Protein AF-A0A954HE38-F1 (afdb_monomer_lite)

Radius of gyration: 32.05 Å; chains: 1; bounding box: 71×69×90 Å

Sequence (650 aa):
MLGSIVANLREGDDVLNIVGQGANTTRLGGLGWFQMGEGNDTFRVSDLSMWYGITALGHDGNDVLQVSNVGLGTSFFDGGGGNDAVELAQVNARLGVTVRGGAGDDQLSVDQSVVGRWLNLSGDNGADAFRVTGSQVGGHFGIWGGSQNDTVLVQDSNLKFQLTVVGDGGDDAVQVVNNDIRSFLLLTGDGGDDSITADMQRVGGDLLLFGGDGHDALRVTNSNSNFAFYFGGDGSDDLAVDQSVIRENLSVHLGNDHDLASLTNLQIGQMLYANAGWGNDGIGLSAVEVGGHLILKGDDGDDVIGLAGTLVHGEAFVYADLGDDAVVFSDTPTGVNTFEWNTFVYMGPGNDVVDMCGVHHFAHDLNLYGGYRGTDRILVEETQDVGGNVLISGFEQQNDTTVPQRVDELVGLLGQFFAGISDTPLGNLCGNGGLAGENPQVVLVVDVSGSTTNDFQGTPVGDINGDGFADTILDAELAAIIAFHEQFAAAGFGPGSTISVVVIGSAAATVDLDPVAPGVQAAISPGADADGSGTADFVEIVSTLTAGALGVGSSSTNFEAGLRETIDVYNSILMPGGIPNVVFLSDGFPNAGGAFDDEVATLQGMGANLIAFGIGQGASLTDLQIIDSNASLVQSTDEFIDALANLFTA

Secondary structure (DSSP, 8-state):
-B--EEEEEEES--EEEEE-S-TTT-EE-SEEEEEEEESS-EEEEEEEEESSEEEEEEEES--EEEEEEEEESSEEEEEEESS-EEEEES-EESSEEEEEEEESS-EEEEES-EESSEEEEEEEES--EEEEES-EESSEEEEE--SS--EEEEES-EESS-EEEE--SSS-EEEEES-EESS-EEEEEEESS-EEEEES-EESSEEEEEEEES--EEEEES-EESEEEEEEEES--EEEEES-EESSEEEEEEEESS-EEEEES-EESSEEEEEEEESS-EEEEES-EESSEEEEEEEESS-EEEEES-EESS-EEEEEEESS-EEEEE-BTTB--EESS-EEEE--SSS-EEEE-S--EESS-EEEE--SSS--EEEE-S--EESS-EEEESS-----SS--S--TTSB-SSTTTTS---S---B-SSSS-PPPSSSEEEEEEEE-SGGGGSB--SS----SSSSS--SBHHHHHHHHHHHHHHHHHHTT--TT-EEEEEEESSSEEE----SSSSS---EE-TT--SS-SSS-HHHHHHTT--TTGGGT-SS---HHHHHHHHHHHHHHH--TTPEEEEEEEESS---SSS--HHHHHHHHHTT-EEEEEEESTTS-HHHHHHH-TT-EEE-SHHHHHHHHHGGG--

Structure (mmCIF, N/CA/C/O backbone):
data_AF-A0A954HE38-F1
#
_entry.id   AF-A0A954HE38-F1
#
loop_
_atom_site.group_PDB
_atom_site.id
_atom_site.type_symbol
_atom_site.label_atom_id
_atom_site.label_alt_id
_atom_site.label_comp_id
_atom_site.label_asym_id
_atom_site.label_entity_id
_atom_site.label_seq_id
_atom_site.pdbx_PDB_ins_code
_atom_site.Cartn_x
_atom_site.Cartn_y
_atom_site.Cartn_z
_atom_site.occupancy
_atom_site.B_iso_or_equiv
_atom_site.auth_seq_id
_atom_site.auth_comp_id
_atom_site.auth_asym_id
_atom_site.auth_atom_id
_atom_site.pdbx_PDB_model_num
ATOM 1 N N . MET A 1 1 ? 36.767 9.485 -41.277 1.00 51.28 1 MET A N 1
ATOM 2 C CA . MET A 1 1 ? 35.393 9.256 -40.795 1.00 51.28 1 MET A CA 1
ATOM 3 C C . MET A 1 1 ? 34.912 7.991 -41.463 1.00 51.28 1 MET A C 1
ATOM 5 O O . MET A 1 1 ? 34.842 7.975 -42.684 1.00 51.28 1 MET A O 1
ATOM 9 N N . LEU A 1 2 ? 34.716 6.923 -40.693 1.00 53.88 2 LEU A N 1
ATOM 10 C CA . LEU A 1 2 ? 34.058 5.719 -41.197 1.00 53.88 2 LEU A CA 1
ATOM 11 C C . LEU A 1 2 ? 32.594 6.070 -41.506 1.00 53.88 2 LEU A C 1
ATOM 13 O O . LEU A 1 2 ? 31.985 6.832 -40.747 1.00 53.88 2 LEU A O 1
ATOM 17 N N . GLY A 1 3 ? 32.111 5.603 -42.661 1.00 74.38 3 GLY A N 1
ATOM 18 C CA . GLY A 1 3 ? 30.749 5.820 -43.152 1.00 74.38 3 GLY A CA 1
ATOM 19 C C . GLY A 1 3 ? 29.698 5.098 -42.310 1.00 74.38 3 GLY A C 1
ATOM 20 O O . GLY A 1 3 ? 30.022 4.485 -41.295 1.00 74.38 3 GLY A O 1
ATOM 21 N N . SER A 1 4 ? 28.437 5.207 -42.721 1.00 83.56 4 SER A N 1
ATOM 22 C CA . SER A 1 4 ? 27.331 4.461 -42.115 1.00 83.56 4 SER A CA 1
ATOM 23 C C . SER A 1 4 ? 27.577 2.953 -42.188 1.00 83.56 4 SER A C 1
ATOM 25 O O . SER A 1 4 ? 28.185 2.476 -43.150 1.00 83.56 4 SER A O 1
ATOM 27 N N . ILE A 1 5 ? 27.095 2.214 -41.190 1.00 88.62 5 ILE A N 1
ATOM 28 C CA . ILE A 1 5 ? 27.046 0.749 -41.229 1.00 88.62 5 ILE A CA 1
ATOM 29 C C . ILE A 1 5 ? 25.603 0.364 -41.523 1.00 88.62 5 ILE A C 1
ATOM 31 O O . ILE A 1 5 ? 24.691 0.888 -40.888 1.00 88.62 5 ILE A O 1
ATOM 35 N N . VAL A 1 6 ? 25.414 -0.516 -42.504 1.00 91.56 6 VAL A N 1
ATOM 36 C CA . VAL A 1 6 ? 24.102 -1.049 -42.870 1.00 91.56 6 VAL A CA 1
ATOM 37 C C . VAL A 1 6 ? 24.197 -2.568 -42.926 1.00 91.56 6 VAL A C 1
ATOM 39 O O . VAL A 1 6 ? 25.085 -3.081 -43.611 1.00 91.56 6 VAL A O 1
ATOM 42 N N . ALA A 1 7 ? 23.303 -3.266 -42.232 1.00 93.19 7 ALA A N 1
ATOM 43 C CA . ALA A 1 7 ? 23.142 -4.716 -42.335 1.00 93.19 7 ALA A CA 1
ATOM 44 C C . ALA A 1 7 ? 21.660 -5.089 -42.474 1.00 93.19 7 ALA A C 1
ATOM 46 O O . ALA A 1 7 ? 20.789 -4.391 -41.960 1.00 93.19 7 ALA A O 1
ATOM 47 N N . ASN A 1 8 ? 21.403 -6.172 -43.203 1.00 95.00 8 ASN A N 1
ATOM 48 C CA . ASN A 1 8 ? 20.087 -6.770 -43.412 1.00 95.00 8 ASN A CA 1
ATOM 49 C C . ASN A 1 8 ? 20.314 -8.290 -43.453 1.00 95.00 8 ASN A C 1
ATOM 51 O O . ASN A 1 8 ? 21.017 -8.744 -44.366 1.00 95.00 8 ASN A O 1
ATOM 55 N N . LEU A 1 9 ? 19.851 -9.014 -42.428 1.00 92.69 9 LEU A N 1
ATOM 56 C CA . LEU A 1 9 ? 20.192 -10.430 -42.211 1.00 92.69 9 LEU A CA 1
ATOM 57 C C . LEU A 1 9 ? 19.201 -11.383 -42.914 1.00 92.69 9 LEU A C 1
ATOM 59 O O . LEU A 1 9 ? 19.652 -12.299 -43.600 1.00 92.69 9 LEU A O 1
ATOM 63 N N . ARG A 1 10 ? 17.930 -10.972 -43.035 1.00 93.12 10 ARG A N 1
ATOM 64 C CA . ARG A 1 10 ? 16.838 -11.608 -43.809 1.00 93.12 10 ARG A CA 1
ATOM 65 C C . ARG A 1 10 ? 16.113 -12.703 -43.034 1.00 93.12 10 ARG A C 1
ATOM 67 O O . ARG A 1 10 ? 15.409 -12.358 -42.117 1.00 93.12 10 ARG A O 1
ATOM 74 N N . GLU A 1 11 ? 16.124 -13.945 -43.505 1.00 93.19 11 GLU A N 1
ATOM 75 C CA . GLU A 1 11 ? 15.377 -15.050 -42.894 1.00 93.19 11 GLU A CA 1
ATOM 76 C C . GLU A 1 11 ? 16.375 -15.994 -42.214 1.00 93.19 11 GLU A C 1
ATOM 78 O O . GLU A 1 11 ? 17.395 -16.340 -42.826 1.00 93.19 11 GLU A O 1
ATOM 83 N N . GLY A 1 12 ? 16.003 -16.509 -41.044 1.00 94.31 12 GLY A N 1
ATOM 84 C CA . GLY A 1 12 ? 16.762 -17.463 -40.241 1.00 94.31 12 GLY A CA 1
ATOM 85 C C . GLY A 1 12 ? 17.395 -16.827 -39.005 1.00 94.31 12 GLY A C 1
ATOM 86 O O . GLY A 1 12 ? 17.501 -15.620 -38.913 1.00 94.31 12 GLY A O 1
ATOM 87 N N . ASP A 1 13 ? 17.843 -17.667 -38.070 1.00 97.69 13 ASP A N 1
ATOM 88 C CA . ASP A 1 13 ? 18.486 -17.214 -36.831 1.00 97.69 13 ASP A CA 1
ATOM 89 C C . ASP A 1 13 ? 19.926 -16.732 -37.109 1.00 97.69 13 ASP A C 1
ATOM 91 O O . ASP A 1 13 ? 20.844 -17.538 -37.339 1.00 97.69 13 ASP A O 1
ATOM 95 N N . ASP A 1 14 ? 20.144 -15.422 -37.076 1.00 97.25 14 ASP A N 1
ATOM 96 C CA . ASP A 1 14 ? 21.398 -14.763 -37.410 1.00 97.25 14 ASP A CA 1
ATOM 97 C C . ASP A 1 14 ? 22.085 -14.099 -36.203 1.00 97.25 14 ASP A C 1
ATOM 99 O O . ASP A 1 14 ? 21.513 -13.788 -35.161 1.00 97.25 14 ASP A O 1
ATOM 103 N N . VAL A 1 15 ? 23.397 -13.862 -36.337 1.00 97.44 15 VAL A N 1
ATOM 104 C CA . VAL A 1 15 ? 24.199 -13.181 -35.308 1.00 97.44 15 VAL A CA 1
ATOM 105 C C . VAL A 1 15 ? 25.080 -12.102 -35.929 1.00 97.44 15 VAL A C 1
ATOM 107 O O . VAL A 1 15 ? 25.994 -12.393 -36.708 1.00 97.44 15 VAL A O 1
ATOM 110 N N . LEU A 1 16 ? 24.891 -10.853 -35.501 1.00 96.44 16 LEU A N 1
ATOM 111 C CA . LEU A 1 16 ? 25.719 -9.709 -35.876 1.00 96.44 16 LEU A CA 1
ATOM 112 C C . LEU A 1 16 ? 26.414 -9.104 -34.652 1.00 96.44 16 LEU A C 1
ATOM 114 O O . LEU A 1 16 ? 25.782 -8.512 -33.786 1.00 96.44 16 LEU A O 1
ATOM 118 N N . ASN A 1 17 ? 27.748 -9.172 -34.626 1.00 96.19 17 ASN A N 1
ATOM 119 C CA . ASN A 1 17 ? 28.565 -8.552 -33.581 1.00 96.19 17 ASN A CA 1
ATOM 120 C C . ASN A 1 17 ? 29.406 -7.399 -34.150 1.00 96.19 17 ASN A C 1
ATOM 122 O O . ASN A 1 17 ? 30.205 -7.596 -35.070 1.00 96.19 17 ASN A O 1
ATOM 126 N N . ILE A 1 18 ? 29.289 -6.211 -33.558 1.00 93.19 18 ILE A N 1
ATOM 127 C CA . ILE A 1 18 ? 30.087 -5.025 -33.880 1.00 93.19 18 ILE A CA 1
ATOM 128 C C . ILE A 1 18 ? 30.866 -4.608 -32.636 1.00 93.19 18 ILE A C 1
ATOM 130 O O . ILE A 1 18 ? 30.335 -3.983 -31.725 1.00 93.19 18 ILE A O 1
ATOM 134 N N . VAL A 1 19 ? 32.155 -4.933 -32.618 1.00 93.25 19 VAL A N 1
ATOM 135 C CA . VAL A 1 19 ? 33.017 -4.724 -31.450 1.00 93.25 19 VAL A CA 1
ATOM 136 C C . VAL A 1 19 ? 34.113 -3.722 -31.788 1.00 93.25 19 VAL A C 1
ATOM 138 O O . VAL A 1 19 ? 34.872 -3.903 -32.747 1.00 93.25 19 VAL A O 1
ATOM 141 N N . GLY A 1 20 ? 34.195 -2.647 -31.010 1.00 90.00 20 GLY A N 1
ATOM 142 C CA . GLY A 1 20 ? 35.295 -1.695 -31.077 1.00 90.00 20 GLY A CA 1
ATOM 143 C C . GLY A 1 20 ? 36.450 -2.037 -30.133 1.00 90.00 20 GLY A C 1
ATOM 144 O O . GLY A 1 20 ? 36.490 -3.063 -29.470 1.00 90.00 20 GLY A O 1
ATOM 145 N N . GLN A 1 21 ? 37.449 -1.159 -30.102 1.00 88.75 21 GLN A N 1
ATOM 146 C CA . GLN A 1 21 ? 38.608 -1.231 -29.198 1.00 88.75 21 GLN A CA 1
ATOM 147 C C . GLN A 1 21 ? 38.464 -0.262 -28.002 1.00 88.75 21 GLN A C 1
ATOM 149 O O . GLN A 1 21 ? 39.462 0.158 -27.411 1.00 88.75 21 GLN A O 1
ATOM 154 N N . GLY A 1 22 ? 37.243 0.203 -27.724 1.00 80.00 22 GLY A N 1
ATOM 155 C CA . GLY A 1 22 ? 36.882 1.162 -26.678 1.00 80.00 22 GLY A CA 1
ATOM 156 C C . GLY A 1 22 ? 36.090 2.369 -27.205 1.00 80.00 22 GLY A C 1
ATOM 157 O O . GLY A 1 22 ? 36.409 2.934 -28.257 1.00 80.00 22 GLY A O 1
ATOM 158 N N . ALA A 1 23 ? 35.111 2.843 -26.424 1.00 72.44 23 ALA A N 1
ATOM 159 C CA . ALA A 1 23 ? 34.240 3.970 -26.789 1.00 72.44 23 ALA A CA 1
ATOM 160 C C . ALA A 1 23 ? 34.999 5.266 -27.139 1.00 72.44 23 ALA A C 1
ATOM 162 O O . ALA A 1 23 ? 34.572 6.071 -27.968 1.00 72.44 23 ALA A O 1
ATOM 163 N N . ASN A 1 24 ? 36.179 5.460 -26.545 1.00 77.25 24 ASN A N 1
ATOM 164 C CA . ASN A 1 24 ? 37.029 6.622 -26.802 1.00 77.25 24 ASN A CA 1
ATOM 165 C C . ASN A 1 24 ? 37.979 6.451 -27.996 1.00 77.25 24 ASN A C 1
ATOM 167 O O . ASN A 1 24 ? 38.487 7.454 -28.507 1.00 77.25 24 ASN A O 1
ATOM 171 N N . THR A 1 25 ? 38.217 5.216 -28.445 1.00 80.69 25 THR A N 1
ATOM 172 C CA . THR A 1 25 ? 39.203 4.878 -29.482 1.00 80.69 25 THR A CA 1
ATOM 173 C C . THR A 1 25 ? 38.536 4.615 -30.830 1.00 80.69 25 THR A C 1
ATOM 175 O O . THR A 1 25 ? 39.005 5.111 -31.856 1.00 80.69 25 THR A O 1
ATOM 178 N N . THR A 1 26 ? 37.410 3.899 -30.839 1.00 85.25 26 THR A N 1
ATOM 179 C CA . THR A 1 26 ? 36.700 3.501 -32.059 1.00 85.25 26 THR A CA 1
ATOM 180 C C . THR A 1 26 ? 35.536 4.445 -32.305 1.00 85.25 26 THR A C 1
ATOM 182 O O . THR A 1 26 ? 34.546 4.417 -31.585 1.00 85.25 26 THR A O 1
ATOM 185 N N . ARG A 1 27 ? 35.659 5.312 -33.318 1.00 84.50 27 ARG A N 1
ATOM 186 C CA . ARG A 1 27 ? 34.645 6.326 -33.645 1.00 84.50 27 ARG A CA 1
ATOM 187 C C . ARG A 1 27 ? 34.070 6.119 -35.040 1.00 84.50 27 ARG A C 1
ATOM 189 O O . ARG A 1 27 ? 34.783 6.257 -36.039 1.00 84.50 27 ARG A O 1
ATOM 196 N N . LEU A 1 28 ? 32.770 5.869 -35.103 1.00 84.31 28 LEU A N 1
ATOM 197 C CA . LEU A 1 28 ? 31.982 5.797 -36.326 1.00 84.31 28 LEU A CA 1
ATOM 198 C C . LEU A 1 28 ? 31.239 7.117 -36.524 1.00 84.31 28 LEU A C 1
ATOM 200 O O . LEU A 1 28 ? 30.560 7.627 -35.632 1.00 84.31 28 LEU A O 1
ATOM 204 N N . GLY A 1 29 ? 31.438 7.714 -37.698 1.00 78.25 29 GLY A N 1
ATOM 205 C CA . GLY A 1 29 ? 30.881 9.023 -38.013 1.00 78.25 29 GLY A CA 1
ATOM 206 C C . GLY A 1 29 ? 29.491 8.959 -38.632 1.00 78.25 29 GLY A C 1
ATOM 207 O O . GLY A 1 29 ? 28.859 9.999 -38.686 1.00 78.25 29 GLY A O 1
ATOM 208 N N . GLY A 1 30 ? 29.046 7.803 -39.134 1.00 78.69 30 GLY A N 1
ATOM 209 C CA . GLY A 1 30 ? 27.747 7.627 -39.791 1.00 78.69 30 GLY A CA 1
ATOM 210 C C . GLY A 1 30 ? 26.647 7.086 -38.873 1.00 78.69 30 GLY A C 1
ATOM 211 O O . GLY A 1 30 ? 26.870 6.863 -37.684 1.00 78.69 30 GLY A O 1
ATOM 212 N N . LEU A 1 31 ? 25.464 6.889 -39.457 1.00 83.50 31 LEU A N 1
ATOM 213 C CA . LEU A 1 31 ? 24.329 6.194 -38.838 1.00 83.50 31 LEU A CA 1
ATOM 214 C C . LEU A 1 31 ? 24.552 4.675 -38.891 1.00 83.50 31 LEU A C 1
ATOM 216 O O . LEU A 1 31 ? 25.112 4.175 -39.871 1.00 83.50 31 LEU A O 1
ATOM 220 N N . GLY A 1 32 ? 24.124 3.955 -37.857 1.00 89.62 32 GLY A N 1
ATOM 221 C CA . GLY A 1 32 ? 23.946 2.504 -37.914 1.00 89.62 32 GLY A CA 1
ATOM 222 C C . GLY A 1 32 ? 22.504 2.179 -38.284 1.00 89.62 32 GLY A C 1
ATOM 223 O O . GLY A 1 32 ? 21.605 2.708 -37.641 1.00 89.62 32 GLY A O 1
ATOM 224 N N . TRP A 1 33 ? 22.290 1.357 -39.308 1.00 94.75 33 TRP A N 1
ATOM 225 C CA . TRP A 1 33 ? 20.967 0.855 -39.688 1.00 94.75 33 TRP A CA 1
ATOM 226 C C . TRP A 1 33 ? 21.016 -0.667 -39.801 1.00 94.75 33 TRP A C 1
ATOM 228 O O . TRP A 1 33 ? 21.712 -1.198 -40.669 1.00 94.75 33 TRP A O 1
ATOM 238 N N . PHE A 1 34 ? 20.287 -1.363 -38.941 1.00 95.81 34 PHE A N 1
ATOM 239 C CA . PHE A 1 34 ? 20.318 -2.816 -38.831 1.00 95.81 34 PHE A CA 1
ATOM 240 C C . PHE A 1 34 ? 18.897 -3.365 -38.914 1.00 95.81 34 PHE A C 1
ATOM 242 O O . PHE A 1 34 ? 18.012 -2.893 -38.210 1.00 95.81 34 PHE A O 1
ATOM 249 N N . GLN A 1 35 ? 18.695 -4.323 -39.812 1.00 96.19 35 GLN A N 1
ATOM 250 C CA . GLN A 1 35 ? 17.468 -5.106 -39.930 1.00 96.19 35 GLN A CA 1
ATOM 251 C C . GLN A 1 35 ? 17.847 -6.562 -39.718 1.00 96.19 35 GLN A C 1
ATOM 253 O O . GLN A 1 35 ? 18.707 -7.057 -40.457 1.00 96.19 35 GLN A O 1
ATOM 258 N N . MET A 1 36 ? 17.268 -7.197 -38.708 1.00 95.12 36 MET A N 1
ATOM 259 C CA . MET A 1 36 ? 17.579 -8.581 -38.374 1.00 95.12 36 MET A CA 1
ATOM 260 C C . MET A 1 36 ? 16.738 -9.491 -39.281 1.00 95.12 36 MET A C 1
ATOM 262 O O . MET A 1 36 ? 17.277 -9.958 -40.287 1.00 95.12 36 MET A O 1
ATOM 266 N N . GLY A 1 37 ? 15.413 -9.405 -39.196 1.00 93.00 37 GLY A N 1
ATOM 267 C CA . GLY A 1 37 ? 14.492 -9.994 -40.164 1.00 93.00 37 GLY A CA 1
ATOM 268 C C . GLY A 1 37 ? 13.639 -11.083 -39.519 1.00 93.00 37 GLY A C 1
ATOM 269 O O . GLY A 1 37 ? 13.186 -10.900 -38.407 1.00 93.00 37 GLY A O 1
ATOM 270 N N . GLU A 1 38 ? 13.305 -12.152 -40.236 1.00 95.31 38 GLU A N 1
ATOM 271 C CA . GLU A 1 38 ? 12.536 -13.251 -39.633 1.00 95.31 38 GLU A CA 1
ATOM 272 C C . GLU A 1 38 ? 13.490 -14.254 -38.976 1.00 95.31 38 GLU A C 1
ATOM 274 O O . GLU A 1 38 ? 14.397 -14.735 -39.654 1.00 95.31 38 GLU A O 1
ATOM 279 N N . GLY A 1 39 ? 13.224 -14.682 -37.744 1.00 96.75 39 GLY A N 1
ATOM 280 C CA . GLY A 1 39 ? 14.045 -15.654 -37.015 1.00 96.75 39 GLY A CA 1
ATOM 281 C C . GLY A 1 39 ? 14.438 -15.143 -35.633 1.00 96.75 39 GLY A C 1
ATOM 282 O O . GLY A 1 39 ? 14.151 -14.012 -35.291 1.00 96.75 39 GLY A O 1
ATOM 283 N N . ASN A 1 40 ? 15.071 -15.987 -34.817 1.00 98.19 40 ASN A N 1
ATOM 284 C CA . ASN A 1 40 ? 15.570 -15.560 -33.508 1.00 98.19 40 ASN A CA 1
ATOM 285 C C . ASN A 1 40 ? 16.988 -15.004 -33.664 1.00 98.19 40 ASN A C 1
ATOM 287 O O . ASN A 1 40 ? 17.971 -15.761 -33.675 1.00 98.19 40 ASN A O 1
ATOM 291 N N . ASP A 1 41 ? 17.102 -13.692 -33.784 1.00 98.06 41 ASP A N 1
ATOM 292 C CA . ASP A 1 41 ? 18.338 -13.012 -34.114 1.00 98.06 41 ASP A CA 1
ATOM 293 C C . ASP A 1 41 ? 19.086 -12.488 -32.889 1.00 98.06 41 ASP A C 1
ATOM 295 O O . ASP A 1 41 ? 18.592 -12.332 -31.772 1.00 98.06 41 ASP A O 1
ATOM 299 N N . THR A 1 42 ? 20.373 -12.211 -33.077 1.00 98.19 42 THR A N 1
ATOM 300 C CA . THR A 1 42 ? 21.181 -11.557 -32.053 1.00 98.19 42 THR A CA 1
ATOM 301 C C . THR A 1 42 ? 22.055 -10.456 -32.631 1.00 98.19 42 THR A C 1
ATOM 303 O O . THR A 1 42 ? 23.016 -10.705 -33.367 1.00 98.19 42 THR A O 1
ATOM 306 N N . PHE A 1 43 ? 21.815 -9.227 -32.186 1.00 97.94 43 PHE A N 1
ATOM 307 C CA . PHE A 1 43 ? 22.610 -8.051 -32.503 1.00 97.94 43 PHE A CA 1
ATOM 308 C C . PHE A 1 43 ? 23.360 -7.541 -31.276 1.00 97.94 43 PHE A C 1
ATOM 310 O O . PHE A 1 43 ? 22.769 -7.170 -30.267 1.00 97.94 43 PHE A O 1
ATOM 317 N N . ARG A 1 44 ? 24.693 -7.472 -31.370 1.00 97.94 44 ARG A N 1
ATOM 318 C CA . ARG A 1 44 ? 25.545 -6.923 -30.309 1.00 97.94 44 ARG A CA 1
ATOM 319 C C . ARG A 1 44 ? 26.415 -5.788 -30.807 1.00 97.94 44 ARG A C 1
ATOM 321 O O . ARG A 1 44 ? 27.135 -5.935 -31.798 1.00 97.94 44 ARG A O 1
ATOM 328 N N . VAL A 1 45 ? 26.445 -4.692 -30.055 1.00 96.06 45 VAL A N 1
ATOM 329 C CA . VAL A 1 45 ? 27.381 -3.584 -30.261 1.00 96.06 45 VAL A CA 1
ATOM 330 C C . VAL A 1 45 ? 28.115 -3.281 -28.970 1.00 96.06 45 VAL A C 1
ATOM 332 O O . VAL A 1 45 ? 27.485 -2.998 -27.956 1.00 96.06 45 VAL A O 1
ATOM 335 N N . SER A 1 46 ? 29.447 -3.277 -29.010 1.00 96.69 46 SER A N 1
ATOM 336 C CA . SER A 1 46 ? 30.235 -2.922 -27.832 1.00 96.69 46 SER A CA 1
ATOM 337 C C . SER A 1 46 ? 31.455 -2.058 -28.128 1.00 96.69 46 SER A C 1
ATOM 339 O O . SER A 1 46 ? 32.005 -2.047 -29.235 1.00 96.69 46 SER A O 1
ATOM 341 N N . ASP A 1 47 ? 31.894 -1.330 -27.100 1.00 95.00 47 ASP A N 1
ATOM 342 C CA . ASP A 1 47 ? 33.214 -0.698 -27.029 1.00 95.00 47 ASP A CA 1
ATOM 343 C C . ASP A 1 47 ? 33.517 0.281 -28.178 1.00 95.00 47 ASP A C 1
ATOM 345 O O . ASP A 1 47 ? 34.628 0.317 -28.718 1.00 95.00 47 ASP A O 1
ATOM 349 N N . LEU A 1 48 ? 32.547 1.106 -28.575 1.00 93.06 48 LEU A N 1
ATOM 350 C CA . LEU A 1 48 ? 32.716 2.091 -29.650 1.00 93.06 48 LEU A CA 1
ATOM 351 C C . LEU A 1 48 ? 31.888 3.361 -29.429 1.00 93.06 48 LEU A C 1
ATOM 353 O O . LEU A 1 48 ? 31.110 3.474 -28.492 1.00 93.06 48 LEU A O 1
ATOM 357 N N . SER A 1 49 ? 32.073 4.372 -30.272 1.00 91.25 49 SER A N 1
ATOM 358 C CA . SER A 1 49 ? 31.237 5.571 -30.276 1.00 91.25 49 SER A CA 1
ATOM 359 C C . SER A 1 49 ? 30.703 5.856 -31.674 1.00 91.25 49 SER A C 1
ATOM 361 O O . SER A 1 49 ? 31.470 5.946 -32.634 1.00 91.25 49 SER A O 1
ATOM 363 N N . MET A 1 50 ? 29.389 6.041 -31.777 1.00 89.44 50 MET A N 1
ATOM 364 C CA . MET A 1 50 ? 28.665 6.463 -32.971 1.00 89.44 50 MET A CA 1
ATOM 365 C C . MET A 1 50 ? 28.108 7.866 -32.752 1.00 89.44 50 MET A C 1
ATOM 367 O O . MET A 1 50 ? 27.371 8.118 -31.803 1.00 89.44 50 MET A O 1
ATOM 371 N N . TRP A 1 51 ? 28.461 8.806 -33.630 1.00 85.56 51 TRP A N 1
ATOM 372 C CA . TRP A 1 51 ? 28.055 10.201 -33.433 1.00 85.56 51 TRP A CA 1
ATOM 373 C C . TRP A 1 51 ? 26.549 10.428 -33.619 1.00 85.56 51 TRP A C 1
ATOM 375 O O . TRP A 1 51 ? 25.968 11.239 -32.900 1.00 85.56 51 TRP A O 1
ATOM 385 N N . TYR A 1 52 ? 25.931 9.752 -34.592 1.00 87.06 52 TYR A N 1
ATOM 386 C CA . TYR A 1 52 ? 24.513 9.945 -34.903 1.00 87.06 52 TYR A CA 1
ATOM 387 C C . TYR A 1 52 ? 23.601 8.994 -34.131 1.00 87.06 52 TYR A C 1
ATOM 389 O O . TYR A 1 52 ? 22.599 9.468 -33.613 1.00 87.06 52 TYR A O 1
ATOM 397 N N . GLY A 1 53 ? 23.975 7.717 -33.998 1.00 92.62 53 GLY A N 1
ATOM 398 C CA . GLY A 1 53 ? 23.228 6.698 -33.252 1.00 92.62 53 GLY A CA 1
ATOM 399 C C . GLY A 1 53 ? 22.987 5.418 -34.051 1.00 92.62 53 GLY A C 1
ATOM 400 O O . GLY A 1 53 ? 23.588 5.224 -35.117 1.00 92.62 53 GLY A O 1
ATOM 401 N N . ILE A 1 54 ? 22.139 4.553 -33.496 1.00 95.31 54 ILE A N 1
ATOM 402 C CA . ILE A 1 54 ? 21.777 3.235 -34.028 1.00 95.31 54 ILE A CA 1
ATOM 403 C C . ILE A 1 54 ? 20.268 3.188 -34.265 1.00 95.31 54 ILE A C 1
ATOM 405 O O . ILE A 1 54 ? 19.500 3.628 -33.419 1.00 95.31 54 ILE A O 1
ATOM 409 N N . THR A 1 55 ? 19.866 2.635 -35.402 1.00 97.06 55 THR A N 1
ATOM 410 C CA . THR A 1 55 ? 18.522 2.115 -35.648 1.00 97.06 55 THR A CA 1
ATOM 411 C C . THR A 1 55 ? 18.657 0.609 -35.831 1.00 97.06 55 THR A C 1
ATOM 413 O O . THR A 1 55 ? 19.349 0.188 -36.762 1.00 97.06 55 THR A O 1
ATOM 416 N N . ALA A 1 56 ? 18.056 -0.179 -34.946 1.00 97.31 56 ALA A N 1
ATOM 417 C CA . ALA A 1 56 ? 18.023 -1.638 -35.023 1.00 97.31 56 ALA A CA 1
ATOM 418 C C . ALA A 1 56 ? 16.570 -2.116 -34.943 1.00 97.31 56 ALA A C 1
ATOM 420 O O . ALA A 1 56 ? 15.840 -1.645 -34.076 1.00 97.31 56 ALA A O 1
ATOM 421 N N . LEU A 1 57 ? 16.176 -2.980 -35.879 1.00 97.94 57 LEU A N 1
ATOM 422 C CA . LEU A 1 57 ? 14.823 -3.519 -36.026 1.00 97.94 57 LEU A CA 1
ATOM 423 C C . LEU A 1 57 ? 14.916 -5.046 -36.040 1.00 97.94 57 LEU A C 1
ATOM 425 O O . LEU A 1 57 ? 15.619 -5.568 -36.918 1.00 97.94 57 LEU A O 1
ATOM 429 N N . GLY A 1 58 ? 14.250 -5.715 -35.101 1.00 95.88 58 GLY A N 1
ATOM 430 C CA . GLY A 1 58 ? 14.213 -7.171 -35.019 1.00 95.88 58 GLY A CA 1
ATOM 431 C C . GLY A 1 58 ? 13.321 -7.792 -36.082 1.00 95.88 58 GLY A C 1
ATOM 432 O O . GLY A 1 58 ? 13.861 -8.394 -37.001 1.00 95.88 58 GLY A O 1
ATOM 433 N N . HIS A 1 59 ? 12.052 -7.377 -36.146 1.00 96.25 59 HIS A N 1
ATOM 434 C CA . HIS A 1 59 ? 10.986 -7.957 -36.984 1.00 96.25 59 HIS A CA 1
ATOM 435 C C . HIS A 1 59 ? 10.340 -9.178 -36.314 1.00 96.25 59 HIS A C 1
ATOM 437 O O . HIS A 1 59 ? 9.866 -8.994 -35.212 1.00 96.25 59 HIS A O 1
ATOM 443 N N . ASP A 1 60 ? 10.188 -10.334 -36.969 1.00 97.00 60 ASP A N 1
ATOM 444 C CA . ASP A 1 60 ? 9.451 -11.469 -36.387 1.00 97.00 60 ASP A CA 1
ATOM 445 C C . ASP A 1 60 ? 10.446 -12.485 -35.801 1.00 97.00 60 ASP A C 1
ATOM 447 O O . ASP A 1 60 ? 11.318 -12.957 -36.526 1.00 97.00 60 ASP A O 1
ATOM 451 N N . GLY A 1 61 ? 10.239 -12.939 -34.568 1.00 97.75 61 GLY A N 1
ATOM 452 C CA . GLY A 1 61 ? 11.092 -13.886 -33.852 1.00 97.75 61 GLY A CA 1
ATOM 453 C C . GLY A 1 61 ? 11.490 -13.361 -32.473 1.00 97.75 61 GLY A C 1
ATOM 454 O O . GLY A 1 61 ? 11.164 -12.245 -32.119 1.00 97.75 61 GLY A O 1
ATOM 455 N N . ASN A 1 62 ? 12.143 -14.195 -31.665 1.00 98.44 62 ASN A N 1
ATOM 456 C CA . ASN A 1 62 ? 12.597 -13.820 -30.326 1.00 98.44 62 ASN A CA 1
ATOM 457 C C . ASN A 1 62 ? 14.043 -13.322 -30.402 1.00 98.44 62 ASN A C 1
ATOM 459 O O . ASN A 1 62 ? 14.993 -14.121 -30.407 1.00 98.44 62 ASN A O 1
ATOM 463 N N . ASP A 1 63 ? 14.202 -12.011 -30.443 1.00 98.38 63 ASP A N 1
ATOM 464 C CA . ASP A 1 63 ? 15.440 -11.329 -30.758 1.00 98.38 63 ASP A CA 1
ATOM 465 C C . ASP A 1 63 ? 16.196 -10.820 -29.532 1.00 98.38 63 ASP A C 1
ATOM 467 O O . ASP A 1 63 ? 15.650 -10.508 -28.477 1.00 98.38 63 ASP A O 1
ATOM 471 N N . VAL A 1 64 ? 17.517 -10.689 -29.675 1.00 98.50 64 VAL A N 1
ATOM 472 C CA . VAL A 1 64 ? 18.395 -10.154 -28.626 1.00 98.50 64 VAL A CA 1
ATOM 473 C C . VAL A 1 64 ? 19.212 -8.975 -29.149 1.00 98.50 64 VAL A C 1
ATOM 475 O O . VAL A 1 64 ? 20.144 -9.146 -29.940 1.00 98.50 64 VAL A O 1
ATOM 478 N N . LEU A 1 65 ? 18.936 -7.772 -28.644 1.00 98.44 65 LEU A N 1
ATOM 479 C CA . LEU A 1 65 ? 19.623 -6.527 -28.985 1.00 98.44 65 LEU A CA 1
ATOM 480 C C . LEU A 1 65 ? 20.434 -6.022 -27.785 1.00 98.44 65 LEU A C 1
ATOM 482 O O . LEU A 1 65 ? 19.892 -5.447 -26.848 1.00 98.44 65 LEU A O 1
ATOM 486 N N . GLN A 1 66 ? 21.759 -6.168 -27.822 1.00 98.31 66 GLN A N 1
ATOM 487 C CA . GLN A 1 66 ? 22.641 -5.751 -26.724 1.00 98.31 66 GLN A CA 1
ATOM 488 C C . GLN A 1 66 ? 23.588 -4.628 -27.146 1.00 98.31 66 GLN A C 1
ATOM 490 O O . GLN A 1 66 ? 24.368 -4.762 -28.095 1.00 98.31 66 GLN A O 1
ATOM 495 N N . VAL A 1 67 ? 23.594 -3.530 -26.392 1.00 97.81 67 VAL A N 1
ATOM 496 C CA . VAL A 1 67 ? 24.505 -2.400 -26.593 1.00 97.81 67 VAL A CA 1
ATOM 497 C C . VAL A 1 67 ? 25.236 -2.085 -25.298 1.00 97.81 67 VAL A C 1
ATOM 499 O O . VAL A 1 67 ? 24.625 -1.656 -24.324 1.00 97.81 67 VAL A O 1
ATOM 502 N N . SER A 1 68 ? 26.561 -2.253 -25.291 1.00 97.62 68 SER A N 1
ATOM 503 C CA . SER A 1 68 ? 27.364 -2.119 -24.073 1.00 97.62 68 SER A CA 1
ATOM 504 C C . SER A 1 68 ? 28.606 -1.242 -24.226 1.00 97.62 68 SER A C 1
ATOM 506 O O . SER A 1 68 ? 29.392 -1.386 -25.164 1.00 97.62 68 SER A O 1
ATOM 508 N N . ASN A 1 69 ? 28.821 -0.313 -23.288 1.00 96.44 69 ASN A N 1
ATOM 509 C CA . ASN A 1 69 ? 29.963 0.614 -23.315 1.00 96.44 69 ASN A CA 1
ATOM 510 C C . ASN A 1 69 ? 30.055 1.381 -24.654 1.00 96.44 69 ASN A C 1
ATOM 512 O O . ASN A 1 69 ? 31.098 1.416 -25.321 1.00 96.44 69 ASN A O 1
ATOM 516 N N . VAL A 1 70 ? 28.929 1.966 -25.080 1.00 95.31 70 VAL A N 1
ATOM 517 C CA . VAL A 1 70 ? 28.807 2.664 -26.367 1.00 95.31 70 VAL A CA 1
ATOM 518 C C . VAL A 1 70 ? 28.421 4.129 -26.185 1.00 95.31 70 VAL A C 1
ATOM 520 O O . VAL A 1 70 ? 27.496 4.469 -25.454 1.00 95.31 70 VAL A O 1
ATOM 523 N N . GLY A 1 71 ? 29.103 5.026 -26.901 1.00 94.44 71 GLY A N 1
ATOM 524 C CA . GLY A 1 71 ? 28.658 6.415 -27.048 1.00 94.44 71 GLY A CA 1
ATOM 525 C C . GLY A 1 71 ? 27.710 6.567 -28.237 1.00 94.44 71 GLY A C 1
ATOM 526 O O . GLY A 1 71 ? 28.119 6.250 -29.351 1.00 94.44 71 GLY A O 1
ATOM 527 N N . LEU A 1 72 ? 26.505 7.097 -28.036 1.00 94.56 72 LEU A N 1
ATOM 528 C CA . LEU A 1 72 ? 25.460 7.211 -29.059 1.00 94.56 72 LEU A CA 1
ATOM 529 C C . LEU A 1 72 ? 24.982 8.658 -29.264 1.00 94.56 72 LEU A C 1
ATOM 531 O O . LEU A 1 72 ? 25.107 9.523 -28.391 1.00 94.56 72 LEU A O 1
ATOM 535 N N . GLY A 1 73 ? 24.415 8.920 -30.444 1.00 93.44 73 GLY A N 1
ATOM 536 C CA . GLY A 1 73 ? 23.545 10.073 -30.680 1.00 93.44 73 GLY A CA 1
ATOM 537 C C . GLY A 1 73 ? 22.089 9.729 -30.349 1.00 93.44 73 GLY A C 1
ATOM 538 O O . GLY A 1 73 ? 21.825 9.230 -29.260 1.00 93.44 73 GLY A O 1
ATOM 539 N N . THR A 1 74 ? 21.156 10.001 -31.262 1.00 95.38 74 THR A N 1
ATOM 540 C CA . THR A 1 74 ? 19.763 9.542 -31.141 1.00 95.38 74 THR A CA 1
ATOM 541 C C . THR A 1 74 ? 19.661 8.105 -31.625 1.00 95.38 74 THR A C 1
ATOM 543 O O . THR A 1 74 ? 20.069 7.831 -32.752 1.00 95.38 74 THR A O 1
ATOM 546 N N . SER A 1 75 ? 19.123 7.206 -30.803 1.00 97.44 75 SER A N 1
ATOM 547 C CA . SER A 1 75 ? 19.023 5.785 -31.159 1.00 97.44 75 SER A CA 1
ATOM 548 C C . SER A 1 75 ? 17.614 5.241 -30.968 1.00 97.44 75 SER A C 1
ATOM 550 O O . SER A 1 75 ? 16.871 5.729 -30.119 1.00 97.44 75 SER A O 1
ATOM 552 N N . PHE A 1 76 ? 17.277 4.259 -31.796 1.00 98.06 76 PHE A N 1
ATOM 553 C CA . PHE A 1 76 ? 15.996 3.574 -31.847 1.00 98.06 76 PHE A CA 1
ATOM 554 C C . PHE A 1 76 ? 16.246 2.068 -31.921 1.00 98.06 76 PHE A C 1
ATOM 556 O O . PHE A 1 76 ? 17.014 1.618 -32.779 1.00 98.06 76 PHE A O 1
ATOM 563 N N . PHE A 1 77 ? 15.618 1.327 -31.023 1.00 98.38 77 PHE A N 1
ATOM 564 C CA . PHE A 1 77 ? 15.658 -0.128 -30.955 1.00 98.38 77 PHE A CA 1
ATOM 565 C C . PHE A 1 77 ? 14.215 -0.626 -30.937 1.00 98.38 77 PHE A C 1
ATOM 567 O O . PHE A 1 77 ? 13.400 -0.055 -30.218 1.00 98.38 77 PHE A O 1
ATOM 574 N N . ASP A 1 78 ? 13.920 -1.622 -31.755 1.00 98.38 78 ASP A N 1
ATOM 575 C CA . ASP A 1 78 ? 12.586 -2.193 -31.944 1.00 98.38 78 ASP A CA 1
ATOM 576 C C . ASP A 1 78 ? 12.760 -3.710 -31.986 1.00 98.38 78 ASP A C 1
ATOM 578 O O . ASP A 1 78 ? 13.524 -4.177 -32.840 1.00 98.38 78 ASP A O 1
ATOM 582 N N . GLY A 1 79 ? 12.155 -4.429 -31.039 1.00 97.62 79 GLY A N 1
ATOM 583 C CA . GLY A 1 79 ? 12.130 -5.892 -31.009 1.00 97.62 79 GLY A CA 1
ATOM 584 C C . GLY A 1 79 ? 11.305 -6.416 -32.179 1.00 97.62 79 GLY A C 1
ATOM 585 O O . GLY A 1 79 ? 11.851 -6.959 -33.134 1.00 97.62 79 GLY A O 1
ATOM 586 N N . GLY A 1 80 ? 10.041 -6.015 -32.250 1.00 97.88 80 GLY A N 1
ATOM 587 C CA . GLY A 1 80 ? 9.150 -6.354 -33.348 1.00 97.88 80 GLY A CA 1
ATOM 588 C C . GLY A 1 80 ? 8.038 -7.274 -32.874 1.00 97.88 80 GLY A C 1
ATOM 589 O O . GLY A 1 80 ? 7.100 -6.798 -32.254 1.00 97.88 80 GLY A O 1
ATOM 590 N N . GLY A 1 81 ? 8.039 -8.537 -33.266 1.00 97.56 81 GLY A N 1
ATOM 591 C CA . GLY A 1 81 ? 7.066 -9.520 -32.819 1.00 97.56 81 GLY A CA 1
ATOM 592 C C . GLY A 1 81 ? 7.771 -10.792 -32.388 1.00 97.56 81 GLY A C 1
ATOM 593 O O . GLY A 1 81 ? 8.601 -11.290 -33.127 1.00 97.56 81 GLY A O 1
ATOM 594 N N . GLY A 1 82 ? 7.369 -11.379 -31.272 1.00 98.31 82 GLY A N 1
ATOM 595 C CA . GLY A 1 82 ? 8.121 -12.392 -30.545 1.00 98.31 82 GLY A CA 1
ATOM 596 C C . GLY A 1 82 ? 8.443 -11.881 -29.144 1.00 98.31 82 GLY A C 1
ATOM 597 O O . GLY A 1 82 ? 8.026 -10.800 -28.766 1.00 98.31 82 GLY A O 1
ATOM 598 N N . ASN A 1 83 ? 9.127 -12.699 -28.353 1.00 98.56 83 ASN A N 1
ATOM 599 C CA . ASN A 1 83 ? 9.532 -12.331 -26.999 1.00 98.56 83 ASN A CA 1
ATOM 600 C C . ASN A 1 83 ? 10.994 -11.878 -27.040 1.00 98.56 83 ASN A C 1
ATOM 602 O O . ASN A 1 83 ? 11.908 -12.718 -27.056 1.00 98.56 83 ASN A O 1
ATOM 606 N N . ASP A 1 84 ? 11.201 -10.570 -27.075 1.00 98.69 84 ASP A N 1
ATOM 607 C CA . ASP A 1 84 ? 12.468 -9.921 -27.368 1.00 98.69 84 ASP A CA 1
ATOM 608 C C . ASP A 1 84 ? 13.208 -9.462 -26.110 1.00 98.69 84 ASP A C 1
ATOM 610 O O . ASP A 1 84 ? 12.655 -9.256 -25.032 1.00 98.69 84 ASP A O 1
ATOM 614 N N . ALA A 1 85 ? 14.519 -9.268 -26.238 1.00 98.69 85 ALA A N 1
ATOM 615 C CA . ALA A 1 85 ? 15.357 -8.709 -25.187 1.00 98.69 85 ALA A CA 1
ATOM 616 C C . ALA A 1 85 ? 16.207 -7.554 -25.720 1.00 98.69 85 ALA A C 1
ATOM 618 O O . ALA A 1 85 ? 17.124 -7.753 -26.523 1.00 98.69 85 ALA A O 1
ATOM 619 N N . VAL A 1 86 ? 15.978 -6.342 -25.208 1.00 98.69 86 VAL A N 1
ATOM 620 C CA . VAL A 1 86 ? 16.783 -5.153 -25.515 1.00 98.69 86 VAL A CA 1
ATOM 621 C C . VAL A 1 86 ? 17.534 -4.686 -24.272 1.00 98.69 86 VAL A C 1
ATOM 623 O O . VAL A 1 86 ? 16.944 -4.244 -23.292 1.00 98.69 86 VAL A O 1
ATOM 626 N N . GLU A 1 87 ? 18.865 -4.714 -24.322 1.00 98.69 87 GLU A N 1
ATOM 627 C CA . GLU A 1 87 ? 19.738 -4.373 -23.197 1.00 98.69 87 GLU A CA 1
ATOM 628 C C . GLU A 1 87 ? 20.709 -3.241 -23.555 1.00 98.69 87 GLU A C 1
ATOM 630 O O . GLU A 1 87 ? 21.565 -3.371 -24.437 1.00 98.69 87 GLU A O 1
ATOM 635 N N . LEU A 1 88 ? 20.623 -2.130 -22.821 1.00 98.50 88 LEU A N 1
ATOM 636 C CA . LEU A 1 88 ? 21.507 -0.975 -22.944 1.00 98.50 88 LEU A CA 1
ATOM 637 C C . LEU A 1 88 ? 22.321 -0.796 -21.656 1.00 98.50 88 LEU A C 1
ATOM 639 O O . LEU A 1 88 ? 21.830 -0.261 -20.666 1.00 98.50 88 LEU A O 1
ATOM 643 N N . ALA A 1 89 ? 23.593 -1.189 -21.677 1.00 98.38 89 ALA A N 1
ATOM 644 C CA . ALA A 1 89 ? 24.469 -1.143 -20.508 1.00 98.38 89 ALA A CA 1
ATOM 645 C C . ALA A 1 89 ? 25.619 -0.143 -20.692 1.00 98.38 89 ALA A C 1
ATOM 647 O O . ALA A 1 89 ? 26.375 -0.198 -21.665 1.00 98.38 89 ALA A O 1
ATOM 648 N N . GLN A 1 90 ? 25.811 0.769 -19.736 1.00 97.38 90 GLN A N 1
ATOM 649 C CA . GLN A 1 90 ? 26.894 1.765 -19.778 1.00 97.38 90 GLN A CA 1
ATOM 650 C C . GLN A 1 90 ? 26.899 2.580 -21.086 1.00 97.38 90 GLN A C 1
ATOM 652 O O . GLN A 1 90 ? 27.947 2.891 -21.666 1.00 97.38 90 GLN A O 1
ATOM 657 N N . VAL A 1 91 ? 25.707 2.910 -21.583 1.00 97.31 91 VAL A N 1
ATOM 658 C CA . VAL A 1 91 ? 25.514 3.691 -22.802 1.00 97.31 91 VAL A CA 1
ATOM 659 C C . VAL A 1 91 ? 25.580 5.178 -22.473 1.00 97.31 91 VAL A C 1
ATOM 661 O O . VAL A 1 91 ? 24.958 5.658 -21.532 1.00 97.31 91 VAL A O 1
ATOM 664 N N . ASN A 1 92 ? 26.317 5.943 -23.277 1.00 96.81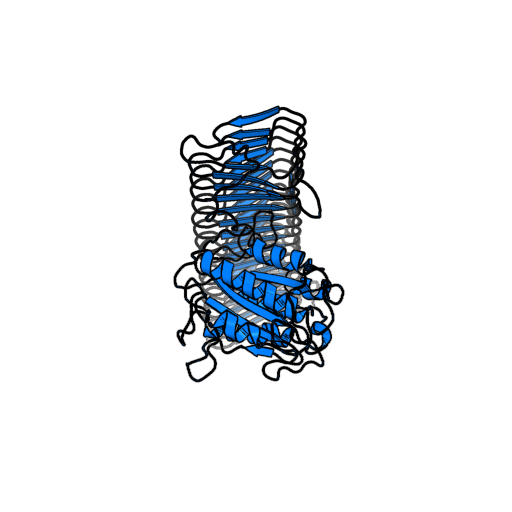 92 ASN A N 1
ATOM 665 C CA . ASN A 1 92 ? 26.340 7.403 -23.201 1.00 96.81 92 ASN A CA 1
ATOM 666 C C . ASN A 1 92 ? 25.658 7.990 -24.441 1.00 96.81 92 ASN A C 1
ATOM 668 O O . ASN A 1 92 ? 26.308 8.252 -25.459 1.00 96.81 92 ASN A O 1
ATOM 672 N N . ALA A 1 93 ? 24.342 8.168 -24.365 1.00 96.31 93 ALA A N 1
ATOM 673 C CA . ALA A 1 93 ? 23.531 8.751 -25.421 1.00 96.31 93 ALA A CA 1
ATOM 674 C C . ALA A 1 93 ? 23.424 10.267 -25.232 1.00 96.31 93 ALA A C 1
ATOM 676 O O . ALA A 1 93 ? 22.837 10.771 -24.279 1.00 96.31 93 ALA A O 1
ATOM 677 N N . ARG A 1 94 ? 23.970 11.039 -26.173 1.00 93.25 94 ARG A N 1
ATOM 678 C CA . ARG A 1 94 ? 23.995 12.511 -26.066 1.00 93.25 94 ARG A CA 1
ATOM 679 C C . ARG A 1 94 ? 22.638 13.171 -26.269 1.00 93.25 94 ARG A C 1
ATOM 681 O O . ARG A 1 94 ? 22.453 14.320 -25.870 1.00 93.25 94 ARG A O 1
ATOM 688 N N . LEU A 1 95 ? 21.751 12.492 -26.986 1.00 93.81 95 LEU A N 1
ATOM 689 C CA . LEU A 1 95 ? 20.411 12.960 -27.305 1.00 93.81 95 LEU A CA 1
ATOM 690 C C . LEU A 1 95 ? 19.410 12.027 -26.634 1.00 93.81 95 LEU A C 1
ATOM 692 O O . LEU A 1 95 ? 19.410 11.969 -25.410 1.00 93.81 95 LEU A O 1
ATOM 696 N N . GLY A 1 96 ? 18.565 11.342 -27.396 1.00 96.12 96 GLY A N 1
ATOM 697 C CA . GLY A 1 96 ? 17.551 10.460 -26.839 1.00 96.12 96 GLY A CA 1
ATOM 698 C C . GLY A 1 96 ? 17.700 9.015 -27.272 1.00 96.12 96 GLY A C 1
ATOM 699 O O . GLY A 1 96 ? 18.340 8.712 -28.283 1.00 96.12 96 GLY A O 1
ATOM 700 N N . VAL A 1 97 ? 17.089 8.148 -26.485 1.00 98.38 97 VAL A N 1
ATOM 701 C CA . VAL A 1 97 ? 16.974 6.720 -26.743 1.00 98.38 97 VAL A CA 1
ATOM 702 C C . VAL A 1 97 ? 15.497 6.372 -26.707 1.00 98.38 97 VAL A C 1
ATOM 704 O O . VAL A 1 97 ? 14.778 6.797 -25.804 1.00 98.38 97 VAL A O 1
ATOM 707 N N . THR A 1 98 ? 15.066 5.617 -27.705 1.00 98.62 98 THR A N 1
ATOM 708 C CA . THR A 1 98 ? 13.746 5.002 -27.742 1.00 98.62 98 THR A CA 1
ATOM 709 C C . THR A 1 98 ? 13.937 3.507 -27.931 1.00 98.62 98 THR A C 1
ATOM 711 O O . THR A 1 98 ? 14.700 3.100 -28.809 1.00 98.62 98 THR A O 1
ATOM 714 N N . VAL A 1 99 ? 13.273 2.726 -27.092 1.00 98.69 99 VAL A N 1
ATOM 715 C CA . VAL A 1 99 ? 13.210 1.270 -27.177 1.00 98.69 99 VAL A CA 1
ATOM 716 C C . VAL A 1 99 ? 11.744 0.871 -27.241 1.00 98.69 99 VAL A C 1
ATOM 718 O O . VAL A 1 99 ? 10.930 1.435 -26.511 1.00 98.69 99 VAL A O 1
ATOM 721 N N . ARG A 1 100 ? 11.432 -0.070 -28.122 1.00 98.69 100 ARG A N 1
ATOM 722 C CA . ARG A 1 100 ? 10.133 -0.714 -28.248 1.00 98.69 100 ARG A CA 1
ATOM 723 C C . ARG A 1 100 ? 10.332 -2.227 -28.199 1.00 98.69 100 ARG A C 1
ATOM 725 O O . ARG A 1 100 ? 11.246 -2.704 -28.873 1.00 98.69 100 ARG A O 1
ATOM 732 N N . GLY A 1 101 ? 9.528 -2.909 -27.392 1.00 98.19 101 GLY A N 1
ATOM 733 C CA . GLY A 1 101 ? 9.384 -4.361 -27.398 1.00 98.19 101 GLY A CA 1
ATOM 734 C C . GLY A 1 101 ? 8.632 -4.781 -28.654 1.00 98.19 101 GLY A C 1
ATOM 735 O O . GLY A 1 101 ? 9.264 -5.101 -29.658 1.00 98.19 101 GLY A O 1
ATOM 736 N N . GLY A 1 102 ? 7.321 -4.541 -28.671 1.00 97.94 102 GLY A N 1
ATOM 737 C CA . GLY A 1 102 ? 6.463 -4.747 -29.825 1.00 97.94 102 GLY A CA 1
ATOM 738 C C . GLY A 1 102 ? 5.315 -5.704 -29.511 1.00 97.94 102 GLY A C 1
ATOM 739 O O . GLY A 1 102 ? 4.343 -5.315 -28.879 1.00 97.94 102 GLY A O 1
ATOM 740 N N . ALA A 1 103 ? 5.302 -6.902 -30.080 1.00 98.00 103 ALA A N 1
ATOM 741 C CA . ALA A 1 103 ? 4.251 -7.879 -29.809 1.00 98.00 103 ALA A CA 1
ATOM 742 C C . ALA A 1 103 ? 4.846 -9.153 -29.224 1.00 98.00 103 ALA A C 1
ATOM 744 O O . ALA A 1 103 ? 5.544 -9.845 -29.945 1.00 98.00 103 ALA A O 1
ATOM 745 N N . GLY A 1 104 ? 4.440 -9.553 -28.029 1.00 98.38 104 GLY A N 1
ATOM 746 C CA . GLY A 1 104 ? 5.022 -10.674 -27.292 1.00 98.38 104 GLY A CA 1
ATOM 747 C C . GLY A 1 104 ? 5.576 -10.182 -25.962 1.00 98.38 104 GLY A C 1
ATOM 748 O O . GLY A 1 104 ? 5.497 -9.003 -25.673 1.00 98.38 104 GLY A O 1
ATOM 749 N N . ASP A 1 105 ? 6.064 -11.096 -25.129 1.00 98.62 105 ASP A N 1
ATOM 750 C CA . ASP A 1 105 ? 6.491 -10.750 -23.767 1.00 98.62 105 ASP A CA 1
ATOM 751 C C . ASP A 1 105 ? 7.970 -10.327 -23.774 1.00 98.62 105 ASP A C 1
ATOM 753 O O . ASP A 1 105 ? 8.869 -11.182 -23.840 1.00 98.62 105 ASP A O 1
ATOM 757 N N . ASP A 1 106 ? 8.228 -9.023 -23.709 1.00 98.75 106 ASP A N 1
ATOM 758 C CA . ASP A 1 106 ? 9.532 -8.419 -23.966 1.00 98.75 106 ASP A CA 1
ATOM 759 C C . ASP A 1 106 ? 10.300 -8.025 -22.695 1.00 98.75 106 ASP A C 1
ATOM 761 O O . ASP A 1 106 ? 9.759 -7.783 -21.619 1.00 98.75 106 ASP A O 1
ATOM 765 N N . GLN A 1 107 ? 11.628 -7.930 -22.805 1.00 98.75 107 GLN A N 1
ATOM 766 C CA . GLN A 1 107 ? 12.520 -7.494 -21.727 1.00 98.75 107 GLN A CA 1
ATOM 767 C C . GLN A 1 107 ? 13.344 -6.280 -22.149 1.00 98.75 107 GLN A C 1
ATOM 769 O O . GLN A 1 107 ? 14.287 -6.390 -22.939 1.00 98.75 107 GLN A O 1
ATOM 774 N N . LEU A 1 108 ? 13.055 -5.115 -21.570 1.00 98.75 108 LEU A N 1
ATOM 775 C CA . LEU A 1 108 ? 13.693 -3.845 -21.916 1.00 98.75 108 LEU A CA 1
ATOM 776 C C . LEU A 1 108 ? 14.515 -3.307 -20.737 1.00 98.75 108 LEU A C 1
ATOM 778 O O . LEU A 1 108 ? 13.982 -2.874 -19.716 1.00 98.75 108 LEU A O 1
ATOM 782 N N . SER A 1 109 ? 15.842 -3.296 -20.877 1.00 98.69 109 SER A N 1
ATOM 783 C CA . SER A 1 109 ? 16.770 -2.941 -19.798 1.00 98.69 109 SER A CA 1
ATOM 784 C C . SER A 1 109 ? 17.705 -1.784 -20.152 1.00 98.69 109 SER A C 1
ATOM 786 O O . SER A 1 109 ? 18.330 -1.761 -21.216 1.00 98.69 109 SER A O 1
ATOM 788 N N . VAL A 1 110 ? 17.855 -0.831 -19.227 1.00 98.75 110 VAL A N 1
ATOM 789 C CA . VAL A 1 110 ? 18.813 0.280 -19.301 1.00 98.75 110 VAL A CA 1
ATOM 790 C C . VAL A 1 110 ? 19.589 0.391 -17.991 1.00 98.75 110 VAL A C 1
ATOM 792 O O . VAL A 1 110 ? 19.088 0.890 -16.986 1.00 98.75 110 VAL A O 1
ATOM 795 N N . ASP A 1 111 ? 20.852 -0.022 -18.009 1.00 98.69 111 ASP A N 1
ATOM 796 C CA . ASP A 1 111 ? 21.698 -0.069 -16.818 1.00 98.69 111 ASP A CA 1
ATOM 797 C C . ASP A 1 111 ? 22.896 0.880 -16.918 1.00 98.69 111 ASP A C 1
ATOM 799 O O . ASP A 1 111 ? 23.557 0.986 -17.959 1.00 98.69 111 ASP A O 1
ATOM 803 N N . GLN A 1 112 ? 23.185 1.578 -15.817 1.00 98.31 112 GLN A N 1
ATOM 804 C CA . GLN A 1 112 ? 24.361 2.439 -15.639 1.00 98.31 112 GLN A CA 1
ATOM 805 C C . GLN A 1 112 ? 24.599 3.420 -16.799 1.00 98.31 112 GLN A C 1
ATOM 807 O O . GLN A 1 112 ? 25.740 3.725 -17.164 1.00 98.31 112 GLN A O 1
ATOM 812 N N . SER A 1 113 ? 23.520 3.905 -17.411 1.00 98.44 113 SER A N 1
ATOM 813 C CA . SER A 1 113 ? 23.570 4.660 -18.659 1.00 98.44 113 SER A CA 1
ATOM 814 C C . SER A 1 113 ? 23.305 6.146 -18.438 1.00 98.44 113 SER A C 1
ATOM 816 O O . SER A 1 113 ? 22.681 6.567 -17.468 1.00 98.44 113 SER A O 1
ATOM 818 N N . VAL A 1 114 ? 23.802 6.977 -19.352 1.00 98.25 114 VAL A N 1
ATOM 819 C CA . VAL A 1 114 ? 23.580 8.425 -19.366 1.00 98.25 114 VAL A CA 1
ATOM 820 C C . VAL A 1 114 ? 22.874 8.792 -20.661 1.00 98.25 114 VAL A C 1
ATOM 822 O O . VAL A 1 114 ? 23.454 8.673 -21.741 1.00 98.25 114 VAL A O 1
ATOM 825 N N . VAL A 1 115 ? 21.643 9.284 -20.550 1.00 98.19 115 VAL A N 1
ATOM 826 C CA . VAL A 1 115 ? 20.801 9.701 -21.673 1.00 98.19 115 VAL A CA 1
ATOM 827 C C . VAL A 1 115 ? 20.531 11.199 -21.579 1.00 98.19 115 VAL A C 1
ATOM 829 O O . VAL A 1 115 ? 20.043 11.709 -20.576 1.00 98.19 115 VAL A O 1
ATOM 832 N N . GLY A 1 116 ? 20.888 11.943 -22.622 1.00 96.94 116 GLY A N 1
ATOM 833 C CA . GLY A 1 116 ? 20.947 13.401 -22.568 1.00 96.94 116 GLY A CA 1
ATOM 834 C C . GLY A 1 116 ? 19.591 14.108 -22.539 1.00 96.94 116 GLY A C 1
ATOM 835 O O . GLY A 1 116 ? 19.430 15.063 -21.784 1.00 96.94 116 GLY A O 1
ATOM 836 N N . ARG A 1 117 ? 18.635 13.705 -23.386 1.00 95.50 117 ARG A N 1
ATOM 837 C CA . ARG A 1 117 ? 17.374 14.438 -23.603 1.00 95.50 117 ARG A CA 1
ATOM 838 C C . ARG A 1 117 ? 16.116 13.659 -23.259 1.00 95.50 117 ARG A C 1
ATOM 840 O O . ARG A 1 117 ? 15.246 14.238 -22.623 1.00 95.50 117 ARG A O 1
ATOM 847 N N . TRP A 1 118 ? 15.980 12.427 -23.732 1.00 97.81 118 TRP A N 1
ATOM 848 C CA . TRP A 1 118 ? 14.827 11.601 -23.393 1.00 97.81 118 TRP A CA 1
ATOM 849 C C . TRP A 1 118 ? 15.181 10.125 -23.414 1.00 97.81 118 TRP A C 1
ATOM 851 O O . TRP A 1 118 ? 15.987 9.704 -24.246 1.00 97.81 118 TRP A O 1
ATOM 861 N N . LEU A 1 119 ? 14.565 9.368 -22.521 1.00 98.62 119 LEU A N 1
ATOM 862 C CA . LEU A 1 119 ? 14.538 7.915 -22.553 1.00 98.62 119 LEU A CA 1
ATOM 863 C C . LEU A 1 119 ? 13.072 7.498 -22.633 1.00 98.62 119 LEU A C 1
ATOM 865 O O . LEU A 1 119 ? 12.287 7.920 -21.793 1.00 98.62 119 LEU A O 1
ATOM 869 N N . ASN A 1 120 ? 12.721 6.725 -23.653 1.00 98.69 120 ASN A N 1
ATOM 870 C CA . ASN A 1 120 ? 11.374 6.202 -23.845 1.00 98.69 120 ASN A CA 1
ATOM 871 C C . ASN A 1 120 ? 11.463 4.686 -24.011 1.00 98.69 120 ASN A C 1
ATOM 873 O O . ASN A 1 120 ? 12.199 4.239 -24.895 1.00 98.69 120 ASN A O 1
ATOM 877 N N . LEU A 1 121 ? 10.730 3.938 -23.194 1.00 98.75 121 LEU A N 1
ATOM 878 C CA . LEU A 1 121 ? 10.585 2.484 -23.286 1.00 98.75 121 LEU A CA 1
ATOM 879 C C . LEU A 1 121 ? 9.098 2.159 -23.483 1.00 98.75 121 LEU A C 1
ATOM 881 O O . LEU A 1 121 ? 8.280 2.788 -22.824 1.00 98.75 121 LEU A O 1
ATOM 885 N N . SER A 1 122 ? 8.761 1.244 -24.388 1.00 98.62 122 SER A N 1
ATOM 886 C CA . SER A 1 122 ? 7.377 0.876 -24.733 1.00 98.62 122 SER A CA 1
ATOM 887 C C . SER A 1 122 ? 7.288 -0.635 -24.907 1.00 98.62 122 SER A C 1
ATOM 889 O O . SER A 1 122 ? 8.102 -1.157 -25.672 1.00 98.62 122 SER A O 1
ATOM 891 N N . GLY A 1 123 ? 6.352 -1.298 -24.235 1.00 98.00 123 GLY A N 1
ATOM 892 C CA . GLY A 1 123 ? 6.098 -2.736 -24.374 1.00 98.00 123 GLY A CA 1
ATOM 893 C C . GLY A 1 123 ? 5.212 -3.048 -25.580 1.00 98.00 123 GLY A C 1
ATOM 894 O O . GLY A 1 123 ? 5.619 -3.786 -26.466 1.00 98.00 123 GLY A O 1
ATOM 895 N N . ASP A 1 124 ? 4.140 -2.263 -25.745 1.00 97.31 124 ASP A N 1
ATOM 896 C CA . ASP A 1 124 ? 3.095 -2.396 -26.775 1.00 97.31 124 ASP A CA 1
ATOM 897 C C . ASP A 1 124 ? 2.092 -3.538 -26.467 1.00 97.31 124 ASP A C 1
ATOM 899 O O . ASP A 1 124 ? 1.129 -3.258 -25.766 1.00 97.31 124 ASP A O 1
ATOM 903 N N . ASN A 1 125 ? 2.194 -4.762 -27.010 1.00 97.62 125 ASN A N 1
ATOM 904 C CA . ASN A 1 125 ? 1.301 -5.865 -26.584 1.00 97.62 125 ASN A CA 1
ATOM 905 C C . ASN A 1 125 ? 2.112 -7.018 -26.008 1.00 97.62 125 ASN A C 1
ATOM 907 O O . ASN A 1 125 ? 2.899 -7.594 -26.749 1.00 97.62 125 ASN A O 1
ATOM 911 N N . GLY A 1 126 ? 1.778 -7.491 -24.812 1.00 98.19 126 GLY A N 1
ATOM 912 C CA . GLY A 1 126 ? 2.549 -8.551 -24.170 1.00 98.19 126 GLY A CA 1
ATOM 913 C C . GLY A 1 126 ? 2.592 -8.338 -22.671 1.00 98.19 126 GLY A C 1
ATOM 914 O O . GLY A 1 126 ? 2.185 -7.291 -22.202 1.00 98.19 126 GLY A O 1
ATOM 915 N N . ALA A 1 127 ? 3.042 -9.337 -21.921 1.00 98.44 127 ALA A N 1
ATOM 916 C CA . ALA A 1 127 ? 3.430 -9.117 -20.533 1.00 98.44 127 ALA A CA 1
ATOM 917 C C . ALA A 1 127 ? 4.908 -8.697 -20.500 1.00 98.44 127 ALA A C 1
ATOM 919 O O . ALA A 1 127 ? 5.806 -9.548 -20.516 1.00 98.44 127 ALA A O 1
ATOM 920 N N . ASP A 1 128 ? 5.170 -7.395 -20.487 1.00 98.69 128 ASP A N 1
ATOM 921 C CA . ASP A 1 128 ? 6.486 -6.807 -20.703 1.00 98.69 128 ASP A CA 1
ATOM 922 C C . ASP A 1 128 ? 7.213 -6.465 -19.396 1.00 98.69 128 ASP A C 1
ATOM 924 O O . ASP A 1 128 ? 6.641 -6.108 -18.366 1.00 98.69 128 ASP A O 1
ATOM 928 N N . ALA A 1 129 ? 8.542 -6.557 -19.422 1.00 98.75 129 ALA A N 1
ATOM 929 C CA . ALA A 1 129 ? 9.399 -6.291 -18.275 1.00 98.75 129 ALA A CA 1
ATOM 930 C C . ALA A 1 129 ? 10.386 -5.151 -18.551 1.00 98.75 129 ALA A C 1
ATOM 932 O O . ALA A 1 129 ? 11.298 -5.257 -19.376 1.00 98.75 129 ALA A O 1
ATOM 933 N N . PHE A 1 130 ? 10.289 -4.080 -17.767 1.00 98.88 130 PHE A N 1
ATOM 934 C CA . PHE A 1 130 ? 11.129 -2.891 -17.865 1.00 98.88 130 PHE A CA 1
ATOM 935 C C . PHE A 1 130 ? 12.064 -2.788 -16.666 1.00 98.88 130 PHE A C 1
ATOM 937 O O . PHE A 1 130 ? 11.641 -2.815 -15.510 1.00 98.88 130 PHE A O 1
ATOM 944 N N . ARG A 1 131 ? 13.359 -2.587 -16.920 1.00 98.81 131 ARG A N 1
ATOM 945 C CA . ARG A 1 131 ? 14.351 -2.381 -15.858 1.00 98.81 131 ARG A CA 1
ATOM 946 C C . ARG A 1 131 ? 15.269 -1.212 -16.168 1.00 98.81 131 ARG A C 1
ATOM 948 O O . ARG A 1 131 ? 16.079 -1.279 -17.086 1.00 98.81 131 ARG A O 1
ATOM 955 N N . VAL A 1 132 ? 15.238 -0.167 -15.345 1.00 98.75 132 VAL A N 1
ATOM 956 C CA . VAL A 1 132 ? 16.179 0.956 -15.437 1.00 98.75 132 VAL A CA 1
ATOM 957 C C . VAL A 1 132 ? 16.902 1.164 -14.120 1.00 98.75 132 VAL A C 1
ATOM 959 O O . VAL A 1 132 ? 16.297 1.545 -13.122 1.00 98.75 132 VAL A O 1
ATOM 962 N N . THR A 1 133 ? 18.215 0.932 -14.116 1.00 98.69 133 THR A N 1
ATOM 963 C CA . THR A 1 133 ? 19.029 0.960 -12.894 1.00 98.69 133 THR A CA 1
ATOM 964 C C . THR A 1 133 ? 20.257 1.849 -13.018 1.00 98.69 133 THR A C 1
ATOM 966 O O . THR A 1 133 ? 20.900 1.912 -14.069 1.00 98.69 133 THR A O 1
ATOM 969 N N . GLY A 1 134 ? 20.596 2.568 -11.942 1.00 98.12 134 GLY A N 1
ATOM 970 C CA . GLY A 1 134 ? 21.856 3.314 -11.838 1.00 98.12 134 GLY A CA 1
ATOM 971 C C . GLY A 1 134 ? 22.059 4.384 -12.919 1.00 98.12 134 GLY A C 1
ATOM 972 O O . GLY A 1 134 ? 23.202 4.718 -13.246 1.00 98.12 134 GLY A O 1
ATOM 973 N N . SER A 1 135 ? 20.978 4.875 -13.531 1.00 98.44 135 SER A N 1
ATOM 974 C CA . SER A 1 135 ? 21.029 5.636 -14.780 1.00 98.44 135 SER A CA 1
ATOM 975 C C . SER A 1 135 ? 20.769 7.130 -14.577 1.00 98.44 135 SER A C 1
ATOM 977 O O . SER A 1 135 ? 20.231 7.580 -13.565 1.00 98.44 135 SER A O 1
ATOM 979 N N . GLN A 1 136 ? 21.196 7.943 -15.543 1.00 98.44 136 GLN A N 1
ATOM 980 C CA . GLN A 1 136 ? 20.973 9.388 -15.559 1.00 98.44 136 GLN A CA 1
ATOM 981 C C . GLN A 1 136 ? 20.193 9.777 -16.806 1.00 98.44 136 GLN A C 1
ATOM 983 O O . GLN A 1 136 ? 20.669 9.557 -17.920 1.00 98.44 136 GLN A O 1
ATOM 988 N N . VAL A 1 137 ? 19.046 10.434 -16.629 1.00 98.12 137 VAL A N 1
ATOM 989 C CA . VAL A 1 137 ? 18.266 10.990 -17.743 1.00 98.12 137 VAL A CA 1
ATOM 990 C C . VAL A 1 137 ? 18.202 12.506 -17.600 1.00 98.12 137 VAL A C 1
ATOM 992 O O . VAL A 1 137 ? 17.739 13.051 -16.600 1.00 98.12 137 VAL A O 1
ATOM 995 N N . GLY A 1 138 ? 18.740 13.208 -18.595 1.00 96.94 138 GLY A N 1
ATOM 996 C CA . GLY A 1 138 ? 18.860 14.665 -18.599 1.00 96.94 138 GLY A CA 1
ATOM 997 C C . GLY A 1 138 ? 17.564 15.412 -18.934 1.00 96.94 138 GLY A C 1
ATOM 998 O O . GLY A 1 138 ? 17.486 16.613 -18.677 1.00 96.94 138 GLY A O 1
ATOM 999 N N . GLY A 1 139 ? 16.559 14.725 -19.481 1.00 95.62 139 GLY A N 1
ATOM 1000 C CA . GLY A 1 139 ? 15.231 15.279 -19.751 1.00 95.62 139 GLY A CA 1
ATOM 1001 C C . GLY A 1 139 ? 14.126 14.269 -19.446 1.00 95.62 139 GLY A C 1
ATOM 1002 O O . GLY A 1 139 ? 14.172 13.650 -18.390 1.00 95.62 139 GLY A O 1
ATOM 1003 N N . HIS A 1 140 ? 13.130 14.147 -20.325 1.00 96.31 140 HIS A N 1
ATOM 1004 C CA . HIS A 1 140 ? 11.944 13.311 -20.099 1.00 96.31 140 HIS A CA 1
ATOM 1005 C C . HIS A 1 140 ? 12.291 11.821 -20.019 1.00 96.31 140 HIS A C 1
ATOM 1007 O O . HIS A 1 140 ? 12.973 11.316 -20.910 1.00 96.31 140 HIS A O 1
ATOM 1013 N N . PHE A 1 141 ? 11.784 11.112 -19.017 1.00 98.44 141 PHE A N 1
ATOM 1014 C CA . PHE A 1 141 ? 11.820 9.655 -18.979 1.00 98.44 141 PHE A CA 1
ATOM 1015 C C . PHE A 1 141 ? 10.385 9.120 -18.962 1.00 98.44 141 PHE A C 1
ATOM 1017 O O . PHE A 1 141 ? 9.636 9.445 -18.047 1.00 98.44 141 PHE A O 1
ATOM 1024 N N . GLY A 1 142 ? 10.008 8.375 -20.004 1.00 98.62 142 GLY A N 1
ATOM 1025 C CA . GLY A 1 142 ? 8.716 7.700 -20.112 1.00 98.62 142 GLY A CA 1
ATOM 1026 C C . GLY A 1 142 ? 8.865 6.185 -20.236 1.00 98.62 142 GLY A C 1
ATOM 1027 O O . GLY A 1 142 ? 9.763 5.717 -20.947 1.00 98.62 142 GLY A O 1
ATOM 1028 N N . ILE A 1 143 ? 7.980 5.457 -19.566 1.00 98.81 143 ILE A N 1
ATOM 1029 C CA . ILE A 1 143 ? 7.743 4.021 -19.729 1.00 98.81 143 ILE A CA 1
ATOM 1030 C C . ILE A 1 143 ? 6.245 3.837 -19.980 1.00 98.81 143 ILE A C 1
ATOM 1032 O O . ILE A 1 143 ? 5.448 4.461 -19.279 1.00 98.81 143 ILE A O 1
ATOM 1036 N N . TRP A 1 144 ? 5.905 3.021 -20.972 1.00 98.69 144 TRP A N 1
ATOM 1037 C CA . TRP A 1 144 ? 4.542 2.604 -21.298 1.00 98.69 144 TRP A CA 1
ATOM 1038 C C . TRP A 1 144 ? 4.535 1.079 -21.359 1.00 98.69 144 TRP A C 1
ATOM 1040 O O . TRP A 1 144 ? 5.301 0.533 -22.162 1.00 98.69 144 TRP A O 1
ATOM 1050 N N . GLY A 1 145 ? 3.758 0.441 -20.485 1.00 98.06 145 GLY A N 1
ATOM 1051 C CA . GLY A 1 145 ? 3.565 -1.005 -20.434 1.00 98.06 145 GLY A CA 1
ATOM 1052 C C . GLY A 1 145 ? 2.893 -1.477 -21.714 1.00 98.06 145 GLY A C 1
ATOM 1053 O O . GLY A 1 145 ? 3.573 -1.849 -22.674 1.00 98.06 145 GLY A O 1
ATOM 1054 N N . GLY A 1 146 ? 1.591 -1.234 -21.810 1.00 97.50 146 GLY A N 1
ATOM 1055 C CA . GLY A 1 146 ? 0.828 -1.423 -23.030 1.00 97.50 146 GLY A CA 1
ATOM 1056 C C . GLY A 1 146 ? -0.433 -2.232 -22.790 1.00 97.50 146 GLY A C 1
ATOM 1057 O O . GLY A 1 146 ? -1.483 -1.660 -22.530 1.00 97.50 146 GLY A O 1
ATOM 1058 N N . SER A 1 147 ? -0.395 -3.542 -23.009 1.00 96.62 147 SER A N 1
ATOM 1059 C CA . SER A 1 147 ? -1.567 -4.389 -22.783 1.00 96.62 147 SER A CA 1
ATOM 1060 C C . SER A 1 147 ? -1.160 -5.724 -22.192 1.00 96.62 147 SER A C 1
ATOM 1062 O O . SER A 1 147 ? -0.320 -6.380 -22.805 1.00 96.62 147 SER A O 1
ATOM 1064 N N . GLN A 1 148 ? -1.932 -6.221 -21.224 1.00 97.81 148 GLN A N 1
ATOM 1065 C CA . GLN A 1 148 ? -1.602 -7.320 -20.306 1.00 97.81 148 GLN A CA 1
ATOM 1066 C C . GLN A 1 148 ? -0.682 -6.856 -19.172 1.00 97.81 148 GLN A C 1
ATOM 1068 O O . GLN A 1 148 ? -0.371 -5.688 -19.060 1.00 97.81 148 GLN A O 1
ATOM 1073 N N . ASN A 1 149 ? -0.331 -7.789 -18.293 1.00 98.06 149 ASN A N 1
ATOM 1074 C CA . ASN A 1 149 ? 0.283 -7.505 -17.005 1.00 98.06 149 ASN A CA 1
ATOM 1075 C C . ASN A 1 149 ? 1.785 -7.231 -17.164 1.00 98.06 149 ASN A C 1
ATOM 1077 O O . ASN A 1 149 ? 2.574 -8.157 -17.393 1.00 98.06 149 ASN A O 1
ATOM 1081 N N . ASP A 1 150 ? 2.178 -5.981 -16.984 1.00 98.56 150 ASP A N 1
ATOM 1082 C CA . ASP A 1 150 ? 3.531 -5.481 -17.145 1.00 98.56 150 ASP A CA 1
ATOM 1083 C C . ASP A 1 150 ? 4.268 -5.354 -15.807 1.00 98.56 150 ASP A C 1
ATOM 1085 O O . ASP A 1 150 ? 3.703 -5.220 -14.723 1.00 98.56 150 ASP A O 1
ATOM 1089 N N . THR A 1 151 ? 5.599 -5.401 -15.846 1.00 98.69 151 THR A N 1
ATOM 1090 C CA . THR A 1 151 ? 6.443 -5.180 -14.665 1.00 98.69 151 THR A CA 1
ATOM 1091 C C . THR A 1 151 ? 7.456 -4.079 -14.923 1.00 98.69 151 THR A C 1
ATOM 1093 O O . THR A 1 151 ? 8.337 -4.207 -15.773 1.00 98.69 151 THR A O 1
ATOM 1096 N N . VAL A 1 152 ? 7.421 -3.021 -14.117 1.00 98.81 152 VAL A N 1
ATOM 1097 C CA . VAL A 1 152 ? 8.329 -1.877 -14.233 1.00 98.81 152 VAL A CA 1
ATOM 1098 C C . VAL A 1 152 ? 9.191 -1.731 -12.986 1.00 98.81 152 VAL A C 1
ATOM 1100 O O . VAL A 1 152 ? 8.688 -1.578 -11.880 1.00 98.81 152 VAL A O 1
ATOM 1103 N N . LEU A 1 153 ? 10.514 -1.676 -13.164 1.00 98.69 153 LEU A N 1
ATOM 1104 C CA . LEU A 1 153 ? 11.463 -1.305 -12.115 1.00 98.69 153 LEU A CA 1
ATOM 1105 C C . LEU A 1 153 ? 12.331 -0.118 -12.543 1.00 98.69 153 LEU A C 1
ATOM 1107 O O . LEU A 1 153 ? 13.169 -0.238 -13.441 1.00 98.69 153 LEU A O 1
ATOM 1111 N N . VAL A 1 154 ? 12.221 1.002 -11.827 1.00 98.81 154 VAL A N 1
ATOM 1112 C CA . VAL A 1 154 ? 13.139 2.146 -11.947 1.00 98.81 154 VAL A CA 1
ATOM 1113 C C . VAL A 1 154 ? 13.845 2.377 -10.621 1.00 98.81 154 VAL A C 1
ATOM 1115 O O . VAL A 1 154 ? 13.226 2.795 -9.643 1.00 98.81 154 VAL A O 1
ATOM 1118 N N . GLN A 1 155 ? 15.157 2.147 -10.583 1.00 98.56 155 GLN A N 1
ATOM 1119 C CA . GLN A 1 155 ? 15.908 2.148 -9.334 1.00 98.56 155 GLN A CA 1
ATOM 1120 C C . GLN A 1 155 ? 17.247 2.897 -9.409 1.00 98.56 155 GLN A C 1
ATOM 1122 O O . GLN A 1 155 ? 17.932 2.905 -10.439 1.00 98.56 155 GLN A O 1
ATOM 1127 N N . ASP A 1 156 ? 17.653 3.503 -8.290 1.00 98.25 156 ASP A N 1
ATOM 1128 C CA . ASP A 1 156 ? 18.988 4.082 -8.070 1.00 98.25 156 ASP A CA 1
ATOM 1129 C C . ASP A 1 156 ? 19.397 5.120 -9.138 1.00 98.25 156 ASP A C 1
ATOM 1131 O O . ASP A 1 156 ? 20.573 5.254 -9.495 1.00 98.25 156 ASP A O 1
ATOM 1135 N N . SER A 1 157 ? 18.426 5.845 -9.698 1.00 98.31 157 SER A N 1
ATOM 1136 C CA . SER A 1 157 ? 18.613 6.702 -10.871 1.00 98.31 157 SER A CA 1
ATOM 1137 C C . SER A 1 157 ? 18.464 8.196 -10.557 1.00 98.31 157 SER A C 1
ATOM 1139 O O . SER A 1 157 ? 17.805 8.620 -9.606 1.00 98.31 157 SER A O 1
ATOM 1141 N N . ASN A 1 158 ? 19.115 9.037 -11.369 1.00 98.00 158 ASN A N 1
ATOM 1142 C CA . ASN A 1 158 ? 19.058 10.495 -11.248 1.00 98.00 158 ASN A CA 1
ATOM 1143 C C . ASN A 1 158 ? 18.394 11.120 -12.478 1.00 98.00 158 ASN A C 1
ATOM 1145 O O . ASN A 1 158 ? 18.973 11.165 -13.569 1.00 98.00 158 ASN A O 1
ATOM 1149 N N . LEU A 1 159 ? 17.191 11.648 -12.285 1.00 97.06 159 LEU A N 1
ATOM 1150 C CA . LEU A 1 159 ? 16.327 12.138 -13.346 1.00 97.06 159 LEU A CA 1
ATOM 1151 C C . LEU A 1 159 ? 16.237 13.662 -13.249 1.00 97.06 159 LEU A C 1
ATOM 1153 O O . LEU A 1 159 ? 15.678 14.240 -12.317 1.00 97.06 159 LEU A O 1
ATOM 1157 N N . LYS A 1 160 ? 16.840 14.357 -14.219 1.00 95.00 160 LYS A N 1
ATOM 1158 C CA . LYS A 1 160 ? 16.953 15.826 -14.199 1.00 95.00 160 LYS A CA 1
ATOM 1159 C C . LYS A 1 160 ? 15.650 16.546 -14.532 1.00 95.00 160 LYS A C 1
ATOM 1161 O O . LYS A 1 160 ? 15.619 17.774 -14.421 1.00 95.00 160 LYS A O 1
ATOM 1166 N N . PHE A 1 161 ? 14.618 15.816 -14.938 1.00 94.94 161 PHE A N 1
ATOM 1167 C CA . PHE A 1 161 ? 13.310 16.358 -15.268 1.00 94.94 161 PHE A CA 1
ATOM 1168 C C . PHE A 1 161 ? 12.197 15.499 -14.650 1.00 94.94 161 PHE A C 1
ATOM 1170 O O . PHE A 1 161 ? 12.213 15.335 -13.431 1.00 94.94 161 PHE A O 1
ATOM 1177 N N . GLN A 1 162 ? 11.249 15.009 -15.449 1.00 95.94 162 GLN A N 1
ATOM 1178 C CA . GLN A 1 162 ? 10.120 14.189 -15.008 1.00 95.94 162 GLN A CA 1
ATOM 1179 C C . GLN A 1 162 ? 10.330 12.705 -15.320 1.00 95.94 162 GLN A C 1
ATOM 1181 O O . GLN A 1 162 ? 11.012 12.376 -16.301 1.00 95.94 162 GLN A O 1
ATOM 1186 N N . LEU A 1 163 ? 9.703 11.858 -14.507 1.00 98.50 163 LEU A N 1
ATOM 1187 C CA . LEU A 1 163 ? 9.467 10.443 -14.780 1.00 98.50 163 LEU A CA 1
ATOM 1188 C C . LEU A 1 163 ? 7.962 10.221 -14.918 1.00 98.50 163 LEU A C 1
ATOM 1190 O O . LEU A 1 163 ? 7.194 10.679 -14.072 1.00 98.50 163 LEU A O 1
ATOM 1194 N N . THR A 1 164 ? 7.581 9.521 -15.976 1.00 98.69 164 THR A N 1
ATOM 1195 C CA . THR A 1 164 ? 6.225 9.040 -16.209 1.00 98.69 164 THR A CA 1
ATOM 1196 C C . THR A 1 164 ? 6.289 7.539 -16.455 1.00 98.69 164 THR A C 1
ATOM 1198 O O . THR A 1 164 ? 7.044 7.103 -17.326 1.00 98.69 164 THR A O 1
ATOM 1201 N N . VAL A 1 165 ? 5.527 6.778 -15.681 1.00 98.75 165 VAL A N 1
ATOM 1202 C CA . VAL A 1 165 ? 5.302 5.345 -15.883 1.00 98.75 165 VAL A CA 1
ATOM 1203 C C . VAL A 1 165 ? 3.802 5.138 -16.021 1.00 98.75 165 VAL A C 1
ATOM 1205 O O . VAL A 1 165 ? 3.051 5.690 -15.220 1.00 98.75 165 VAL A O 1
ATOM 1208 N N . VAL A 1 166 ? 3.413 4.403 -17.055 1.00 98.50 166 VAL A N 1
ATOM 1209 C CA . VAL A 1 166 ? 2.029 4.074 -17.398 1.00 98.50 166 VAL A CA 1
ATOM 1210 C C . VAL A 1 166 ? 1.953 2.562 -17.565 1.00 98.50 166 VAL A C 1
ATOM 1212 O O . VAL A 1 166 ? 2.748 2.035 -18.348 1.00 98.50 166 VAL A O 1
ATOM 1215 N N . GLY A 1 167 ? 1.080 1.906 -16.801 1.00 96.31 167 GLY A N 1
ATOM 1216 C CA . GLY A 1 167 ? 0.729 0.493 -16.961 1.00 96.31 167 GLY A CA 1
ATOM 1217 C C . GLY A 1 167 ? -0.095 0.242 -18.231 1.00 96.31 167 GLY A C 1
ATOM 1218 O O . GLY A 1 167 ? 0.321 -0.521 -19.099 1.00 96.31 167 GLY A O 1
ATOM 1219 N N . ASP A 1 168 ? -1.108 1.092 -18.442 1.00 95.19 168 ASP A N 1
ATOM 1220 C CA . ASP A 1 168 ? -2.106 1.098 -19.525 1.00 95.19 168 ASP A CA 1
ATOM 1221 C C . ASP A 1 168 ? -3.220 0.055 -19.325 1.00 95.19 168 ASP A C 1
ATOM 1223 O O . ASP A 1 168 ? -4.371 0.448 -19.149 1.00 95.19 168 ASP A O 1
ATOM 1227 N N . GLY A 1 169 ? -2.969 -1.249 -19.398 1.00 94.38 169 GLY A N 1
ATOM 1228 C CA . GLY A 1 169 ? -4.040 -2.175 -19.037 1.00 94.38 169 GLY A CA 1
ATOM 1229 C C . GLY A 1 169 ? -3.614 -3.617 -18.875 1.00 94.38 169 GLY A C 1
ATOM 1230 O O . GLY A 1 169 ? -2.881 -4.133 -19.706 1.00 94.38 169 GLY A O 1
ATOM 1231 N N . GLY A 1 170 ? -4.208 -4.310 -17.910 1.00 97.25 170 GLY A N 1
ATOM 1232 C CA . GLY A 1 170 ? -3.660 -5.516 -17.298 1.00 97.25 170 GLY A CA 1
ATOM 1233 C C . GLY A 1 170 ? -3.365 -5.238 -15.825 1.00 97.25 170 GLY A C 1
ATOM 1234 O O . GLY A 1 170 ? -3.478 -4.106 -15.391 1.00 97.25 170 GLY A O 1
ATOM 1235 N N . ASP A 1 171 ? -3.020 -6.270 -15.057 1.00 96.94 171 ASP A N 1
ATOM 1236 C CA . ASP A 1 171 ? -2.657 -6.091 -13.642 1.00 96.94 171 ASP A CA 1
ATOM 1237 C C . ASP A 1 171 ? -1.148 -5.804 -13.548 1.00 96.94 171 ASP A C 1
ATOM 1239 O O . ASP A 1 171 ? -0.321 -6.728 -13.618 1.00 96.94 171 ASP A O 1
ATOM 1243 N N . ASP A 1 172 ? -0.773 -4.534 -13.437 1.00 97.94 172 ASP A N 1
ATOM 1244 C CA . ASP A 1 172 ? 0.594 -4.054 -13.595 1.00 97.94 172 ASP A CA 1
ATOM 1245 C C . ASP A 1 172 ? 1.348 -3.918 -12.269 1.00 97.94 172 ASP A C 1
ATOM 1247 O O . ASP A 1 172 ? 0.855 -3.468 -11.237 1.00 97.94 172 ASP A O 1
ATOM 1251 N N . ALA A 1 173 ? 2.636 -4.264 -12.289 1.00 98.00 173 ALA A N 1
ATOM 1252 C CA . ALA A 1 173 ? 3.529 -4.147 -11.141 1.00 98.00 173 ALA A CA 1
ATOM 1253 C C . ALA A 1 173 ? 4.558 -3.030 -11.357 1.00 98.00 173 ALA A C 1
ATOM 1255 O O . ALA A 1 173 ? 5.622 -3.238 -11.953 1.00 98.00 173 ALA A O 1
ATOM 1256 N N . VAL A 1 174 ? 4.298 -1.840 -10.811 1.00 98.69 174 VAL A N 1
ATOM 1257 C CA . VAL A 1 174 ? 5.158 -0.657 -10.959 1.00 98.69 174 VAL A CA 1
ATOM 1258 C C . VAL A 1 174 ? 5.953 -0.378 -9.684 1.00 98.69 174 VAL A C 1
ATOM 1260 O O . VAL A 1 174 ? 5.407 -0.030 -8.644 1.00 98.69 174 VAL A O 1
ATOM 1263 N N . GLN A 1 175 ? 7.284 -0.446 -9.764 1.00 98.44 175 GLN A N 1
ATOM 1264 C CA . GLN A 1 175 ? 8.195 -0.154 -8.654 1.00 98.44 175 GLN A CA 1
ATOM 1265 C C . GLN A 1 175 ? 9.207 0.935 -9.015 1.00 98.44 175 GLN A C 1
ATOM 1267 O O . GLN A 1 175 ? 10.077 0.775 -9.877 1.00 98.44 175 GLN A O 1
ATOM 1272 N N . VAL A 1 176 ? 9.159 2.047 -8.284 1.00 98.62 176 VAL A N 1
ATOM 1273 C CA . VAL A 1 176 ? 10.106 3.156 -8.414 1.00 98.62 176 VAL A CA 1
ATOM 1274 C C . VAL A 1 176 ? 10.801 3.374 -7.074 1.00 98.62 176 VAL A C 1
ATOM 1276 O O . VAL A 1 176 ? 10.185 3.801 -6.102 1.00 98.62 176 VAL A O 1
ATOM 1279 N N . VAL A 1 177 ? 12.106 3.077 -7.016 1.00 98.44 177 VAL A N 1
ATOM 1280 C CA . VAL A 1 177 ? 12.849 2.925 -5.751 1.00 98.44 177 VAL A CA 1
ATOM 1281 C C . VAL A 1 177 ? 14.149 3.735 -5.730 1.00 98.44 177 VAL A C 1
ATOM 1283 O O . VAL A 1 177 ? 14.968 3.651 -6.639 1.00 98.44 177 VAL A O 1
ATOM 1286 N N . ASN A 1 178 ? 14.374 4.510 -4.668 1.00 97.88 178 ASN A N 1
ATOM 1287 C CA . ASN A 1 178 ? 15.616 5.255 -4.432 1.00 97.88 178 ASN A CA 1
ATOM 1288 C C . ASN A 1 178 ? 16.064 6.144 -5.618 1.00 97.88 178 ASN A C 1
ATOM 1290 O O . ASN A 1 178 ? 17.214 6.080 -6.064 1.00 97.88 178 ASN A O 1
ATOM 1294 N N . ASN A 1 179 ? 15.162 6.977 -6.155 1.00 98.06 179 ASN A N 1
ATOM 1295 C CA . ASN A 1 179 ? 15.497 7.898 -7.249 1.00 98.06 179 ASN A CA 1
ATOM 1296 C C . ASN A 1 179 ? 15.516 9.368 -6.809 1.00 98.06 179 ASN A C 1
ATOM 1298 O O . ASN A 1 179 ? 14.777 9.814 -5.930 1.00 98.06 179 ASN A O 1
ATOM 1302 N N . ASP A 1 180 ? 16.364 10.148 -7.481 1.00 98.12 180 ASP A N 1
ATOM 1303 C CA . ASP A 1 180 ? 16.421 11.607 -7.367 1.00 98.12 180 ASP A CA 1
ATOM 1304 C C . ASP A 1 180 ? 15.765 12.239 -8.596 1.00 98.12 180 ASP A C 1
ATOM 1306 O O . ASP A 1 180 ? 16.373 12.283 -9.671 1.00 98.12 180 ASP A O 1
ATOM 1310 N N . ILE A 1 181 ? 14.533 12.724 -8.438 1.00 98.06 181 ILE A N 1
ATOM 1311 C CA . ILE A 1 181 ? 13.682 13.236 -9.515 1.00 98.06 181 ILE A CA 1
ATOM 1312 C C . ILE A 1 181 ? 13.512 14.735 -9.325 1.00 98.06 181 ILE A C 1
ATOM 1314 O O . ILE A 1 181 ? 12.915 15.204 -8.362 1.00 98.06 181 ILE A O 1
ATOM 1318 N N . ARG A 1 182 ? 14.049 15.537 -10.245 1.00 96.56 182 ARG A N 1
ATOM 1319 C CA . ARG A 1 182 ? 14.093 16.992 -10.047 1.00 96.56 182 ARG A CA 1
ATOM 1320 C C . ARG A 1 182 ? 12.726 17.671 -10.160 1.00 96.56 182 ARG A C 1
ATOM 1322 O O . ARG A 1 182 ? 12.537 18.697 -9.509 1.00 96.56 182 ARG A O 1
ATOM 1329 N N . SER A 1 183 ? 11.855 17.188 -11.045 1.00 95.88 183 SER A N 1
ATOM 1330 C CA . SER A 1 183 ? 10.562 17.818 -11.331 1.00 95.88 183 SER A CA 1
ATOM 1331 C C . SER A 1 183 ? 9.430 17.032 -10.682 1.00 95.88 183 SER A C 1
ATOM 1333 O O . SER A 1 183 ? 9.240 17.183 -9.487 1.00 95.88 183 SER A O 1
ATOM 1335 N N . PHE A 1 184 ? 8.706 16.198 -11.420 1.00 95.94 184 PHE A N 1
ATOM 1336 C CA . PHE A 1 184 ? 7.593 15.422 -10.883 1.00 95.94 184 PHE A CA 1
ATOM 1337 C C . PHE A 1 184 ? 7.737 13.941 -11.236 1.00 95.94 184 PHE A C 1
ATOM 1339 O O . PHE A 1 184 ? 8.443 13.594 -12.191 1.00 95.94 184 PHE A O 1
ATOM 1346 N N . LEU A 1 185 ? 7.075 13.106 -10.445 1.00 98.50 185 LEU A N 1
ATOM 1347 C CA . LEU A 1 185 ? 6.912 11.672 -10.643 1.00 98.50 185 LEU A CA 1
ATOM 1348 C C . LEU A 1 185 ? 5.423 11.395 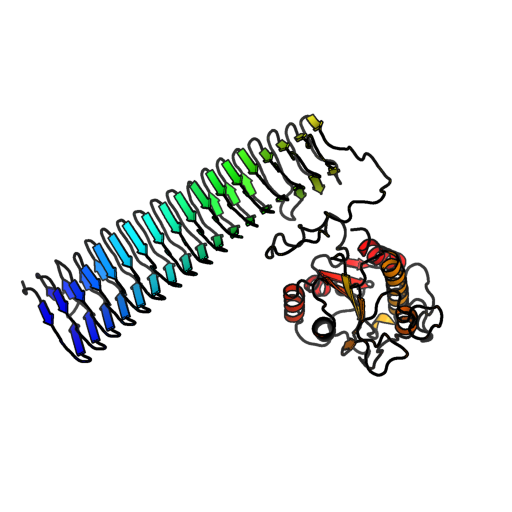-10.853 1.00 98.50 185 LEU A C 1
ATOM 1350 O O . LEU A 1 185 ? 4.624 11.778 -10.007 1.00 98.50 185 LEU A O 1
ATOM 1354 N N . LEU A 1 186 ? 5.083 10.769 -11.977 1.00 98.62 186 LEU A N 1
ATOM 1355 C CA . LEU A 1 186 ? 3.741 10.284 -12.286 1.00 98.62 186 LEU A CA 1
ATOM 1356 C C . LEU A 1 186 ? 3.793 8.771 -12.494 1.00 98.62 186 LEU A C 1
ATOM 1358 O O . LEU A 1 186 ? 4.543 8.318 -13.364 1.00 98.62 186 LEU A O 1
ATOM 1362 N N . LEU A 1 187 ? 3.004 8.042 -11.713 1.00 98.69 187 LEU A N 1
ATOM 1363 C CA . LEU A 1 187 ? 2.761 6.607 -11.837 1.00 98.69 187 LEU A CA 1
ATOM 1364 C C . LEU A 1 187 ? 1.258 6.399 -12.038 1.00 98.69 187 LEU A C 1
ATOM 1366 O O . LEU A 1 187 ? 0.478 7.022 -11.319 1.00 98.69 187 LEU A O 1
ATOM 1370 N N . THR A 1 188 ? 0.878 5.580 -13.012 1.00 98.38 188 THR A N 1
ATOM 1371 C CA . THR A 1 188 ? -0.521 5.228 -13.287 1.00 98.38 188 THR A CA 1
ATOM 1372 C C . THR A 1 188 ? -0.606 3.752 -13.654 1.00 98.38 188 THR A C 1
ATOM 1374 O O . THR A 1 188 ? 0.289 3.279 -14.366 1.00 98.38 188 THR A O 1
ATOM 1377 N N . GLY A 1 189 ? -1.610 3.058 -13.129 1.00 95.81 189 GLY A N 1
ATOM 1378 C CA . GLY A 1 189 ? -1.948 1.678 -13.480 1.00 95.81 189 GLY A CA 1
ATOM 1379 C C . GLY A 1 189 ? -2.888 1.623 -14.688 1.00 95.81 189 GLY A C 1
ATOM 1380 O O . GLY A 1 189 ? -2.570 1.016 -15.704 1.00 95.81 189 GLY A O 1
ATOM 1381 N N . ASP A 1 190 ? -3.888 2.508 -14.673 1.00 95.81 190 ASP A N 1
ATOM 1382 C CA . ASP A 1 190 ? -4.958 2.702 -15.657 1.00 95.81 190 ASP A CA 1
ATOM 1383 C C . ASP A 1 190 ? -6.063 1.639 -15.619 1.00 95.81 190 ASP A C 1
ATOM 1385 O O . ASP A 1 190 ? -7.196 2.028 -15.350 1.00 95.81 190 ASP A O 1
ATOM 1389 N N . GLY A 1 191 ? -5.832 0.359 -15.909 1.00 94.19 191 GLY A N 1
ATOM 1390 C CA . GLY A 1 191 ? -6.935 -0.606 -15.845 1.00 94.19 191 GLY A CA 1
ATOM 1391 C C . GLY A 1 191 ? -6.518 -2.041 -15.586 1.00 94.19 191 GLY A C 1
ATOM 1392 O O . GLY A 1 191 ? -5.848 -2.627 -16.423 1.00 94.19 191 GLY A O 1
ATOM 1393 N N . GLY A 1 192 ? -7.064 -2.657 -14.546 1.00 95.50 192 GLY A N 1
ATOM 1394 C CA . GLY A 1 192 ? -6.628 -3.937 -13.991 1.00 95.50 192 GLY A CA 1
ATOM 1395 C C . GLY A 1 192 ? -6.354 -3.769 -12.498 1.00 95.50 192 GLY A C 1
ATOM 1396 O O . GLY A 1 192 ? -6.520 -2.683 -11.970 1.00 95.50 192 GLY A O 1
ATOM 1397 N N . ASP A 1 193 ? -5.977 -4.838 -11.802 1.00 93.19 193 ASP A N 1
ATOM 1398 C CA . ASP A 1 193 ? -5.674 -4.750 -10.366 1.00 93.19 193 ASP A CA 1
ATOM 1399 C C . ASP A 1 193 ? -4.181 -4.406 -10.172 1.00 93.19 193 ASP A C 1
ATOM 1401 O O . ASP A 1 193 ? -3.315 -5.291 -10.137 1.00 93.19 193 ASP A O 1
ATOM 1405 N N . ASP A 1 194 ? -3.842 -3.121 -10.078 1.00 96.19 194 ASP A N 1
ATOM 1406 C CA . ASP A 1 194 ? -2.465 -2.639 -10.180 1.00 96.19 194 ASP A CA 1
ATOM 1407 C C . ASP A 1 194 ? -1.732 -2.554 -8.834 1.00 96.19 194 ASP A C 1
ATOM 1409 O O . ASP A 1 194 ? -2.257 -2.171 -7.795 1.00 96.19 194 ASP A O 1
ATOM 1413 N N . SER A 1 195 ? -0.429 -2.841 -8.836 1.00 96.81 195 SER A N 1
ATOM 1414 C CA . SER A 1 195 ? 0.456 -2.666 -7.678 1.00 96.81 195 SER A CA 1
ATOM 1415 C C . SER A 1 195 ? 1.493 -1.580 -7.955 1.00 96.81 195 SER A C 1
ATOM 1417 O O . SER A 1 195 ? 2.539 -1.836 -8.566 1.00 96.81 195 SER A O 1
ATOM 1419 N N . ILE A 1 196 ? 1.296 -0.386 -7.392 1.00 98.31 196 ILE A N 1
ATOM 1420 C CA . ILE A 1 196 ? 2.140 0.791 -7.630 1.00 98.31 196 ILE A CA 1
ATOM 1421 C C . ILE A 1 196 ? 2.901 1.187 -6.365 1.00 98.31 196 ILE A C 1
ATOM 1423 O O . ILE A 1 196 ? 2.330 1.602 -5.362 1.00 98.31 196 ILE A O 1
ATOM 1427 N N . THR A 1 197 ? 4.233 1.136 -6.414 1.00 97.38 197 THR A N 1
ATOM 1428 C CA . THR A 1 197 ? 5.113 1.483 -5.290 1.00 97.38 197 THR A CA 1
ATOM 1429 C C . THR A 1 197 ? 6.101 2.600 -5.631 1.00 97.38 197 THR A C 1
ATOM 1431 O O . THR A 1 197 ? 6.924 2.477 -6.543 1.00 97.38 197 THR A O 1
ATOM 1434 N N . ALA A 1 198 ? 6.106 3.655 -4.813 1.00 98.25 198 ALA A N 1
ATOM 1435 C CA . ALA A 1 198 ? 7.123 4.704 -4.786 1.00 98.25 198 ALA A CA 1
ATOM 1436 C C . ALA A 1 198 ? 7.865 4.710 -3.435 1.00 98.25 198 ALA A C 1
ATOM 1438 O O . ALA A 1 198 ? 7.369 5.232 -2.437 1.00 98.25 198 ALA A O 1
ATOM 1439 N N . ASP A 1 199 ? 9.084 4.167 -3.401 1.00 97.56 199 ASP A N 1
ATOM 1440 C CA . ASP A 1 199 ? 9.865 4.023 -2.162 1.00 97.56 199 ASP A CA 1
ATOM 1441 C C . ASP A 1 199 ? 11.182 4.808 -2.193 1.00 97.56 199 ASP A C 1
ATOM 1443 O O . ASP A 1 199 ? 11.902 4.804 -3.192 1.00 97.56 199 ASP A O 1
ATOM 1447 N N . MET A 1 200 ? 11.537 5.468 -1.090 1.00 95.38 200 MET A N 1
ATOM 1448 C CA . MET A 1 200 ? 12.773 6.249 -0.945 1.00 95.38 200 MET A CA 1
ATOM 1449 C C . MET A 1 200 ? 12.955 7.324 -2.034 1.00 95.38 200 MET A C 1
ATOM 1451 O O . MET A 1 200 ? 14.069 7.582 -2.502 1.00 95.38 200 MET A O 1
ATOM 1455 N N . GLN A 1 201 ? 11.872 7.964 -2.479 1.00 97.25 201 GLN A N 1
ATOM 1456 C CA . GLN A 1 201 ? 11.941 8.965 -3.542 1.00 97.25 201 GLN A CA 1
ATOM 1457 C C . GLN A 1 201 ? 12.360 10.337 -3.012 1.00 97.25 201 GLN A C 1
ATOM 1459 O O . GLN A 1 201 ? 11.860 10.828 -1.997 1.00 97.25 201 GLN A O 1
ATOM 1464 N N . ARG A 1 202 ? 13.233 11.026 -3.756 1.00 97.94 202 ARG A N 1
ATOM 1465 C CA . ARG A 1 202 ? 13.439 12.471 -3.602 1.00 97.94 202 ARG A CA 1
ATOM 1466 C C . ARG A 1 202 ? 12.881 13.196 -4.815 1.00 97.94 202 ARG A C 1
ATOM 1468 O O . ARG A 1 202 ? 13.588 13.378 -5.806 1.00 97.94 202 ARG A O 1
ATOM 1475 N N . VAL A 1 203 ? 11.642 13.659 -4.702 1.00 98.00 203 VAL A N 1
ATOM 1476 C CA . VAL A 1 203 ? 10.955 14.420 -5.744 1.00 98.00 203 VAL A CA 1
ATOM 1477 C C . VAL A 1 203 ? 11.060 15.918 -5.448 1.00 98.00 203 VAL A C 1
ATOM 1479 O O . VAL A 1 203 ? 10.757 16.404 -4.358 1.00 98.00 203 VAL A O 1
ATOM 1482 N N . GLY A 1 204 ? 11.581 16.678 -6.411 1.00 95.75 204 GLY A N 1
ATOM 1483 C CA . GLY A 1 204 ? 11.770 18.125 -6.288 1.00 95.75 204 GLY A CA 1
ATOM 1484 C C . GLY A 1 204 ? 10.487 18.943 -6.464 1.00 95.75 204 GLY A C 1
ATOM 1485 O O . GLY A 1 204 ? 10.489 20.123 -6.116 1.00 95.75 204 GLY A O 1
ATOM 1486 N N . GLY A 1 205 ? 9.434 18.327 -6.995 1.00 96.44 205 GLY A N 1
ATOM 1487 C CA . GLY A 1 205 ? 8.091 18.855 -7.226 1.00 96.44 205 GLY A CA 1
ATOM 1488 C C . GLY A 1 205 ? 7.048 17.835 -6.775 1.00 96.44 205 GLY A C 1
ATOM 1489 O O . GLY A 1 205 ? 7.051 17.463 -5.603 1.00 96.44 205 GLY A O 1
ATOM 1490 N N . ASP A 1 206 ? 6.188 17.394 -7.689 1.00 97.75 206 ASP A N 1
ATOM 1491 C CA . ASP A 1 206 ? 4.952 16.684 -7.345 1.00 97.75 206 ASP A CA 1
ATOM 1492 C C . ASP A 1 206 ? 5.122 15.165 -7.471 1.00 97.75 206 ASP A C 1
ATOM 1494 O O . ASP A 1 206 ? 5.770 14.684 -8.403 1.00 97.75 206 ASP A O 1
ATOM 1498 N N . LEU A 1 207 ? 4.539 14.421 -6.535 1.00 98.44 207 LEU A N 1
ATOM 1499 C CA . LEU A 1 207 ? 4.427 12.965 -6.578 1.00 98.44 207 LEU A CA 1
ATOM 1500 C C . LEU A 1 207 ? 2.962 12.595 -6.808 1.00 98.44 207 LEU A C 1
ATOM 1502 O O . LEU A 1 207 ? 2.120 12.926 -5.976 1.00 98.44 207 LEU A O 1
ATOM 1506 N N . LEU A 1 208 ? 2.677 11.944 -7.931 1.00 98.62 208 LEU A N 1
ATOM 1507 C CA . LEU A 1 208 ? 1.327 11.585 -8.336 1.00 98.62 208 LEU A CA 1
ATOM 1508 C C . LEU A 1 208 ? 1.233 10.081 -8.581 1.00 98.62 208 LEU A C 1
ATOM 1510 O O . LEU A 1 208 ? 2.025 9.550 -9.366 1.00 98.62 208 LEU A O 1
ATOM 1514 N N . LEU A 1 209 ? 0.281 9.436 -7.911 1.00 98.56 209 LEU A N 1
ATOM 1515 C CA . LEU A 1 209 ? -0.089 8.035 -8.112 1.00 98.56 209 LEU A CA 1
ATOM 1516 C C . LEU A 1 209 ? -1.575 7.983 -8.473 1.00 98.56 209 LEU A C 1
ATOM 1518 O O . LEU A 1 209 ? -2.375 8.678 -7.842 1.00 98.56 209 LEU A O 1
ATOM 1522 N N . PHE A 1 210 ? -1.899 7.174 -9.472 1.00 98.62 210 PHE A N 1
ATOM 1523 C CA . PHE A 1 210 ? -3.255 6.877 -9.915 1.00 98.62 210 PHE A CA 1
ATOM 1524 C C . PHE A 1 210 ? -3.374 5.357 -10.039 1.00 98.62 210 PHE A C 1
ATOM 1526 O O . PHE A 1 210 ? -2.510 4.773 -10.694 1.00 98.62 210 PHE A O 1
ATOM 1533 N N . GLY A 1 211 ? -4.363 4.752 -9.387 1.00 97.88 211 GLY A N 1
ATOM 1534 C CA . GLY A 1 211 ? -4.719 3.348 -9.580 1.00 97.88 211 GLY A CA 1
ATOM 1535 C C . GLY A 1 211 ? -5.321 3.173 -10.967 1.00 97.88 211 GLY A C 1
ATOM 1536 O O . GLY A 1 211 ? -4.579 2.963 -11.926 1.00 97.88 211 GLY A O 1
ATOM 1537 N N . GLY A 1 212 ? -6.603 3.493 -11.114 1.00 97.56 212 GLY A N 1
ATOM 1538 C CA . GLY A 1 212 ? -7.308 3.370 -12.384 1.00 97.56 212 GLY A CA 1
ATOM 1539 C C . GLY A 1 212 ? -8.667 2.709 -12.208 1.00 97.56 212 GLY A C 1
ATOM 1540 O O . GLY A 1 212 ? -9.412 3.065 -11.303 1.00 97.56 212 GLY A O 1
ATOM 1541 N N . ASP A 1 213 ? -9.018 1.823 -13.133 1.00 96.06 213 ASP A N 1
ATOM 1542 C CA . ASP A 1 213 ? -10.113 0.871 -12.952 1.00 96.06 213 ASP A CA 1
ATOM 1543 C C . ASP A 1 213 ? -9.537 -0.418 -12.334 1.00 96.06 213 ASP A C 1
ATOM 1545 O O . ASP A 1 213 ? -8.630 -0.976 -12.937 1.00 96.06 213 ASP A O 1
ATOM 1549 N N . GLY A 1 214 ? -10.122 -0.984 -11.278 1.00 92.19 214 GLY A N 1
ATOM 1550 C CA . GLY A 1 214 ? -9.680 -2.251 -10.679 1.00 92.19 214 GLY A CA 1
ATOM 1551 C C . GLY A 1 214 ? -9.497 -2.162 -9.167 1.00 92.19 214 GLY A C 1
ATOM 1552 O O . GLY A 1 214 ? -9.951 -1.221 -8.537 1.00 92.19 214 GLY A O 1
ATOM 1553 N N . HIS A 1 215 ? -8.913 -3.192 -8.562 1.00 88.81 215 HIS A N 1
ATOM 1554 C CA . HIS A 1 215 ? -8.558 -3.195 -7.142 1.00 88.81 215 HIS A CA 1
ATOM 1555 C C . HIS A 1 215 ? -7.072 -2.873 -6.972 1.00 88.81 215 HIS A C 1
ATOM 1557 O O . HIS A 1 215 ? -6.229 -3.776 -7.039 1.00 88.81 215 HIS A O 1
ATOM 1563 N N . ASP A 1 216 ? -6.742 -1.604 -6.739 1.00 91.69 216 ASP A N 1
ATOM 1564 C CA . ASP A 1 216 ? -5.367 -1.124 -6.807 1.00 91.69 216 ASP A CA 1
ATOM 1565 C C . ASP A 1 216 ? -4.678 -1.041 -5.442 1.00 91.69 216 ASP A C 1
ATOM 1567 O O . ASP A 1 216 ? -5.207 -0.559 -4.444 1.00 91.69 216 ASP A O 1
ATOM 1571 N N . ALA A 1 217 ? -3.408 -1.440 -5.403 1.00 91.62 217 ALA A N 1
ATOM 1572 C CA . ALA A 1 217 ? -2.522 -1.292 -4.256 1.00 91.62 217 ALA A CA 1
ATOM 1573 C C . ALA A 1 217 ? -1.506 -0.164 -4.494 1.00 91.62 217 ALA A C 1
ATOM 1575 O O . ALA A 1 217 ? -0.476 -0.331 -5.161 1.00 91.62 217 ALA A O 1
ATOM 1576 N N . LEU A 1 218 ? -1.743 0.991 -3.873 1.00 96.25 218 LEU A N 1
ATOM 1577 C CA . LEU A 1 218 ? -0.909 2.187 -3.976 1.00 96.25 218 LEU A CA 1
ATOM 1578 C C . LEU A 1 218 ? -0.044 2.358 -2.725 1.00 96.25 218 LEU A C 1
ATOM 1580 O O . LEU A 1 218 ? -0.535 2.588 -1.622 1.00 96.25 218 LEU A O 1
ATOM 1584 N N . ARG A 1 219 ? 1.283 2.319 -2.874 1.00 93.62 219 ARG A N 1
ATOM 1585 C CA . ARG A 1 219 ? 2.218 2.422 -1.745 1.00 93.62 219 ARG A CA 1
ATOM 1586 C C . ARG A 1 219 ? 3.260 3.517 -1.925 1.00 93.62 219 ARG A C 1
ATOM 1588 O O . ARG A 1 219 ? 4.044 3.513 -2.874 1.00 93.62 219 ARG A O 1
ATOM 1595 N N . VAL A 1 220 ? 3.362 4.412 -0.943 1.00 97.88 220 VAL A N 1
ATOM 1596 C CA . VAL A 1 220 ? 4.412 5.435 -0.867 1.00 97.88 220 VAL A CA 1
ATOM 1597 C C . VAL A 1 220 ? 5.144 5.339 0.463 1.00 97.88 220 VAL A C 1
ATOM 1599 O O . VAL A 1 220 ? 4.566 5.572 1.519 1.00 97.88 220 VAL A O 1
ATOM 1602 N N . THR A 1 221 ? 6.442 5.045 0.427 1.00 93.12 221 THR A N 1
ATOM 1603 C CA . THR A 1 221 ? 7.252 4.919 1.647 1.00 93.12 221 THR A CA 1
ATOM 1604 C C . THR A 1 221 ? 8.531 5.732 1.580 1.00 93.12 221 THR A C 1
ATOM 1606 O O . THR A 1 221 ? 9.119 5.906 0.510 1.00 93.12 221 THR A O 1
ATOM 1609 N N . ASN A 1 222 ? 8.983 6.251 2.727 1.00 92.50 222 ASN A N 1
ATOM 1610 C CA . ASN A 1 222 ? 10.279 6.931 2.867 1.00 92.50 222 ASN A CA 1
ATOM 1611 C C . ASN A 1 222 ? 10.523 8.054 1.838 1.00 92.50 222 ASN A C 1
ATOM 1613 O O . ASN A 1 222 ? 11.664 8.329 1.446 1.00 92.50 222 ASN A O 1
ATOM 1617 N N . SER A 1 223 ? 9.457 8.695 1.360 1.00 97.31 223 SER A N 1
ATOM 1618 C CA . SER A 1 223 ? 9.498 9.552 0.178 1.00 97.31 223 SER A CA 1
ATOM 1619 C C . SER A 1 223 ? 9.288 11.021 0.524 1.00 97.31 223 SER A C 1
ATOM 1621 O O . SER A 1 223 ? 8.638 11.383 1.502 1.00 97.31 223 SER A O 1
ATOM 1623 N N . ASN A 1 224 ? 9.893 11.896 -0.278 1.00 97.62 224 ASN A N 1
ATOM 1624 C CA . ASN A 1 224 ? 9.829 13.340 -0.101 1.00 97.62 224 ASN A CA 1
ATOM 1625 C C . ASN A 1 224 ? 9.342 14.014 -1.382 1.00 97.62 224 ASN A C 1
ATOM 1627 O O . ASN A 1 224 ? 9.966 13.840 -2.433 1.00 97.62 224 ASN A O 1
ATOM 1631 N N . SER A 1 225 ? 8.325 14.863 -1.276 1.00 98.25 225 SER A N 1
ATOM 1632 C CA . SER A 1 225 ? 7.822 15.694 -2.377 1.00 98.25 225 SER A CA 1
ATOM 1633 C C . SER A 1 225 ? 7.442 17.096 -1.887 1.00 98.25 225 SER A C 1
ATOM 1635 O O . SER A 1 225 ? 7.473 17.392 -0.688 1.00 98.25 225 SER A O 1
ATOM 1637 N N . ASN A 1 226 ? 7.140 18.010 -2.813 1.00 96.94 226 ASN A N 1
ATOM 1638 C CA . ASN A 1 226 ? 6.497 19.275 -2.448 1.00 96.94 226 ASN A CA 1
ATOM 1639 C C . ASN A 1 226 ? 4.993 19.067 -2.292 1.00 96.94 226 ASN A C 1
ATOM 1641 O O . ASN A 1 226 ? 4.447 19.378 -1.240 1.00 96.94 226 ASN A O 1
ATOM 1645 N N . PHE A 1 227 ? 4.368 18.505 -3.323 1.00 98.06 227 PHE A N 1
ATOM 1646 C CA . PHE A 1 227 ? 2.958 18.145 -3.345 1.00 98.06 227 PHE A CA 1
ATOM 1647 C C . PHE A 1 227 ? 2.814 16.647 -3.574 1.00 98.06 227 PHE A C 1
ATOM 1649 O O . PHE A 1 227 ? 3.652 16.025 -4.238 1.00 98.06 227 PHE A O 1
ATOM 1656 N N . ALA A 1 228 ? 1.747 16.085 -3.031 1.00 98.50 228 ALA A N 1
ATOM 1657 C CA . ALA A 1 228 ? 1.356 14.711 -3.264 1.00 98.50 228 ALA A CA 1
ATOM 1658 C C . ALA A 1 228 ? -0.128 14.652 -3.631 1.00 98.50 228 ALA A C 1
ATOM 1660 O O . ALA A 1 228 ? -0.949 15.320 -2.998 1.00 98.50 228 ALA A O 1
ATOM 1661 N N . PHE A 1 229 ? -0.441 13.883 -4.669 1.00 98.69 229 PHE A N 1
ATOM 1662 C CA . PHE A 1 229 ? -1.806 13.619 -5.107 1.00 98.69 229 PHE A CA 1
ATOM 1663 C C . PHE A 1 229 ? -1.947 12.125 -5.375 1.00 98.69 229 PHE A C 1
ATOM 1665 O O . PHE A 1 229 ? -1.269 11.608 -6.264 1.00 98.69 229 PHE A O 1
ATOM 1672 N N . TYR A 1 230 ? -2.785 11.457 -4.592 1.00 98.62 230 TYR A N 1
ATOM 1673 C CA . TYR A 1 230 ? -3.042 10.024 -4.700 1.00 98.62 230 TYR A CA 1
ATOM 1674 C C . TYR A 1 230 ? -4.518 9.814 -5.009 1.00 98.62 230 TYR A C 1
ATOM 1676 O O . TYR A 1 230 ? -5.372 10.429 -4.364 1.00 98.62 230 TYR A O 1
ATOM 1684 N N . PHE A 1 231 ? -4.778 9.004 -6.026 1.00 98.50 231 PHE A N 1
ATOM 1685 C CA . PHE A 1 231 ? -6.109 8.683 -6.512 1.00 98.50 231 PHE A CA 1
ATOM 1686 C C . PHE A 1 231 ? -6.208 7.170 -6.686 1.00 98.50 231 PHE A C 1
ATOM 1688 O O . PHE A 1 231 ? -5.374 6.641 -7.418 1.00 98.50 231 PHE A O 1
ATOM 1695 N N . GLY A 1 232 ? -7.147 6.520 -5.998 1.00 96.88 232 GLY A N 1
ATOM 1696 C CA . GLY A 1 232 ? -7.464 5.102 -6.195 1.00 96.88 232 GLY A CA 1
ATOM 1697 C C . GLY A 1 232 ? -8.114 4.924 -7.563 1.00 96.88 232 GLY A C 1
ATOM 1698 O O . GLY A 1 232 ? -7.405 4.798 -8.560 1.00 96.88 232 GLY A O 1
ATOM 1699 N N . GLY A 1 233 ? -9.418 5.168 -7.642 1.00 97.25 233 GLY A N 1
ATOM 1700 C CA . GLY A 1 233 ? -10.170 5.170 -8.884 1.00 97.25 233 GLY A CA 1
ATOM 1701 C C . GLY A 1 233 ? -11.511 4.470 -8.760 1.00 97.25 233 GLY A C 1
ATOM 1702 O O . GLY A 1 233 ? -12.330 4.864 -7.934 1.00 97.25 233 GLY A O 1
ATOM 1703 N N . ASP A 1 234 ? -11.797 3.564 -9.688 1.00 94.62 234 ASP A N 1
ATOM 1704 C CA . ASP A 1 234 ? -12.986 2.716 -9.634 1.00 94.62 234 ASP A CA 1
ATOM 1705 C C . ASP A 1 234 ? -12.577 1.341 -9.095 1.00 94.62 234 ASP A C 1
ATOM 1707 O O . ASP A 1 234 ? -11.779 0.681 -9.747 1.00 94.62 234 ASP A O 1
ATOM 1711 N N . GLY A 1 235 ? -13.218 0.861 -8.028 1.00 88.94 235 GLY A N 1
ATOM 1712 C CA . GLY A 1 235 ? -12.939 -0.436 -7.409 1.00 88.94 235 GLY A CA 1
ATOM 1713 C C . GLY A 1 235 ? -12.317 -0.270 -6.022 1.00 88.94 235 GLY A C 1
ATOM 1714 O O . GLY A 1 235 ? -11.923 0.816 -5.641 1.00 88.94 235 GLY A O 1
ATOM 1715 N N . SER A 1 236 ? -12.303 -1.343 -5.226 1.00 86.00 236 SER A N 1
ATOM 1716 C CA . SER A 1 236 ? -11.792 -1.307 -3.845 1.00 86.00 236 SER A CA 1
ATOM 1717 C C . SER A 1 236 ? -10.273 -1.171 -3.791 1.00 86.00 236 SER A C 1
ATOM 1719 O O . SER A 1 236 ? -9.577 -2.160 -4.047 1.00 86.00 236 SER A O 1
ATOM 1721 N N . ASP A 1 237 ? -9.792 0.007 -3.404 1.00 87.44 237 ASP A N 1
ATOM 1722 C CA . ASP A 1 237 ? -8.385 0.391 -3.448 1.00 87.44 237 ASP A CA 1
ATOM 1723 C C . ASP A 1 237 ? -7.714 0.452 -2.068 1.00 87.44 237 ASP A C 1
ATOM 1725 O O . ASP A 1 237 ? -8.245 0.978 -1.087 1.00 87.44 237 ASP A O 1
ATOM 1729 N N . ASP A 1 238 ? -6.461 -0.001 -2.011 1.00 85.75 238 ASP A N 1
ATOM 1730 C CA . ASP A 1 238 ? -5.590 0.057 -0.839 1.00 85.75 238 ASP A CA 1
ATOM 1731 C C . ASP A 1 238 ? -4.489 1.118 -1.025 1.00 85.75 238 ASP A C 1
ATOM 1733 O O . ASP A 1 238 ? -3.471 0.899 -1.690 1.00 85.75 238 ASP A O 1
ATOM 1737 N N . LEU A 1 239 ? -4.612 2.263 -0.351 1.00 94.56 239 LEU A N 1
ATOM 1738 C CA . LEU A 1 239 ? -3.581 3.300 -0.286 1.00 94.56 239 LEU A CA 1
ATOM 1739 C C . LEU A 1 239 ? -2.810 3.260 1.041 1.00 94.56 239 LEU A C 1
ATOM 1741 O O . LEU A 1 239 ? -3.344 3.553 2.107 1.00 94.56 239 LEU A O 1
ATOM 1745 N N . ALA A 1 240 ? -1.496 3.046 0.976 1.00 90.88 240 ALA A N 1
ATOM 1746 C CA . ALA A 1 240 ? -0.594 3.113 2.125 1.00 90.88 240 ALA A CA 1
ATOM 1747 C C . ALA A 1 240 ? 0.511 4.166 1.940 1.00 90.88 240 ALA A C 1
ATOM 1749 O O . ALA A 1 240 ? 1.361 4.057 1.051 1.00 90.88 240 ALA A O 1
ATOM 1750 N N . VAL A 1 241 ? 0.568 5.156 2.834 1.00 96.44 241 VAL A N 1
ATOM 1751 C CA . VAL A 1 241 ? 1.602 6.203 2.849 1.00 96.44 241 VAL A CA 1
ATOM 1752 C C . VAL A 1 241 ? 2.317 6.180 4.194 1.00 96.44 241 VAL A C 1
ATOM 1754 O O . VAL A 1 241 ? 1.713 6.503 5.212 1.00 96.44 241 VAL A O 1
ATOM 1757 N N . ASP A 1 242 ? 3.611 5.848 4.206 1.00 93.12 242 ASP A N 1
ATOM 1758 C CA . ASP A 1 242 ? 4.391 5.707 5.442 1.00 93.12 242 ASP A CA 1
ATOM 1759 C C . ASP A 1 242 ? 5.731 6.460 5.411 1.00 93.12 242 ASP A C 1
ATOM 1761 O O . ASP A 1 242 ? 6.386 6.588 4.368 1.00 93.12 242 ASP A O 1
ATOM 1765 N N . GLN A 1 243 ? 6.166 6.952 6.574 1.00 92.94 243 GLN A N 1
ATOM 1766 C CA . GLN A 1 243 ? 7.498 7.539 6.804 1.00 92.94 243 GLN A CA 1
ATOM 1767 C C . GLN A 1 243 ? 7.890 8.620 5.778 1.00 92.94 243 GLN A C 1
ATOM 1769 O O . GLN A 1 243 ? 9.050 8.731 5.370 1.00 92.94 243 GLN A O 1
ATOM 1774 N N . SER A 1 244 ? 6.921 9.414 5.323 1.00 96.88 244 SER A N 1
ATOM 1775 C CA . SER A 1 244 ? 7.090 10.336 4.196 1.00 96.88 244 SER A CA 1
ATOM 1776 C C . SER A 1 244 ? 6.888 11.799 4.598 1.00 96.88 244 SER A C 1
ATOM 1778 O O . SER A 1 244 ? 6.176 12.125 5.548 1.00 96.88 244 SER A O 1
ATOM 1780 N N . VAL A 1 245 ? 7.540 12.703 3.861 1.00 98.38 245 VAL A N 1
ATOM 1781 C CA . VAL A 1 245 ? 7.480 14.152 4.103 1.00 98.38 245 VAL A CA 1
ATOM 1782 C C . VAL A 1 245 ? 6.949 14.866 2.866 1.00 98.38 245 VAL A C 1
ATOM 1784 O O . VAL A 1 245 ? 7.602 14.910 1.819 1.00 98.38 245 VAL A O 1
ATOM 1787 N N . ILE A 1 246 ? 5.793 15.505 3.014 1.00 98.56 246 ILE A N 1
ATOM 1788 C CA . ILE A 1 246 ? 5.161 16.329 1.988 1.00 98.56 246 ILE A CA 1
ATOM 1789 C C . ILE A 1 246 ? 5.289 17.790 2.418 1.00 98.56 246 ILE A C 1
ATOM 1791 O O . ILE A 1 246 ? 4.702 18.218 3.407 1.00 98.56 246 ILE A O 1
ATOM 1795 N N . ARG A 1 247 ? 6.099 18.586 1.710 1.00 98.44 247 ARG A N 1
ATOM 1796 C CA . ARG A 1 247 ? 6.427 19.954 2.173 1.00 98.44 247 ARG A CA 1
ATOM 1797 C C . ARG A 1 247 ? 5.249 20.922 2.134 1.00 98.44 247 ARG A C 1
ATOM 1799 O O . ARG A 1 247 ? 5.272 21.918 2.854 1.00 98.44 247 ARG A O 1
ATOM 1806 N N . GLU A 1 248 ? 4.288 20.685 1.254 1.00 98.38 248 GLU A N 1
ATOM 1807 C CA . GLU A 1 248 ? 3.105 21.518 1.083 1.00 98.38 248 GLU A CA 1
ATOM 1808 C C . GLU A 1 248 ? 1.846 20.692 1.356 1.00 98.38 248 GLU A C 1
ATOM 1810 O O . GLU A 1 248 ? 1.549 20.442 2.524 1.00 98.38 248 GLU A O 1
ATOM 1815 N N . ASN A 1 249 ? 1.121 20.272 0.317 1.00 98.50 249 ASN A N 1
ATOM 1816 C CA . ASN A 1 249 ? -0.180 19.622 0.469 1.00 98.50 249 ASN A CA 1
ATOM 1817 C C . ASN A 1 249 ? -0.134 18.149 0.064 1.00 98.50 249 ASN A C 1
ATOM 1819 O O . ASN A 1 249 ? 0.460 17.812 -0.966 1.00 98.50 249 ASN A O 1
ATOM 1823 N N . LEU A 1 250 ? -0.826 17.319 0.842 1.00 98.69 250 LEU A N 1
ATOM 1824 C CA . LEU A 1 250 ? -1.214 15.960 0.480 1.00 98.69 250 LEU A CA 1
ATOM 1825 C C . LEU A 1 250 ? -2.721 15.946 0.190 1.00 98.69 250 LEU A C 1
ATOM 1827 O O . LEU A 1 250 ? -3.509 16.395 1.022 1.00 98.69 250 LEU A O 1
ATOM 1831 N N . SER A 1 251 ? -3.090 15.453 -0.992 1.00 98.81 251 SER A N 1
ATOM 1832 C CA . SER A 1 251 ? -4.471 15.204 -1.404 1.00 98.81 251 SER A CA 1
ATOM 1833 C C . SER A 1 251 ? -4.645 13.717 -1.685 1.00 98.81 251 SER A C 1
ATOM 1835 O O . SER A 1 251 ? -3.908 13.165 -2.503 1.00 98.81 251 SER A O 1
ATOM 1837 N N . VAL A 1 252 ? -5.612 13.100 -1.022 1.00 98.75 252 VAL A N 1
ATOM 1838 C CA . VAL A 1 252 ? -6.016 11.704 -1.199 1.00 98.75 252 VAL A CA 1
ATOM 1839 C C . VAL A 1 252 ? -7.473 11.675 -1.642 1.00 98.75 252 VAL A C 1
ATOM 1841 O O . VAL A 1 252 ? -8.297 12.420 -1.107 1.00 98.75 252 VAL A O 1
ATOM 1844 N N . HIS A 1 253 ? -7.766 10.843 -2.630 1.00 98.56 253 HIS A N 1
ATOM 1845 C CA . HIS A 1 253 ? -9.099 10.585 -3.159 1.00 98.56 253 HIS A CA 1
ATOM 1846 C C . HIS A 1 253 ? -9.176 9.089 -3.449 1.00 98.56 253 HIS A C 1
ATOM 1848 O O . HIS A 1 253 ? -8.392 8.637 -4.276 1.00 98.56 253 HIS A O 1
ATOM 1854 N N . LEU A 1 254 ? -10.030 8.335 -2.767 1.00 95.50 254 LEU A N 1
ATOM 1855 C CA . LEU A 1 254 ? -10.048 6.889 -2.965 1.00 95.50 254 LEU A CA 1
ATOM 1856 C C . LEU A 1 254 ? -10.939 6.512 -4.146 1.00 95.50 254 LEU A C 1
ATOM 1858 O O . LEU A 1 254 ? -10.380 6.108 -5.153 1.00 95.50 254 LEU A O 1
ATOM 1862 N N . GLY A 1 255 ? -12.197 6.951 -4.167 1.00 96.00 255 GLY A N 1
ATOM 1863 C CA . GLY A 1 255 ? -12.993 6.919 -5.392 1.00 96.00 255 GLY A CA 1
ATOM 1864 C C . GLY A 1 255 ? -14.341 6.246 -5.212 1.00 96.00 255 GLY A C 1
ATOM 1865 O O . GLY A 1 255 ? -15.207 6.832 -4.565 1.00 96.00 255 GLY A O 1
ATOM 1866 N N . ASN A 1 256 ? -14.569 5.138 -5.912 1.00 91.25 256 ASN A N 1
ATOM 1867 C CA . ASN A 1 256 ? -15.804 4.359 -5.846 1.00 91.25 256 ASN A CA 1
ATOM 1868 C C . ASN A 1 256 ? -15.512 2.947 -5.329 1.00 91.25 256 ASN A C 1
ATOM 1870 O O . ASN A 1 256 ? -14.508 2.372 -5.715 1.00 91.25 256 ASN A O 1
ATOM 1874 N N . ASP A 1 257 ? -16.506 2.340 -4.679 1.00 89.00 257 ASP A N 1
ATOM 1875 C CA . ASP A 1 257 ? -16.440 1.048 -3.987 1.00 89.00 257 ASP A CA 1
ATOM 1876 C C . ASP A 1 257 ? -15.675 1.137 -2.652 1.00 89.00 257 ASP A C 1
ATOM 1878 O O . ASP A 1 257 ? -15.550 2.212 -2.095 1.00 89.00 257 ASP A O 1
ATOM 1882 N N . HIS A 1 258 ? -15.341 0.000 -2.032 1.00 83.56 258 HIS A N 1
ATOM 1883 C CA . HIS A 1 258 ? -14.842 -0.048 -0.649 1.00 83.56 258 HIS A CA 1
ATOM 1884 C C . HIS A 1 258 ? -13.340 0.207 -0.548 1.00 83.56 258 HIS A C 1
ATOM 1886 O O . HIS A 1 258 ? -12.566 -0.711 -0.809 1.00 83.56 258 HIS A O 1
ATOM 1892 N N . ASP A 1 259 ? -12.934 1.382 -0.085 1.00 86.38 259 ASP A N 1
ATOM 1893 C CA . ASP A 1 259 ? -11.536 1.803 -0.115 1.00 86.38 259 ASP A CA 1
ATOM 1894 C C . ASP A 1 259 ? -10.866 1.912 1.261 1.00 86.38 259 ASP A C 1
ATOM 1896 O O . ASP A 1 259 ? -11.503 2.129 2.295 1.00 86.38 259 ASP A O 1
ATOM 1900 N N . LEU A 1 260 ? -9.530 1.848 1.290 1.00 85.50 260 LEU A N 1
ATOM 1901 C CA . LEU A 1 260 ? -8.729 2.053 2.497 1.00 85.50 260 LEU A CA 1
ATOM 1902 C C . LEU A 1 260 ? -7.536 2.991 2.269 1.00 85.50 260 LEU A C 1
ATOM 1904 O O . LEU A 1 260 ? -6.608 2.699 1.522 1.00 85.50 260 LEU A O 1
ATOM 1908 N N . ALA A 1 261 ? -7.469 4.079 3.038 1.00 90.69 261 ALA A N 1
ATOM 1909 C CA . ALA A 1 261 ? -6.286 4.922 3.193 1.00 90.69 261 ALA A CA 1
ATOM 1910 C C . ALA A 1 261 ? -5.624 4.730 4.565 1.00 90.69 261 ALA A C 1
ATOM 1912 O O . ALA A 1 261 ? -6.174 5.117 5.595 1.00 90.69 261 ALA A O 1
ATOM 1913 N N . SER A 1 262 ? -4.381 4.251 4.583 1.00 90.06 262 SER A N 1
ATOM 1914 C CA . SER A 1 262 ? -3.519 4.197 5.768 1.00 90.06 262 SER A CA 1
ATOM 1915 C C . SER A 1 262 ? -2.380 5.213 5.663 1.00 90.06 262 SER A C 1
ATOM 1917 O O . SER A 1 262 ? -1.462 5.080 4.849 1.00 90.06 262 SER A O 1
ATOM 1919 N N . LEU A 1 263 ? -2.439 6.260 6.488 1.00 95.19 263 LEU A N 1
ATOM 1920 C CA . LEU A 1 263 ? -1.490 7.371 6.514 1.00 95.19 263 LEU A CA 1
ATOM 1921 C C . LEU A 1 263 ? -0.695 7.343 7.823 1.00 95.19 263 LEU A C 1
ATOM 1923 O O . LEU A 1 263 ? -1.202 7.727 8.880 1.00 95.19 263 LEU A O 1
ATOM 1927 N N . THR A 1 264 ? 0.564 6.909 7.770 1.00 90.38 264 THR A N 1
ATOM 1928 C CA . THR A 1 264 ? 1.365 6.642 8.972 1.00 90.38 264 THR A CA 1
ATOM 1929 C C . THR A 1 264 ? 2.699 7.387 8.997 1.00 90.38 264 THR A C 1
ATOM 1931 O O . THR A 1 264 ? 3.397 7.503 7.994 1.00 90.38 264 THR A O 1
ATOM 1934 N N . ASN A 1 265 ? 3.104 7.895 10.164 1.00 88.50 265 ASN A N 1
ATOM 1935 C CA . ASN A 1 265 ? 4.406 8.551 10.368 1.00 88.50 265 ASN A CA 1
ATOM 1936 C C . ASN A 1 265 ? 4.704 9.669 9.344 1.00 88.50 265 ASN A C 1
ATOM 1938 O O . ASN A 1 265 ? 5.801 9.727 8.773 1.00 88.50 265 ASN A O 1
ATOM 1942 N N . LEU A 1 266 ? 3.724 10.536 9.076 1.00 96.38 266 LEU A N 1
ATOM 1943 C CA . LEU A 1 266 ? 3.818 11.561 8.033 1.00 96.38 266 LEU A CA 1
ATOM 1944 C C . LEU A 1 266 ? 4.098 12.951 8.594 1.00 96.38 266 LEU A C 1
ATOM 1946 O O . LEU A 1 266 ? 3.594 13.322 9.650 1.00 96.38 266 LEU A O 1
ATOM 1950 N N . GLN A 1 267 ? 4.836 13.753 7.825 1.00 98.31 267 GLN A N 1
ATOM 1951 C CA . GLN A 1 267 ? 4.955 15.195 8.046 1.00 98.31 267 GLN A CA 1
ATOM 1952 C C . GLN A 1 267 ? 4.442 15.956 6.826 1.00 98.31 267 GLN A C 1
ATOM 1954 O O . GLN A 1 267 ? 5.017 15.865 5.739 1.00 98.31 267 GLN A O 1
ATOM 1959 N N . ILE A 1 268 ? 3.377 16.729 7.014 1.00 98.69 268 ILE A N 1
ATOM 1960 C CA . ILE A 1 268 ? 2.687 17.473 5.960 1.00 98.69 268 ILE A CA 1
ATOM 1961 C C . ILE A 1 268 ? 2.778 18.957 6.288 1.00 98.69 268 ILE A C 1
ATOM 1963 O O . ILE A 1 268 ? 2.301 19.404 7.323 1.00 98.69 268 ILE A O 1
ATOM 1967 N N . GLY A 1 269 ? 3.416 19.748 5.428 1.00 98.50 269 GLY A N 1
ATOM 1968 C CA . GLY A 1 269 ? 3.779 21.121 5.779 1.00 98.50 269 GLY A CA 1
ATOM 1969 C C . GLY A 1 269 ? 2.617 22.116 5.811 1.00 98.50 269 GLY A C 1
ATOM 1970 O O . GLY A 1 269 ? 2.700 23.096 6.550 1.00 98.50 269 GLY A O 1
ATOM 1971 N N . GLN A 1 270 ? 1.559 21.908 5.020 1.00 98.19 270 GLN A N 1
ATOM 1972 C CA . GLN A 1 270 ? 0.431 22.844 4.923 1.00 98.19 270 GLN A CA 1
ATOM 1973 C C . GLN A 1 270 ? -0.932 22.180 5.113 1.00 98.19 270 GLN A C 1
ATOM 1975 O O . GLN A 1 270 ? -1.616 22.505 6.077 1.00 98.19 270 GLN A O 1
ATOM 1980 N N . MET A 1 271 ? -1.371 21.310 4.206 1.00 98.50 271 MET A N 1
ATOM 1981 C CA . MET A 1 271 ? -2.727 20.755 4.256 1.00 98.50 271 MET A CA 1
ATOM 1982 C C . MET A 1 271 ? -2.730 19.260 3.971 1.00 98.50 271 MET A C 1
ATOM 1984 O O . MET A 1 271 ? -2.113 18.819 3.002 1.00 98.50 271 MET A O 1
ATOM 1988 N N . LEU A 1 272 ? -3.470 18.519 4.791 1.00 98.69 272 LEU A N 1
ATOM 1989 C CA . LEU A 1 272 ? -3.924 17.170 4.479 1.00 98.69 272 LEU A CA 1
ATOM 1990 C C . LEU A 1 272 ? -5.401 17.241 4.098 1.00 98.69 272 LEU A C 1
ATOM 1992 O O . LEU A 1 272 ? -6.223 17.682 4.901 1.00 98.69 272 LEU A O 1
ATOM 1996 N N . TYR A 1 273 ? -5.710 16.826 2.877 1.00 98.81 273 TYR A N 1
ATOM 1997 C CA . TYR A 1 273 ? -7.061 16.567 2.406 1.00 98.81 273 TYR A CA 1
ATOM 1998 C C . TYR A 1 273 ? -7.170 15.083 2.056 1.00 98.81 273 TYR A C 1
ATOM 2000 O O . TYR A 1 273 ? -6.382 14.605 1.242 1.00 98.81 273 TYR A O 1
ATOM 2008 N N . ALA A 1 274 ? -8.123 14.371 2.648 1.00 98.62 274 ALA A N 1
ATOM 2009 C CA . ALA A 1 274 ? -8.450 13.002 2.268 1.00 98.62 274 ALA A CA 1
ATOM 2010 C C . ALA A 1 274 ? -9.960 12.856 2.078 1.00 98.62 274 ALA A C 1
ATOM 2012 O O . ALA A 1 274 ? -10.736 13.361 2.891 1.00 98.62 274 ALA A O 1
ATOM 2013 N N . ASN A 1 275 ? -10.337 12.196 0.989 1.00 98.50 275 ASN A N 1
ATOM 2014 C CA . ASN A 1 275 ? -11.708 11.889 0.616 1.00 98.50 275 ASN A CA 1
ATOM 2015 C C . ASN A 1 275 ? -11.815 10.399 0.340 1.00 98.50 275 ASN A C 1
ATOM 2017 O O . ASN A 1 275 ? -11.055 9.916 -0.502 1.00 98.50 275 ASN A O 1
ATOM 2021 N N . ALA A 1 276 ? -12.728 9.733 1.030 1.00 93.94 276 ALA A N 1
ATOM 2022 C CA . ALA A 1 276 ? -13.011 8.322 0.856 1.00 93.94 276 ALA A CA 1
ATOM 2023 C C . ALA A 1 276 ? -13.768 8.146 -0.468 1.00 93.94 276 ALA A C 1
ATOM 2025 O O . ALA A 1 276 ? -13.129 7.867 -1.479 1.00 93.94 276 ALA A O 1
ATOM 2026 N N . GLY A 1 277 ? -14.998 8.648 -0.560 1.00 96.31 277 GLY A N 1
ATOM 2027 C CA . GLY A 1 277 ? -15.720 8.716 -1.826 1.00 96.31 277 GLY A CA 1
ATOM 2028 C C . GLY A 1 277 ? -17.066 8.021 -1.740 1.00 96.31 277 GLY A C 1
ATOM 2029 O O . GLY A 1 277 ? -17.937 8.469 -1.003 1.00 96.31 277 GLY A O 1
ATOM 2030 N N . TRP A 1 278 ? -17.317 7.046 -2.604 1.00 92.69 278 TRP A N 1
ATOM 2031 C CA . TRP A 1 278 ? -18.559 6.277 -2.585 1.00 92.69 278 TRP A CA 1
ATOM 2032 C C . TRP A 1 278 ? -18.261 4.846 -2.184 1.00 92.69 278 TRP A C 1
ATOM 2034 O O . TRP A 1 278 ? -17.688 4.131 -2.989 1.00 92.69 278 TRP A O 1
ATOM 2044 N N . GLY A 1 279 ? -18.791 4.376 -1.067 1.00 84.69 279 GLY A N 1
ATOM 2045 C CA . GLY A 1 279 ? -18.466 3.055 -0.549 1.00 84.69 279 GLY A CA 1
ATOM 2046 C C . GLY A 1 279 ? -18.434 3.073 0.966 1.00 84.69 279 GLY A C 1
ATOM 2047 O O . GLY A 1 279 ? -18.725 4.088 1.573 1.00 84.69 279 GLY A O 1
ATOM 2048 N N . ASN A 1 280 ? -18.145 1.929 1.582 1.00 85.06 280 ASN A N 1
ATOM 2049 C CA . ASN A 1 280 ? -17.883 1.910 3.023 1.00 85.06 280 ASN A CA 1
ATOM 2050 C C . ASN A 1 280 ? -16.367 1.945 3.212 1.00 85.06 280 ASN A C 1
ATOM 2052 O O . ASN A 1 280 ? -15.708 0.905 3.114 1.00 85.06 280 ASN A O 1
ATOM 2056 N N . ASP A 1 281 ? -15.831 3.129 3.461 1.00 86.81 281 ASP A N 1
ATOM 2057 C CA . ASP A 1 281 ? -14.408 3.388 3.310 1.00 86.81 281 ASP A CA 1
ATOM 2058 C C . ASP A 1 281 ? -13.694 3.561 4.653 1.00 86.81 281 ASP A C 1
ATOM 2060 O O . ASP A 1 281 ? -14.280 3.841 5.703 1.00 86.81 281 ASP A O 1
ATOM 2064 N N . GLY A 1 282 ? -12.372 3.414 4.631 1.00 83.00 282 GLY A N 1
ATOM 2065 C CA . GLY A 1 282 ? -11.501 3.619 5.779 1.00 83.00 282 GLY A CA 1
ATOM 2066 C C . GLY A 1 282 ? -10.482 4.728 5.540 1.00 83.00 282 GLY A C 1
ATOM 2067 O O . GLY A 1 282 ? -9.674 4.652 4.621 1.00 83.00 282 GLY A O 1
ATOM 2068 N N . ILE A 1 283 ? -10.416 5.723 6.426 1.00 93.81 283 ILE A N 1
ATOM 2069 C CA . ILE A 1 283 ? -9.315 6.695 6.469 1.00 93.81 283 ILE A CA 1
ATOM 2070 C C . ILE A 1 283 ? -8.639 6.645 7.838 1.00 93.81 283 ILE A C 1
ATOM 2072 O O . ILE A 1 283 ? -9.192 7.081 8.845 1.00 93.81 283 ILE A O 1
ATOM 2076 N N . GLY A 1 284 ? -7.400 6.158 7.875 1.00 88.44 284 GLY A N 1
ATOM 2077 C CA . GLY A 1 284 ? -6.583 6.044 9.081 1.00 88.44 284 GLY A CA 1
ATOM 2078 C C . GLY A 1 284 ? -5.403 6.984 9.102 1.00 88.44 284 GLY A C 1
ATOM 2079 O O . GLY A 1 284 ? -4.571 6.976 8.197 1.00 88.44 284 GLY A O 1
ATOM 2080 N N . LEU A 1 285 ? -5.279 7.746 10.182 1.00 94.12 285 LEU A N 1
ATOM 2081 C CA . LEU A 1 285 ? -4.115 8.567 10.480 1.00 94.12 285 LEU A CA 1
ATOM 2082 C C . LEU A 1 285 ? -3.421 8.004 11.720 1.00 94.12 285 LEU A C 1
ATOM 2084 O O . LEU A 1 285 ? -4.042 7.879 12.772 1.00 94.12 285 LEU A O 1
ATOM 2088 N N . SER A 1 286 ? -2.124 7.711 11.620 1.00 89.12 286 SER A N 1
ATOM 2089 C CA . SER A 1 286 ? -1.312 7.263 12.756 1.00 89.12 286 SER A CA 1
ATOM 2090 C C . SER A 1 286 ? 0.017 8.009 12.820 1.00 89.12 286 SER A C 1
ATOM 2092 O O . SER A 1 286 ? 0.812 7.960 11.883 1.00 89.12 286 SER A O 1
ATOM 2094 N N . ALA A 1 287 ? 0.285 8.716 13.920 1.00 87.31 287 ALA A N 1
ATOM 2095 C CA . ALA A 1 287 ? 1.500 9.521 14.089 1.00 87.31 287 ALA A CA 1
ATOM 2096 C C . ALA A 1 287 ? 1.725 10.527 12.934 1.00 87.31 287 ALA A C 1
ATOM 2098 O O . ALA A 1 287 ? 2.822 10.633 12.379 1.00 87.31 287 ALA A O 1
ATOM 2099 N N . VAL A 1 288 ? 0.667 11.248 12.549 1.00 96.00 288 VAL A N 1
ATOM 2100 C CA . VAL A 1 288 ? 0.678 12.231 11.451 1.00 96.00 288 VAL A CA 1
ATOM 2101 C C . VAL A 1 288 ? 0.788 13.655 11.999 1.00 96.00 288 VAL A C 1
ATOM 2103 O O . VAL A 1 288 ? 0.015 14.055 12.863 1.00 96.00 288 VAL A O 1
ATOM 2106 N N . GLU A 1 289 ? 1.717 14.449 11.465 1.00 98.12 289 GLU A N 1
ATOM 2107 C CA . GLU A 1 289 ? 1.875 15.879 11.753 1.00 98.12 289 GLU A CA 1
ATOM 2108 C C . GLU A 1 289 ? 1.414 16.718 10.551 1.00 98.12 289 GLU A C 1
ATOM 2110 O O . GLU A 1 289 ? 1.979 16.621 9.458 1.00 98.12 289 GLU A O 1
ATOM 2115 N N . VAL A 1 290 ? 0.415 17.580 10.755 1.00 98.62 290 VAL A N 1
ATOM 2116 C CA . VAL A 1 290 ? -0.106 18.517 9.752 1.00 98.62 290 VAL A CA 1
ATOM 2117 C C . VAL A 1 290 ? 0.184 19.954 10.187 1.00 98.62 290 VAL A C 1
ATOM 2119 O O . VAL A 1 290 ? -0.406 20.479 11.129 1.00 98.62 290 VAL A O 1
ATOM 2122 N N . GLY A 1 291 ? 1.083 20.622 9.463 1.00 98.31 291 GLY A N 1
ATOM 2123 C CA . GLY A 1 291 ? 1.549 21.992 9.708 1.00 98.31 291 GLY A CA 1
ATOM 2124 C C . GLY A 1 291 ? 0.491 23.087 9.530 1.00 98.31 291 GLY A C 1
ATOM 2125 O O . GLY A 1 291 ? 0.698 24.218 9.968 1.00 98.31 291 GLY A O 1
ATOM 2126 N N . GLY A 1 292 ? -0.647 22.766 8.915 1.00 97.94 292 GLY A N 1
ATOM 2127 C CA . GLY A 1 292 ? -1.798 23.655 8.782 1.00 97.94 292 GLY A CA 1
ATOM 2128 C C . GLY A 1 292 ? -3.109 22.892 8.938 1.00 97.94 292 GLY A C 1
ATOM 2129 O O . GLY A 1 292 ? -3.407 22.415 10.025 1.00 97.94 292 GLY A O 1
ATOM 2130 N N . HIS A 1 293 ? -3.924 22.825 7.887 1.00 98.25 293 HIS A N 1
ATOM 2131 C CA . HIS A 1 293 ? -5.300 22.331 7.987 1.00 98.25 293 HIS A CA 1
ATOM 2132 C C . HIS A 1 293 ? -5.422 20.833 7.713 1.00 98.25 293 HIS A C 1
ATOM 2134 O O . HIS A 1 293 ? -4.809 20.320 6.778 1.00 98.25 293 HIS A O 1
ATOM 2140 N N . LEU A 1 294 ? -6.282 20.175 8.485 1.00 98.62 294 LEU A N 1
ATOM 2141 C CA . LEU A 1 294 ? -6.707 18.797 8.263 1.00 98.62 294 LEU A CA 1
ATOM 2142 C C . LEU A 1 294 ? -8.157 18.790 7.772 1.00 98.62 294 LEU A C 1
ATOM 2144 O O . LEU A 1 294 ? -9.014 19.410 8.400 1.00 98.62 294 LEU A O 1
ATOM 2148 N N . ILE A 1 295 ? -8.426 18.107 6.662 1.00 98.75 295 ILE A N 1
ATOM 2149 C CA . ILE A 1 295 ? -9.771 17.890 6.126 1.00 98.75 295 ILE A CA 1
ATOM 2150 C C . ILE A 1 295 ? -9.906 16.410 5.768 1.00 98.75 295 ILE A C 1
ATOM 2152 O O . ILE A 1 295 ? -9.196 15.937 4.883 1.00 98.75 295 ILE A O 1
ATOM 2156 N N . LEU A 1 296 ? -10.812 15.710 6.442 1.00 98.62 296 LEU A N 1
ATOM 2157 C CA . LEU A 1 296 ? -11.149 14.307 6.195 1.00 98.62 296 LEU A CA 1
ATOM 2158 C C . LEU A 1 296 ? -12.631 14.207 5.839 1.00 98.62 296 LEU A C 1
ATOM 2160 O O . LEU A 1 296 ? -13.445 14.917 6.439 1.00 98.62 296 LEU A O 1
ATOM 2164 N N . LYS A 1 297 ? -12.955 13.378 4.850 1.00 98.56 297 LYS A N 1
ATOM 2165 C CA . LYS A 1 297 ? -14.298 13.219 4.290 1.00 98.56 297 LYS A CA 1
ATOM 2166 C C . LYS A 1 297 ? -14.581 11.740 4.018 1.00 98.56 297 LYS A C 1
ATOM 2168 O O . LYS A 1 297 ? -13.789 11.151 3.287 1.00 98.56 297 LYS A O 1
ATOM 2173 N N . GLY A 1 298 ? -15.652 11.206 4.604 1.00 94.12 298 GLY A N 1
ATOM 2174 C CA . GLY A 1 298 ? -16.234 9.900 4.274 1.00 94.12 298 GLY A CA 1
ATOM 2175 C C . GLY A 1 298 ? -16.921 9.950 2.908 1.00 94.12 298 GLY A C 1
ATOM 2176 O O . GLY A 1 298 ? -16.430 9.356 1.960 1.00 94.12 298 GLY A O 1
ATOM 2177 N N . ASP A 1 299 ? -17.859 10.895 2.761 1.00 95.19 299 ASP A N 1
ATOM 2178 C CA . ASP A 1 299 ? -18.755 11.085 1.605 1.00 95.19 299 ASP A CA 1
ATOM 2179 C C . ASP A 1 299 ? -19.988 10.139 1.659 1.00 95.19 299 ASP A C 1
ATOM 2181 O O . ASP A 1 299 ? -20.828 10.367 2.527 1.00 95.19 299 ASP A O 1
ATOM 2185 N N . ASP A 1 300 ? -20.215 9.208 0.721 1.00 90.94 300 ASP A N 1
ATOM 2186 C CA . ASP A 1 300 ? -21.432 8.363 0.698 1.00 90.94 300 ASP A CA 1
ATOM 2187 C C . ASP A 1 300 ? -21.103 6.901 1.068 1.00 90.94 300 ASP A C 1
ATOM 2189 O O . ASP A 1 300 ? -20.504 6.202 0.258 1.00 90.94 300 ASP A O 1
ATOM 2193 N N . GLY A 1 301 ? -21.667 6.395 2.166 1.00 84.75 301 GLY A N 1
ATOM 2194 C CA . GLY A 1 301 ? -21.605 5.008 2.638 1.00 84.75 301 GLY A CA 1
ATOM 2195 C C . GLY A 1 301 ? -21.273 4.940 4.130 1.00 84.75 301 GLY A C 1
ATOM 2196 O O . GLY A 1 301 ? -21.321 5.957 4.803 1.00 84.75 301 GLY A O 1
ATOM 2197 N N . ASP A 1 302 ? -21.064 3.741 4.675 1.00 86.88 302 ASP A N 1
ATOM 2198 C CA . ASP A 1 302 ? -20.811 3.567 6.114 1.00 86.88 302 ASP A CA 1
ATOM 2199 C C . ASP A 1 302 ? -19.297 3.662 6.396 1.00 86.88 302 ASP A C 1
ATOM 2201 O O . ASP A 1 302 ? -18.588 2.651 6.357 1.00 86.88 302 ASP A O 1
ATOM 2205 N N . ASP A 1 303 ? -18.794 4.867 6.665 1.00 87.12 303 ASP A N 1
ATOM 2206 C CA . ASP A 1 303 ? -17.357 5.160 6.666 1.00 87.12 303 ASP A CA 1
ATOM 2207 C C . ASP A 1 303 ? -16.703 5.113 8.051 1.00 87.12 303 ASP A C 1
ATOM 2209 O O . ASP A 1 303 ? -17.315 5.378 9.090 1.00 87.12 303 ASP A O 1
ATOM 2213 N N . VAL A 1 304 ? -15.391 4.855 8.078 1.00 86.50 304 VAL A N 1
ATOM 2214 C CA . VAL A 1 304 ? -14.572 4.914 9.295 1.00 86.50 304 VAL A CA 1
ATOM 2215 C C . VAL A 1 304 ? -13.394 5.860 9.141 1.00 86.50 304 VAL A C 1
ATOM 2217 O O . VAL A 1 304 ? -12.473 5.642 8.357 1.00 86.50 304 VAL A O 1
ATOM 2220 N N . ILE A 1 305 ? -13.353 6.877 10.001 1.00 93.38 305 ILE A N 1
ATOM 2221 C CA . ILE A 1 305 ? -12.257 7.843 10.074 1.00 93.38 305 ILE A CA 1
ATOM 2222 C C . ILE A 1 305 ? -11.548 7.711 11.425 1.00 93.38 305 ILE A C 1
ATOM 2224 O O . ILE A 1 305 ? -12.064 8.122 12.465 1.00 93.38 305 ILE A O 1
ATOM 2228 N N . GLY A 1 306 ? -10.335 7.159 11.410 1.00 87.81 306 GLY A N 1
ATOM 2229 C CA . GLY A 1 306 ? -9.495 6.946 12.587 1.00 87.81 306 GLY A CA 1
ATOM 2230 C C . GLY A 1 306 ? -8.365 7.969 12.705 1.00 87.81 306 GLY A C 1
ATOM 2231 O O . GLY A 1 306 ? -7.594 8.174 11.768 1.00 87.81 306 GLY A O 1
ATOM 2232 N N . LEU A 1 307 ? -8.217 8.583 13.880 1.00 93.19 307 LEU A N 1
ATOM 2233 C CA . LEU A 1 307 ? -7.121 9.491 14.216 1.00 93.19 307 LEU A CA 1
ATOM 2234 C C . LEU A 1 307 ? -6.375 8.990 15.452 1.00 93.19 307 LEU A C 1
ATOM 2236 O O . LEU A 1 307 ? -6.916 8.977 16.559 1.00 93.19 307 LEU A O 1
ATOM 2240 N N . ALA A 1 308 ? -5.107 8.633 15.263 1.00 86.81 308 ALA A N 1
ATOM 2241 C CA . ALA A 1 308 ? -4.260 8.088 16.310 1.00 86.81 308 ALA A CA 1
ATOM 2242 C C . ALA A 1 308 ? -2.919 8.836 16.387 1.00 86.81 308 ALA A C 1
ATOM 2244 O O . ALA A 1 308 ? -2.153 8.882 15.425 1.00 86.81 308 ALA A O 1
ATOM 2245 N N . GLY A 1 309 ? -2.610 9.465 17.525 1.00 86.12 309 GLY A N 1
ATOM 2246 C CA . GLY A 1 309 ? -1.359 10.224 17.694 1.00 86.12 309 GLY A CA 1
ATOM 2247 C C . GLY A 1 309 ? -1.146 11.348 16.662 1.00 86.12 309 GLY A C 1
ATOM 2248 O O . GLY A 1 309 ? -0.016 11.608 16.253 1.00 86.12 309 GLY A O 1
ATOM 2249 N N . THR A 1 310 ? -2.223 11.984 16.201 1.00 94.44 310 THR A N 1
ATOM 2250 C CA . THR A 1 310 ? -2.211 13.023 15.161 1.00 94.44 310 THR A CA 1
ATOM 2251 C C . THR A 1 310 ? -1.991 14.415 15.762 1.00 94.44 310 THR A C 1
ATOM 2253 O O . THR A 1 310 ? -2.664 14.794 16.718 1.00 94.44 310 THR A O 1
ATOM 2256 N N . LEU A 1 311 ? -1.082 15.207 15.185 1.00 96.69 311 LEU A N 1
ATOM 2257 C CA . LEU A 1 311 ? -0.828 16.607 15.539 1.00 96.69 311 LEU A CA 1
ATOM 2258 C C . LEU A 1 311 ? -1.287 17.534 14.409 1.00 96.69 311 LEU A C 1
ATOM 2260 O O . LEU A 1 311 ? -0.771 17.455 13.296 1.00 96.69 311 LEU A O 1
ATOM 2264 N N . VAL A 1 312 ? -2.207 18.456 14.698 1.00 98.25 312 VAL A N 1
ATOM 2265 C CA . VAL A 1 312 ? -2.703 19.448 13.729 1.00 98.25 312 VAL A CA 1
ATOM 2266 C C . VAL A 1 312 ? -2.446 20.867 14.236 1.00 98.25 312 VAL A C 1
ATOM 2268 O O . VAL A 1 312 ? -2.971 21.280 15.271 1.00 98.25 312 VAL A O 1
ATOM 2271 N N . HIS A 1 313 ? -1.657 21.634 13.481 1.00 97.94 313 HIS A N 1
ATOM 2272 C CA . HIS A 1 313 ? -1.271 23.015 13.805 1.00 97.94 313 HIS A CA 1
ATOM 2273 C C . HIS A 1 313 ? -2.269 24.083 13.331 1.00 97.94 313 HIS A C 1
ATOM 2275 O O . HIS A 1 313 ? -2.120 25.260 13.664 1.00 97.94 313 HIS A O 1
ATOM 2281 N N . GLY A 1 314 ? -3.258 23.707 12.522 1.00 97.62 314 GLY A N 1
ATOM 2282 C CA . GLY A 1 314 ? -4.358 24.546 12.043 1.00 97.62 314 GLY A CA 1
ATOM 2283 C C . GLY A 1 314 ? -5.719 23.964 12.421 1.00 97.62 314 GLY A C 1
ATOM 2284 O O . GLY A 1 314 ? -5.835 23.199 13.374 1.00 97.62 314 GLY A O 1
ATOM 2285 N N . GLU A 1 315 ? -6.768 24.364 11.700 1.00 98.31 315 GLU A N 1
ATOM 2286 C CA . GLU A 1 315 ? -8.120 23.829 11.930 1.00 98.31 315 GLU A CA 1
ATOM 2287 C C . GLU A 1 315 ? -8.246 22.403 11.385 1.00 98.31 315 GLU A C 1
ATOM 2289 O O . GLU A 1 315 ? -7.733 22.111 10.299 1.00 98.31 315 GLU A O 1
ATOM 2294 N N . ALA A 1 316 ? -8.964 21.557 12.122 1.00 98.38 316 ALA A N 1
ATOM 2295 C CA . ALA A 1 316 ? -9.299 20.198 11.720 1.00 98.38 316 ALA A CA 1
ATOM 2296 C C . ALA A 1 316 ? -10.796 20.090 11.418 1.00 98.38 316 ALA A C 1
ATOM 2298 O O . ALA A 1 316 ? -11.632 20.500 12.227 1.00 98.38 316 ALA A O 1
ATOM 2299 N N . PHE A 1 317 ? -11.120 19.532 10.258 1.00 98.56 317 PHE A N 1
ATOM 2300 C CA . PHE A 1 317 ? -12.477 19.266 9.810 1.00 98.56 317 PHE A CA 1
ATOM 2301 C C . PHE A 1 317 ? -12.604 17.788 9.457 1.00 98.56 317 PHE A C 1
ATOM 2303 O O . PHE A 1 317 ? -11.854 17.288 8.622 1.00 98.56 317 PHE A O 1
ATOM 2310 N N . VAL A 1 318 ? -13.560 17.112 10.079 1.00 98.25 318 VAL A N 1
ATOM 2311 C CA . VAL A 1 318 ? -13.941 15.736 9.766 1.00 98.25 318 VAL A CA 1
ATOM 2312 C C . VAL A 1 318 ? -15.404 15.754 9.352 1.00 98.25 318 VAL A C 1
ATOM 2314 O O . VAL A 1 318 ? -16.244 16.279 10.087 1.00 98.25 318 VAL A O 1
ATOM 2317 N N . TYR A 1 319 ? -15.687 15.243 8.163 1.00 98.31 319 TYR A N 1
ATOM 2318 C CA . TYR A 1 319 ? -17.025 15.091 7.609 1.00 98.31 319 TYR A CA 1
ATOM 2319 C C . TYR A 1 319 ? -17.243 13.604 7.361 1.00 98.31 319 TYR A C 1
ATOM 2321 O O . TYR A 1 319 ? -16.470 13.020 6.615 1.00 98.31 319 TYR A O 1
ATOM 2329 N N . ALA A 1 320 ? -18.225 12.996 8.009 1.00 93.62 320 ALA A N 1
ATOM 2330 C CA . ALA A 1 320 ? -18.572 11.606 7.740 1.00 93.62 320 ALA A CA 1
ATOM 2331 C C . ALA A 1 320 ? -19.558 11.531 6.552 1.00 93.62 320 ALA A C 1
ATOM 2333 O O . ALA A 1 320 ? -19.254 10.896 5.560 1.00 93.62 320 ALA A O 1
ATOM 2334 N N . ASP A 1 321 ? -20.515 12.468 6.523 1.00 94.81 321 ASP A N 1
ATOM 2335 C CA . ASP A 1 321 ? -21.427 12.763 5.409 1.00 94.81 321 ASP A CA 1
ATOM 2336 C C . ASP A 1 321 ? -22.670 11.840 5.363 1.00 94.81 321 ASP A C 1
ATOM 2338 O O . ASP A 1 321 ? -23.596 12.127 6.121 1.00 94.81 321 ASP A O 1
ATOM 2342 N N . LEU A 1 322 ? -22.837 10.884 4.443 1.00 90.69 322 LEU A N 1
ATOM 2343 C CA . LEU A 1 322 ? -24.070 10.084 4.300 1.00 90.69 322 LEU A CA 1
ATOM 2344 C C . LEU A 1 322 ? -23.835 8.595 4.587 1.00 90.69 322 LEU A C 1
ATOM 2346 O O . LEU A 1 322 ? -23.426 7.888 3.682 1.00 90.69 322 LEU A O 1
ATOM 2350 N N . GLY A 1 323 ? -24.336 8.083 5.708 1.00 84.50 323 GLY A N 1
ATOM 2351 C CA . GLY A 1 323 ? -24.304 6.654 6.044 1.00 84.50 323 GLY A CA 1
ATOM 2352 C C . GLY A 1 323 ? -24.177 6.467 7.547 1.00 84.50 323 GLY A C 1
ATOM 2353 O O . GLY A 1 323 ? -24.254 7.446 8.275 1.00 84.50 323 GLY A O 1
ATOM 2354 N N . ASP A 1 324 ? -24.087 5.231 8.031 1.00 85.88 324 ASP A N 1
ATOM 2355 C CA . ASP A 1 324 ? -23.908 4.958 9.460 1.00 85.88 324 ASP A CA 1
ATOM 2356 C C . ASP A 1 324 ? -22.401 4.974 9.797 1.00 85.88 324 ASP A C 1
ATOM 2358 O O . ASP A 1 324 ? -21.735 3.939 9.814 1.00 85.88 324 ASP A O 1
ATOM 2362 N N . ASP A 1 325 ? -21.871 6.169 10.071 1.00 88.19 325 ASP A N 1
ATOM 2363 C CA . ASP A 1 325 ? -20.423 6.411 10.118 1.00 88.19 325 ASP A CA 1
ATOM 2364 C C . ASP A 1 325 ? -19.782 6.291 11.510 1.00 88.19 325 ASP A C 1
ATOM 2366 O O . ASP A 1 325 ? -20.420 6.509 12.547 1.00 88.19 325 ASP A O 1
ATOM 2370 N N . ALA A 1 326 ? -18.460 6.083 11.553 1.00 86.38 326 ALA A N 1
ATOM 2371 C CA . ALA A 1 326 ? -17.659 6.157 12.773 1.00 86.38 326 ALA A CA 1
ATOM 2372 C C . ALA A 1 326 ? -16.445 7.096 12.654 1.00 86.38 326 ALA A C 1
ATOM 2374 O O . ALA A 1 326 ? -15.580 6.950 11.792 1.00 86.38 326 ALA A O 1
ATOM 2375 N N . VAL A 1 327 ? -16.310 8.022 13.607 1.00 93.12 327 VAL A N 1
ATOM 2376 C CA . VAL A 1 327 ? -15.104 8.844 13.790 1.00 93.12 327 VAL A CA 1
ATOM 2377 C C . VAL A 1 327 ? -14.455 8.487 15.119 1.00 93.12 327 VAL A C 1
ATOM 2379 O O . VAL A 1 327 ? -15.056 8.672 16.177 1.00 93.12 327 VAL A O 1
ATOM 2382 N N . VAL A 1 328 ? -13.211 8.015 15.074 1.00 86.69 328 VAL A N 1
ATOM 2383 C CA . VAL A 1 328 ? -12.508 7.465 16.237 1.00 86.69 328 VAL A CA 1
ATOM 2384 C C . VAL A 1 328 ? -11.239 8.254 16.521 1.00 86.69 328 VAL A C 1
ATOM 2386 O O . VAL A 1 328 ? -10.352 8.365 15.678 1.00 86.69 328 VAL A O 1
ATOM 2389 N N . PHE A 1 329 ? -11.125 8.763 17.743 1.00 88.62 329 PHE A N 1
ATOM 2390 C CA . PHE A 1 329 ? -9.909 9.354 18.287 1.00 88.62 329 PHE A CA 1
ATOM 2391 C C . PHE A 1 329 ? -9.299 8.380 19.290 1.00 88.62 329 PHE A C 1
ATOM 2393 O O . PHE A 1 329 ? -9.908 8.089 20.320 1.00 88.62 329 PHE A O 1
ATOM 2400 N N . SER A 1 330 ? -8.087 7.907 19.016 1.00 84.31 330 SER A N 1
ATOM 2401 C CA . SER A 1 330 ? -7.372 6.975 19.888 1.00 84.31 330 SER A CA 1
ATOM 2402 C C . SER A 1 330 ? -5.954 7.443 20.200 1.00 84.31 330 SER A C 1
ATOM 2404 O O . SER A 1 330 ? -5.330 8.207 19.459 1.00 84.31 330 SER A O 1
ATOM 2406 N N . ASP A 1 331 ? -5.440 7.013 21.346 1.00 74.25 331 ASP A N 1
ATOM 2407 C CA . ASP A 1 331 ? -4.038 7.216 21.689 1.00 74.25 331 ASP A CA 1
ATOM 2408 C C . ASP A 1 331 ? -3.161 6.167 20.999 1.00 74.25 331 ASP A C 1
ATOM 2410 O O . ASP A 1 331 ? -3.559 5.028 20.761 1.00 74.25 331 ASP A O 1
ATOM 2414 N N . THR A 1 332 ? -1.916 6.541 20.719 1.00 67.19 332 THR A N 1
ATOM 2415 C CA . THR A 1 332 ? -0.874 5.601 20.291 1.00 67.19 332 THR A CA 1
ATOM 2416 C C . THR A 1 332 ? 0.199 5.498 21.370 1.00 67.19 332 THR A C 1
ATOM 2418 O O . THR A 1 332 ? 0.400 6.449 22.133 1.00 67.19 332 THR A O 1
ATOM 2421 N N . PRO A 1 333 ? 0.995 4.411 21.404 1.00 55.22 333 PRO A N 1
ATOM 2422 C CA . PRO A 1 333 ? 2.170 4.346 22.276 1.00 55.22 333 PRO A CA 1
ATOM 2423 C C . PRO A 1 333 ? 3.150 5.515 22.073 1.00 55.22 333 PRO A C 1
ATOM 2425 O O . PRO A 1 333 ? 3.951 5.822 22.957 1.00 55.22 333 PRO A O 1
ATOM 2428 N N . THR A 1 334 ? 3.120 6.147 20.896 1.00 49.72 334 THR A N 1
ATOM 2429 C CA . THR A 1 334 ? 4.021 7.224 20.477 1.00 49.72 334 THR A CA 1
ATOM 2430 C C . THR A 1 334 ? 3.452 8.627 20.694 1.00 49.72 334 THR A C 1
ATOM 2432 O O . THR A 1 334 ? 4.226 9.585 20.638 1.00 49.72 334 THR A O 1
ATOM 2435 N N . GLY A 1 335 ? 2.160 8.779 20.999 1.00 71.81 335 GLY A N 1
ATOM 2436 C CA . GLY A 1 335 ? 1.552 10.083 21.255 1.00 71.81 335 GLY A CA 1
ATOM 2437 C C . GLY A 1 335 ? 0.025 10.079 21.340 1.00 71.81 335 GLY A C 1
ATOM 2438 O O . GLY A 1 335 ? -0.646 9.169 20.857 1.00 71.81 335 GLY A O 1
ATOM 2439 N N . VAL A 1 336 ? -0.496 11.149 21.937 1.00 85.44 336 VAL A N 1
ATOM 2440 C CA . VAL A 1 336 ? -1.925 11.493 21.996 1.00 85.44 336 VAL A CA 1
ATOM 2441 C C . VAL A 1 336 ? -2.300 12.412 20.836 1.00 85.44 336 VAL A C 1
ATOM 2443 O O . VAL A 1 336 ? -1.434 13.136 20.327 1.00 85.44 336 VAL A O 1
ATOM 2446 N N . ASN A 1 337 ? -3.573 12.448 20.434 1.00 90.00 337 ASN A N 1
ATOM 2447 C CA . ASN A 1 337 ? -3.992 13.440 19.443 1.00 90.00 337 ASN A CA 1
ATOM 2448 C C . ASN A 1 337 ? -3.909 14.860 20.029 1.00 90.00 337 ASN A C 1
ATOM 2450 O O . ASN A 1 337 ? -4.302 15.116 21.170 1.00 90.00 337 ASN A O 1
ATOM 2454 N N . THR A 1 338 ? -3.380 15.797 19.243 1.00 95.19 338 THR A N 1
ATOM 2455 C CA . THR A 1 338 ? -3.175 17.196 19.629 1.00 95.19 338 THR A CA 1
ATOM 2456 C C . THR A 1 338 ? -3.660 18.128 18.522 1.00 95.19 338 THR A C 1
ATOM 2458 O O . THR A 1 338 ? -3.118 18.140 17.419 1.00 95.19 338 THR A O 1
ATOM 2461 N N . PHE A 1 339 ? -4.637 18.972 18.834 1.00 97.12 339 PHE A N 1
ATOM 2462 C CA . PHE A 1 339 ? -5.211 19.947 17.910 1.00 97.12 339 PHE A CA 1
ATOM 2463 C C . PHE A 1 339 ? -4.980 21.360 18.445 1.00 97.12 339 PHE A C 1
ATOM 2465 O O . PHE A 1 339 ? -5.509 21.745 19.490 1.00 97.12 339 PHE A O 1
ATOM 2472 N N . GLU A 1 340 ? -4.169 22.154 17.746 1.00 97.62 340 GLU A N 1
ATOM 2473 C CA . GLU A 1 340 ? -3.789 23.494 18.208 1.00 97.62 340 GLU A CA 1
ATOM 2474 C C . GLU A 1 340 ? -4.852 24.566 17.921 1.00 97.62 340 GLU A C 1
ATOM 2476 O O . GLU A 1 340 ? -4.805 25.644 18.517 1.00 97.62 340 GLU A O 1
ATOM 2481 N N . TRP A 1 341 ? -5.831 24.288 17.054 1.00 97.31 341 TRP A N 1
ATOM 2482 C CA . TRP A 1 341 ? -6.965 25.173 16.752 1.00 97.31 341 TRP A CA 1
ATOM 2483 C C . TRP A 1 341 ? -8.304 24.443 16.868 1.00 97.31 341 TRP A C 1
ATOM 2485 O O . TRP A 1 341 ? -8.411 23.394 17.499 1.00 97.31 341 TRP A O 1
ATOM 2495 N N . ASN A 1 342 ? -9.353 25.061 16.324 1.00 96.81 342 ASN A N 1
ATOM 2496 C CA . ASN A 1 342 ? -10.695 24.518 16.353 1.00 96.81 342 ASN A CA 1
ATOM 2497 C C . ASN A 1 342 ? -10.744 23.178 15.622 1.00 96.81 342 ASN A C 1
ATOM 2499 O O . ASN A 1 342 ? -10.224 23.045 14.510 1.00 96.81 342 ASN A O 1
ATOM 2503 N N . THR A 1 343 ? -11.421 22.227 16.248 1.00 97.25 343 THR A N 1
ATOM 2504 C CA . THR A 1 343 ? -11.744 20.933 15.655 1.00 97.25 343 THR A CA 1
ATOM 2505 C C . THR A 1 343 ? -13.244 20.864 15.429 1.00 97.25 343 THR A C 1
ATOM 2507 O O . THR A 1 343 ? -14.033 21.231 16.307 1.00 97.25 343 THR A O 1
ATOM 2510 N N . PHE A 1 344 ? -13.631 20.430 14.236 1.00 98.00 344 PHE A N 1
ATOM 2511 C CA . PHE A 1 344 ? -15.015 20.272 13.826 1.00 98.00 344 PHE A CA 1
ATOM 2512 C C . PHE A 1 344 ? -15.233 18.852 13.319 1.00 98.00 344 PHE A C 1
ATOM 2514 O O . PHE A 1 344 ? -14.537 18.422 12.404 1.00 98.00 344 PHE A O 1
ATOM 2521 N N . VAL A 1 345 ? -16.218 18.163 13.883 1.00 97.44 345 VAL A N 1
ATOM 2522 C CA . VAL A 1 345 ? -16.678 16.853 13.416 1.00 97.44 345 VAL A CA 1
ATOM 2523 C C . VAL A 1 345 ? -18.144 16.987 13.025 1.00 97.44 345 VAL A C 1
ATOM 2525 O O . VAL A 1 345 ? -18.956 17.454 13.829 1.00 97.44 345 VAL A O 1
ATOM 2528 N N . TYR A 1 346 ? -18.465 16.631 11.787 1.00 97.62 346 TYR A N 1
ATOM 2529 C CA . TYR A 1 346 ? -19.808 16.654 11.221 1.00 97.62 346 TYR A CA 1
ATOM 2530 C C . TYR A 1 346 ? -20.157 15.243 10.767 1.00 97.62 346 TYR A C 1
ATOM 2532 O O . TYR A 1 346 ? -19.568 14.773 9.801 1.00 97.62 346 TYR A O 1
ATOM 2540 N N . MET A 1 347 ? -21.102 14.594 11.440 1.00 94.81 347 MET A N 1
ATOM 2541 C CA . MET A 1 347 ? -21.444 13.212 11.102 1.00 94.81 347 MET A CA 1
ATOM 2542 C C . MET A 1 347 ? -22.397 13.137 9.904 1.00 94.81 347 MET A C 1
ATOM 2544 O O . MET A 1 347 ? -22.130 12.419 8.966 1.00 94.81 347 MET A O 1
ATOM 2548 N N . GLY A 1 348 ? -23.395 14.023 9.814 1.00 93.06 348 GLY A N 1
ATOM 2549 C CA . GLY A 1 348 ? -24.334 13.998 8.683 1.00 93.06 348 GLY A CA 1
ATOM 2550 C C . GLY A 1 348 ? -25.469 12.988 8.910 1.00 93.06 348 GLY A C 1
ATOM 2551 O O . GLY A 1 348 ? -25.797 12.743 10.058 1.00 93.06 348 GLY A O 1
ATOM 2552 N N . PRO A 1 349 ? -26.282 12.602 7.911 1.00 88.75 349 PRO A N 1
ATOM 2553 C CA . PRO A 1 349 ? -27.418 11.701 8.142 1.00 88.75 349 PRO A CA 1
ATOM 2554 C C . PRO A 1 349 ? -27.012 10.230 8.304 1.00 88.75 349 PRO A C 1
ATOM 2556 O O . PRO A 1 349 ? -26.570 9.644 7.328 1.00 88.75 349 PRO A O 1
ATOM 2559 N N . GLY A 1 350 ? -27.383 9.617 9.428 1.00 81.50 350 GLY A N 1
ATOM 2560 C CA . GLY A 1 350 ? -27.084 8.217 9.727 1.00 81.50 350 GLY A CA 1
ATOM 2561 C C . GLY A 1 350 ? -27.158 7.921 11.219 1.00 81.50 350 GLY A C 1
ATOM 2562 O O . GLY A 1 350 ? -27.537 8.783 12.010 1.00 81.50 350 GLY A O 1
ATOM 2563 N N . ASN A 1 351 ? -26.897 6.681 11.621 1.00 82.69 351 ASN A N 1
ATOM 2564 C CA . ASN A 1 351 ? -26.721 6.304 13.023 1.00 82.69 351 ASN A CA 1
ATOM 2565 C C . ASN A 1 351 ? -25.240 6.341 13.391 1.00 82.69 351 ASN A C 1
ATOM 2567 O O . ASN A 1 351 ? -24.603 5.304 13.554 1.00 82.69 351 ASN A O 1
ATOM 2571 N N . ASP A 1 352 ? -24.723 7.548 13.564 1.00 86.19 352 ASP A N 1
ATOM 2572 C CA . ASP A 1 352 ? -23.276 7.733 13.586 1.00 86.19 352 ASP A CA 1
ATOM 2573 C C . ASP A 1 352 ? -22.676 7.585 14.987 1.00 86.19 352 ASP A C 1
ATOM 2575 O O . ASP A 1 352 ? -23.347 7.770 16.012 1.00 86.19 352 ASP A O 1
ATOM 2579 N N . VAL A 1 353 ? -21.374 7.324 15.057 1.00 85.50 353 VAL A N 1
ATOM 2580 C CA . VAL A 1 353 ? -20.628 7.232 16.313 1.00 85.50 353 VAL A CA 1
ATOM 2581 C C . VAL A 1 353 ? -19.395 8.126 16.273 1.00 85.50 353 VAL A C 1
ATOM 2583 O O . VAL A 1 353 ? -18.565 8.048 15.374 1.00 85.50 353 VAL A O 1
ATOM 2586 N N . VAL A 1 354 ? -19.241 8.960 17.301 1.00 88.38 354 VAL A N 1
ATOM 2587 C CA . VAL A 1 354 ? -17.954 9.584 17.627 1.00 88.38 354 VAL A CA 1
ATOM 2588 C C . VAL A 1 354 ? -17.396 8.910 18.869 1.00 88.38 354 VAL A C 1
ATOM 2590 O O . VAL A 1 354 ? -18.012 8.998 19.932 1.00 88.38 354 VAL A O 1
ATOM 2593 N N . ASP A 1 355 ? -16.229 8.288 18.749 1.00 83.75 355 ASP A N 1
ATOM 2594 C CA . ASP A 1 355 ? -15.522 7.681 19.872 1.00 83.75 355 ASP A CA 1
ATOM 2595 C C . ASP A 1 355 ? -14.231 8.435 20.199 1.00 83.75 355 ASP A C 1
ATOM 2597 O O . ASP A 1 355 ? -13.433 8.763 19.321 1.00 83.75 355 ASP A O 1
ATOM 2601 N N . MET A 1 356 ? -14.034 8.741 21.477 1.00 83.81 356 MET A N 1
ATOM 2602 C CA . MET A 1 356 ? -12.863 9.416 22.013 1.00 83.81 356 MET A CA 1
ATOM 2603 C C . MET A 1 356 ? -12.280 8.594 23.169 1.00 83.81 356 MET A C 1
ATOM 2605 O O . MET A 1 356 ? -12.585 8.847 24.343 1.00 83.81 356 MET A O 1
ATOM 2609 N N . CYS A 1 357 ? -11.397 7.652 22.833 1.00 74.81 357 CYS A N 1
ATOM 2610 C CA . CYS A 1 357 ? -10.652 6.851 23.803 1.00 74.81 357 CYS A CA 1
ATOM 2611 C C . CYS A 1 357 ? -9.286 7.487 24.101 1.00 74.81 357 CYS A C 1
ATOM 2613 O O . CYS A 1 357 ? -8.537 7.830 23.183 1.00 74.81 357 CYS A O 1
ATOM 2615 N N . GLY A 1 358 ? -8.942 7.617 25.384 1.00 73.38 358 GLY A N 1
ATOM 2616 C CA . GLY A 1 358 ? -7.700 8.255 25.842 1.00 73.38 358 GLY A CA 1
ATOM 2617 C C . GLY A 1 358 ? -7.793 9.774 26.038 1.00 73.38 358 GLY A C 1
ATOM 2618 O O . GLY A 1 358 ? -8.874 10.370 25.952 1.00 73.38 358 GLY A O 1
ATOM 2619 N N . VAL A 1 359 ? -6.657 10.415 26.336 1.00 74.25 359 VAL A N 1
ATOM 2620 C CA . VAL A 1 359 ? -6.594 11.862 26.622 1.00 74.25 359 VAL A CA 1
ATOM 2621 C C . VAL A 1 359 ? -6.126 12.633 25.398 1.00 74.25 359 VAL A C 1
ATOM 2623 O O . VAL A 1 359 ? -4.927 12.794 25.177 1.00 74.25 359 VAL A O 1
ATOM 2626 N N . HIS A 1 360 ? -7.065 13.248 24.684 1.00 85.19 360 HIS A N 1
ATOM 2627 C CA . HIS A 1 360 ? -6.741 14.134 23.567 1.00 85.19 360 HIS A CA 1
ATOM 2628 C C . HIS A 1 360 ? -6.638 15.592 24.025 1.00 85.19 360 HIS A C 1
ATOM 2630 O O . HIS A 1 360 ? -7.355 16.045 24.927 1.00 85.19 360 HIS A O 1
ATOM 2636 N N . HIS A 1 361 ? -5.732 16.344 23.397 1.00 90.50 361 HIS A N 1
ATOM 2637 C CA . HIS A 1 361 ? -5.525 17.762 23.679 1.00 90.50 361 HIS A CA 1
ATOM 2638 C C . HIS A 1 361 ? -6.122 18.634 22.573 1.00 90.50 361 HIS A C 1
ATOM 2640 O O . HIS A 1 361 ? -5.664 18.612 21.432 1.00 90.50 361 HIS A O 1
ATOM 2646 N N . PHE A 1 362 ? -7.091 19.471 22.929 1.00 93.12 362 PHE A N 1
ATOM 2647 C CA . PHE A 1 362 ? -7.699 20.461 22.045 1.00 93.12 362 PHE A CA 1
ATOM 2648 C C . PHE A 1 362 ? -7.422 21.853 22.604 1.00 93.12 362 PHE A C 1
ATOM 2650 O O . PHE A 1 362 ? -8.064 22.297 23.552 1.00 93.12 362 PHE A O 1
ATOM 2657 N N . ALA A 1 363 ? -6.480 22.591 22.023 1.00 91.75 363 ALA A N 1
ATOM 2658 C CA . ALA A 1 363 ? -6.091 23.897 22.555 1.00 91.75 363 ALA A CA 1
ATOM 2659 C C . ALA A 1 363 ? -7.211 24.957 22.449 1.00 91.75 363 ALA A C 1
ATOM 2661 O O . ALA A 1 363 ? -7.208 25.931 23.208 1.00 91.75 363 ALA A O 1
ATOM 2662 N N . HIS A 1 364 ? -8.161 24.773 21.523 1.00 95.19 364 HIS A N 1
ATOM 2663 C CA . HIS A 1 364 ? -9.291 25.675 21.267 1.00 95.19 364 HIS A CA 1
ATOM 2664 C C . HIS A 1 364 ? -10.640 24.935 21.316 1.00 95.19 364 HIS A C 1
ATOM 2666 O O . HIS A 1 364 ? -10.827 24.064 22.164 1.00 95.19 364 HIS A O 1
ATOM 2672 N N . ASP A 1 365 ? -11.620 25.348 20.502 1.00 92.44 365 ASP A N 1
ATOM 2673 C CA . ASP A 1 365 ? -12.976 24.812 20.553 1.00 92.44 365 ASP A CA 1
ATOM 2674 C C . ASP A 1 365 ? -13.040 23.415 19.908 1.00 92.44 365 ASP A C 1
ATOM 2676 O O . ASP A 1 365 ? -12.551 23.209 18.793 1.00 92.44 365 ASP A O 1
ATOM 2680 N N . LEU A 1 366 ? -13.711 22.482 20.583 1.00 94.12 366 LEU A N 1
ATOM 2681 C CA . LEU A 1 366 ? -14.115 21.186 20.039 1.00 94.12 366 LEU A CA 1
ATOM 2682 C C . LEU A 1 366 ? -15.607 21.247 19.705 1.00 94.12 366 LEU A C 1
ATOM 2684 O O . LEU A 1 366 ? -16.441 21.442 20.593 1.00 94.12 366 LEU A O 1
ATOM 2688 N N . ASN A 1 367 ? -15.946 21.104 18.426 1.00 94.38 367 ASN A N 1
ATOM 2689 C CA . ASN A 1 367 ? -17.314 21.208 17.934 1.00 94.38 367 ASN A CA 1
ATOM 2690 C C . ASN A 1 367 ? -17.737 19.887 17.292 1.00 94.38 367 ASN A C 1
ATOM 2692 O O . ASN A 1 367 ? -17.222 19.519 16.240 1.00 94.38 367 ASN A O 1
ATOM 2696 N N . LEU A 1 368 ? -18.696 19.208 17.913 1.00 94.62 368 LEU A N 1
ATOM 2697 C CA . LEU A 1 368 ? -19.237 17.933 17.463 1.00 94.62 368 LEU A CA 1
ATOM 2698 C C . LEU A 1 368 ? -20.692 18.141 17.040 1.00 94.62 368 LEU A C 1
ATOM 2700 O O . LEU A 1 368 ? -21.538 18.554 17.844 1.00 94.62 368 LEU A O 1
ATOM 2704 N N . TYR A 1 369 ? -20.974 17.859 15.773 1.00 94.06 369 TYR A N 1
ATOM 2705 C CA . TYR A 1 369 ? -22.293 17.980 15.172 1.00 94.06 369 TYR A CA 1
ATOM 2706 C C . TYR A 1 369 ? -22.756 16.623 14.657 1.00 94.06 369 TYR A C 1
ATOM 2708 O O . TYR A 1 369 ? -22.253 16.128 13.652 1.00 94.06 369 TYR A O 1
ATOM 2716 N N . GLY A 1 370 ? -23.745 16.065 15.338 1.00 89.38 370 GLY A N 1
ATOM 2717 C CA . GLY A 1 370 ? -24.498 14.923 14.858 1.00 89.38 370 GLY A CA 1
ATOM 2718 C C . GLY A 1 370 ? -25.415 15.296 13.692 1.00 89.38 370 GLY A C 1
ATOM 2719 O O . GLY A 1 370 ? -25.612 16.475 13.351 1.00 89.38 370 GLY A O 1
ATOM 2720 N N . GLY A 1 371 ? -25.991 14.267 13.102 1.00 83.56 371 GLY A N 1
ATOM 2721 C CA . GLY A 1 371 ? -26.973 14.307 12.052 1.00 83.56 371 GLY A CA 1
ATOM 2722 C C . GLY A 1 371 ? -28.306 14.941 12.402 1.00 83.56 371 GLY A C 1
ATOM 2723 O O . GLY A 1 371 ? -28.712 15.160 13.542 1.00 83.56 371 GLY A O 1
ATOM 2724 N N . TYR A 1 372 ? -29.056 15.246 11.344 1.00 79.81 372 TYR A N 1
ATOM 2725 C CA . TYR A 1 372 ? -30.459 15.657 11.438 1.00 79.81 372 TYR A CA 1
ATOM 2726 C C . TYR A 1 372 ? -31.430 14.478 11.248 1.00 79.81 372 TYR A C 1
ATOM 2728 O O . TYR A 1 372 ? -32.652 14.686 11.254 1.00 79.81 372 TYR A O 1
ATOM 2736 N N . ARG A 1 373 ? -30.912 13.259 11.043 1.00 73.69 373 ARG A N 1
ATOM 2737 C CA . ARG A 1 373 ? -31.654 12.000 10.892 1.00 73.69 373 ARG A CA 1
ATOM 2738 C C . ARG A 1 373 ? -30.787 10.847 11.390 1.00 73.69 373 ARG A C 1
ATOM 2740 O O . ARG A 1 373 ? -29.690 10.728 10.885 1.00 73.69 373 ARG A O 1
ATOM 2747 N N . GLY A 1 374 ? -31.360 10.008 12.251 1.00 74.75 374 GLY A N 1
ATOM 2748 C CA . GLY A 1 374 ? -30.702 8.842 12.842 1.00 74.75 374 GLY A CA 1
ATOM 2749 C C . GLY A 1 374 ? -30.510 8.997 14.349 1.00 74.75 374 GLY A C 1
ATOM 2750 O O . GLY A 1 374 ? -31.101 9.906 14.952 1.00 74.75 374 GLY A O 1
ATOM 2751 N N . THR A 1 375 ? -29.817 8.041 14.964 1.00 80.50 375 THR A N 1
ATOM 2752 C CA . THR A 1 375 ? -29.503 8.028 16.400 1.00 80.50 375 THR A CA 1
ATOM 2753 C C . THR A 1 375 ? -28.000 8.083 16.632 1.00 80.50 375 THR A C 1
ATOM 2755 O O . THR A 1 375 ? -27.388 7.061 16.937 1.00 80.50 375 THR A O 1
ATOM 2758 N N . ASP A 1 376 ? -27.434 9.279 16.523 1.00 79.44 376 ASP A N 1
ATOM 2759 C CA . ASP A 1 376 ? -25.996 9.482 16.673 1.00 79.44 376 ASP A CA 1
ATOM 2760 C C . ASP A 1 376 ? -25.570 9.430 18.142 1.00 79.44 376 ASP A C 1
ATOM 2762 O O . ASP A 1 376 ? -26.233 9.965 19.048 1.00 79.44 376 ASP A O 1
ATOM 2766 N N . ARG A 1 377 ? -24.412 8.816 18.369 1.00 81.88 377 ARG A N 1
ATOM 2767 C CA . ARG A 1 377 ? -23.831 8.569 19.685 1.00 81.88 377 ARG A CA 1
ATOM 2768 C C . ARG A 1 377 ? -22.460 9.205 19.809 1.00 81.88 377 ARG A C 1
ATOM 2770 O O . ARG A 1 377 ? -21.719 9.362 18.845 1.00 81.88 377 ARG A O 1
ATOM 2777 N N . ILE A 1 378 ? -22.132 9.556 21.044 1.00 82.38 378 ILE A N 1
ATOM 2778 C CA . ILE A 1 378 ? -20.801 10.007 21.422 1.00 82.38 378 ILE A CA 1
ATOM 2779 C C . ILE A 1 378 ? -20.331 9.212 22.637 1.00 82.38 378 ILE A C 1
ATOM 2781 O O . ILE A 1 378 ? -21.035 9.147 23.649 1.00 82.38 378 ILE A O 1
ATOM 2785 N N . LEU A 1 379 ? -19.144 8.629 22.521 1.00 75.12 379 LEU A N 1
ATOM 2786 C CA . LEU A 1 379 ? -18.450 7.878 23.557 1.00 75.12 379 LEU A CA 1
ATOM 2787 C C . LEU A 1 379 ? -17.206 8.677 23.963 1.00 75.12 379 LEU A C 1
ATOM 2789 O O . LEU A 1 379 ? -16.445 9.140 23.118 1.00 75.12 379 LEU A O 1
ATOM 2793 N N . VAL A 1 380 ? -17.048 8.926 25.264 1.00 75.38 380 VAL A N 1
ATOM 2794 C CA . VAL A 1 380 ? -15.900 9.659 25.815 1.00 75.38 380 VAL A CA 1
ATOM 2795 C C . VAL A 1 380 ? -15.462 8.952 27.087 1.00 75.38 380 VAL A C 1
ATOM 2797 O O . VAL A 1 380 ? -16.141 9.046 28.113 1.00 75.38 380 VAL A O 1
ATOM 2800 N N . GLU A 1 381 ? -14.341 8.241 27.022 1.00 61.09 381 GLU A N 1
ATOM 2801 C CA . GLU A 1 381 ? -13.885 7.400 28.135 1.00 61.09 381 GLU A CA 1
ATOM 2802 C C . GLU A 1 381 ? -13.084 8.175 29.182 1.00 61.09 381 GLU A C 1
ATOM 2804 O O . GLU A 1 381 ? -13.209 7.940 30.386 1.00 61.09 381 GLU A O 1
ATOM 2809 N N . GLU A 1 382 ? -12.287 9.148 28.737 1.00 64.50 382 GLU A N 1
ATOM 2810 C CA . GLU A 1 382 ? -11.412 9.927 29.606 1.00 64.50 382 GLU A CA 1
ATOM 2811 C C . GLU A 1 382 ? -11.676 11.433 29.523 1.00 64.50 382 GLU A C 1
ATOM 2813 O O . GLU A 1 382 ? -12.340 11.956 28.623 1.00 64.50 382 GLU A O 1
ATOM 2818 N N . THR A 1 383 ? -11.163 12.166 30.517 1.00 64.19 383 THR A N 1
ATOM 2819 C CA . THR A 1 383 ? -11.299 13.626 30.541 1.00 64.19 383 THR A CA 1
ATOM 2820 C C . THR A 1 383 ? -10.445 14.239 29.438 1.00 64.19 383 THR A C 1
ATOM 2822 O O . THR A 1 383 ? -9.223 14.264 29.546 1.00 64.19 383 THR A O 1
ATOM 2825 N N . GLN A 1 384 ? -11.104 14.788 28.422 1.00 80.50 384 GLN A N 1
ATOM 2826 C CA . GLN A 1 384 ? -10.454 15.505 27.328 1.00 80.50 384 GLN A CA 1
ATOM 2827 C C . GLN A 1 384 ? -9.897 16.852 27.814 1.00 80.50 384 GLN A C 1
ATOM 2829 O O . GLN A 1 384 ? -10.577 17.588 28.541 1.00 80.50 384 GLN A O 1
ATOM 2834 N N . ASP A 1 385 ? -8.673 17.196 27.409 1.00 84.00 385 ASP A N 1
ATOM 2835 C CA . ASP A 1 385 ? -8.060 18.487 27.734 1.00 84.00 385 ASP A CA 1
ATOM 2836 C C . ASP A 1 385 ? -8.449 19.522 26.677 1.00 84.00 385 ASP A C 1
ATOM 2838 O O . ASP A 1 385 ? -7.781 19.678 25.656 1.00 84.00 385 ASP A O 1
ATOM 2842 N N . VAL A 1 386 ? -9.569 20.209 26.912 1.00 86.44 386 VAL A N 1
ATOM 2843 C CA . VAL A 1 386 ? -10.093 21.235 26.003 1.00 86.44 386 VAL A CA 1
ATOM 2844 C C . VAL A 1 386 ? -9.843 22.629 26.579 1.00 86.44 386 VAL A C 1
ATOM 2846 O O . VAL A 1 386 ? -10.438 23.025 27.583 1.00 86.44 386 VAL A O 1
ATOM 2849 N N . GLY A 1 387 ? -8.968 23.395 25.926 1.00 76.44 387 GLY A N 1
ATOM 2850 C CA . GLY A 1 387 ? -8.631 24.773 26.287 1.00 76.44 387 GLY A CA 1
ATOM 2851 C C . GLY A 1 387 ? -9.720 25.794 25.935 1.00 76.44 387 GLY A C 1
ATOM 2852 O O . GLY A 1 387 ? -9.790 26.856 26.566 1.00 76.44 387 GLY A O 1
ATOM 2853 N N . GLY A 1 388 ? -10.567 25.483 24.947 1.00 81.56 388 GLY A N 1
ATOM 2854 C CA . GLY A 1 388 ? -11.709 26.291 24.513 1.00 81.56 388 GLY A CA 1
ATOM 2855 C C . GLY A 1 388 ? -13.063 25.792 25.029 1.00 81.56 388 GLY A C 1
ATOM 2856 O O . GLY A 1 388 ? -13.194 25.286 26.143 1.00 81.56 388 GLY A O 1
ATOM 2857 N N . ASN A 1 389 ? -14.107 25.991 24.225 1.00 83.50 389 ASN A N 1
ATOM 2858 C CA . ASN A 1 389 ? -15.447 25.477 24.488 1.00 83.50 389 ASN A CA 1
ATOM 2859 C C . ASN A 1 389 ? -15.630 24.093 23.861 1.00 83.50 389 ASN A C 1
ATOM 2861 O O . ASN A 1 389 ? -15.133 23.821 22.773 1.00 83.50 389 ASN A O 1
ATOM 2865 N N . VAL A 1 390 ? -16.443 23.263 24.510 1.00 88.00 390 VAL A N 1
ATOM 2866 C CA . VAL A 1 390 ? -16.983 22.041 23.910 1.00 88.00 390 VAL A CA 1
ATOM 2867 C C . VAL A 1 390 ? -18.425 22.316 23.499 1.00 88.00 390 VAL A C 1
ATOM 2869 O O . VAL A 1 390 ? -19.266 22.626 24.349 1.00 88.00 390 VAL A O 1
ATOM 2872 N N . LEU A 1 391 ? -18.712 22.233 22.201 1.00 87.62 391 LEU A N 1
ATOM 2873 C CA . LEU A 1 391 ? -20.064 22.309 21.656 1.00 87.62 391 LEU A CA 1
ATOM 2874 C C . LEU A 1 391 ? -20.456 20.940 21.111 1.00 87.62 391 LEU A C 1
ATOM 2876 O O . LEU A 1 391 ? -19.838 20.452 20.175 1.00 87.62 391 LEU A O 1
ATOM 2880 N N . ILE A 1 392 ? -21.514 20.360 21.672 1.00 88.75 392 ILE A N 1
ATOM 2881 C CA . ILE A 1 392 ? -22.107 19.105 21.202 1.00 88.75 392 ILE A CA 1
ATOM 2882 C C . ILE A 1 392 ? -23.550 19.403 20.800 1.00 88.75 392 ILE A C 1
ATOM 2884 O O . ILE A 1 392 ? -24.321 19.966 21.584 1.00 88.75 392 ILE A O 1
ATOM 2888 N N . SER A 1 393 ? -23.913 19.064 19.568 1.00 87.25 393 SER A N 1
ATOM 2889 C CA . SER A 1 393 ? -25.267 19.213 19.029 1.00 87.25 393 SER A CA 1
ATOM 2890 C C . SER A 1 393 ? -25.619 18.008 18.163 1.00 87.25 393 SER A C 1
ATOM 2892 O O . SER A 1 393 ? -24.723 17.393 17.612 1.00 87.25 393 SER A O 1
ATOM 2894 N N . GLY A 1 394 ? -26.901 17.663 18.036 1.00 78.88 394 GLY A N 1
ATOM 2895 C CA . GLY A 1 394 ? -27.347 16.523 17.218 1.00 78.88 394 GLY A CA 1
ATOM 2896 C C . GLY A 1 394 ? -27.294 15.173 17.939 1.00 78.88 394 GLY A C 1
ATOM 2897 O O . GLY A 1 394 ? -28.244 14.417 17.825 1.00 78.88 394 GLY A O 1
ATOM 2898 N N . PHE A 1 395 ? -26.298 14.946 18.797 1.00 73.25 395 PHE A N 1
ATOM 2899 C CA . PHE A 1 395 ? -26.124 13.676 19.510 1.00 73.25 395 PHE A CA 1
ATOM 2900 C C . PHE A 1 395 ? -27.170 13.401 20.600 1.00 73.25 395 PHE A C 1
ATOM 2902 O O . PHE A 1 395 ? -27.524 14.284 21.398 1.00 73.25 395 PHE A O 1
ATOM 2909 N N . GLU A 1 396 ? -27.584 12.136 20.714 1.00 63.12 396 GLU A N 1
ATOM 2910 C CA . GLU A 1 396 ? -28.268 11.638 21.904 1.00 63.12 396 GLU A CA 1
ATOM 2911 C C . GLU A 1 396 ? -27.232 11.443 23.020 1.00 63.12 396 GLU A C 1
ATOM 2913 O O . GLU A 1 396 ? -26.481 10.473 23.062 1.00 63.12 396 GLU A O 1
ATOM 2918 N N . GLN A 1 397 ? -27.155 12.413 23.933 1.00 46.25 397 GLN A N 1
ATOM 2919 C CA . GLN A 1 397 ? -26.197 12.373 25.035 1.00 46.25 397 GLN A CA 1
ATOM 2920 C C . GLN A 1 397 ? -26.575 11.260 26.031 1.00 46.25 397 GLN A C 1
ATOM 2922 O O . GLN A 1 397 ? -27.417 11.476 26.910 1.00 46.25 397 GLN A O 1
ATOM 2927 N N . GLN A 1 398 ? -25.932 10.091 25.950 1.00 43.09 398 GLN A N 1
ATOM 2928 C CA . GLN A 1 398 ? -25.966 9.108 27.035 1.00 43.09 398 GLN A CA 1
ATOM 2929 C C . GLN A 1 398 ? -25.083 9.590 28.195 1.00 43.09 398 GLN A C 1
ATOM 2931 O O . GLN A 1 398 ? -23.932 9.204 28.352 1.00 43.09 398 GLN A O 1
ATOM 2936 N N . ASN A 1 399 ? -25.639 10.447 29.054 1.00 35.44 399 ASN A N 1
ATOM 2937 C CA . ASN A 1 399 ? -25.140 10.574 30.423 1.00 35.44 399 ASN A CA 1
ATOM 2938 C C . ASN A 1 399 ? -25.670 9.378 31.225 1.00 35.44 399 ASN A C 1
ATOM 2940 O O . ASN A 1 399 ? -26.655 9.539 31.949 1.00 35.44 399 ASN A O 1
ATOM 2944 N N . ASP A 1 400 ? -25.080 8.188 31.093 1.00 33.28 400 ASP A N 1
ATOM 2945 C CA . ASP A 1 400 ? -25.481 7.065 31.941 1.00 33.28 400 ASP A CA 1
ATOM 2946 C C . ASP A 1 400 ? -24.303 6.243 32.475 1.00 33.28 400 ASP A C 1
ATOM 2948 O O . ASP A 1 400 ? -23.657 5.469 31.783 1.00 33.28 400 ASP A O 1
ATOM 2952 N N . THR A 1 401 ? -24.107 6.370 33.786 1.00 31.69 401 THR A N 1
ATOM 2953 C CA . THR A 1 401 ? -23.388 5.449 34.676 1.00 31.69 401 THR A CA 1
ATOM 2954 C C . THR A 1 401 ? -24.062 4.069 34.806 1.00 31.69 401 THR A C 1
ATOM 2956 O O . THR A 1 401 ? -23.754 3.326 35.736 1.00 31.69 401 THR A O 1
ATOM 2959 N N . THR A 1 402 ? -25.000 3.719 33.928 1.00 27.80 402 THR A N 1
ATOM 2960 C CA . THR A 1 402 ? -25.661 2.417 33.840 1.00 27.80 402 THR A CA 1
ATOM 2961 C C . THR A 1 402 ? -26.071 2.130 32.394 1.00 27.80 402 THR A C 1
ATOM 2963 O O . THR A 1 402 ? -27.055 2.664 31.904 1.00 27.80 402 THR A O 1
ATOM 2966 N N . VAL A 1 403 ? -25.322 1.261 31.716 1.00 29.31 403 VAL A N 1
ATOM 2967 C CA . VAL A 1 403 ? -25.584 0.785 30.345 1.00 29.31 403 VAL A CA 1
ATOM 2968 C C . VAL A 1 403 ? -26.860 -0.076 30.299 1.00 29.31 403 VAL A C 1
ATOM 2970 O O . VAL A 1 403 ? -27.020 -0.970 31.138 1.00 29.31 403 VAL A O 1
ATOM 2973 N N . PRO A 1 404 ? -27.750 0.117 29.303 1.00 32.00 404 PRO A N 1
ATOM 2974 C CA . PRO A 1 404 ? -28.406 -1.046 28.710 1.00 32.00 404 PRO A CA 1
ATOM 2975 C C . PRO A 1 404 ? -28.466 -1.023 27.172 1.00 32.00 404 PRO A C 1
ATOM 2977 O O . PRO A 1 404 ? -29.072 -0.144 26.564 1.00 32.00 404 PRO A O 1
ATOM 2980 N N . GLN A 1 405 ? -27.922 -2.105 26.604 1.00 30.42 405 GLN A N 1
ATOM 2981 C CA . GLN A 1 405 ? -28.404 -2.898 25.464 1.00 30.42 405 GLN A CA 1
ATOM 2982 C C . GLN A 1 405 ? -28.911 -2.140 24.231 1.00 30.42 405 GLN A C 1
ATOM 2984 O O . GLN A 1 405 ? -30.111 -1.881 24.097 1.00 30.42 405 GLN A O 1
ATOM 2989 N N . ARG A 1 406 ? -27.973 -1.886 23.309 1.00 29.48 406 ARG A N 1
ATOM 2990 C CA . ARG A 1 406 ? -28.064 -2.070 21.842 1.00 29.48 406 ARG A CA 1
ATOM 2991 C C . ARG A 1 406 ? -26.916 -1.304 21.178 1.00 29.48 406 ARG A C 1
ATOM 2993 O O . ARG A 1 406 ? -27.136 -0.247 20.581 1.00 29.48 406 ARG A O 1
ATOM 3000 N N . VAL A 1 407 ? -25.694 -1.797 21.373 1.00 33.28 407 VAL A N 1
ATOM 3001 C CA . VAL A 1 407 ? -24.454 -1.309 20.727 1.00 33.28 407 VAL A CA 1
ATOM 3002 C C . VAL A 1 407 ? -23.842 -2.423 19.850 1.00 33.28 407 VAL A C 1
ATOM 3004 O O . VAL A 1 407 ? -22.806 -2.242 19.233 1.00 33.28 407 VAL A O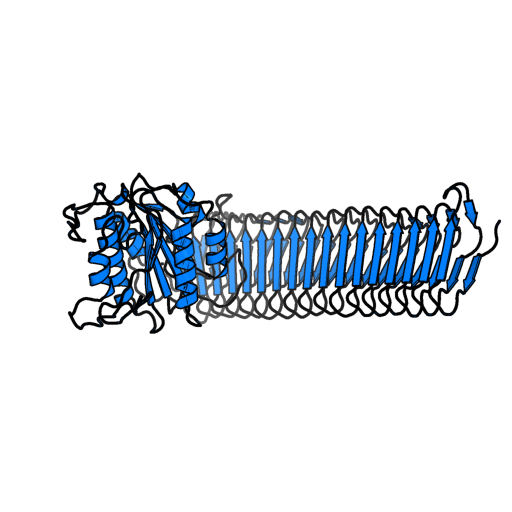 1
ATOM 3007 N N . ASP A 1 408 ? -24.539 -3.552 19.725 1.00 34.38 408 ASP A N 1
ATOM 3008 C CA . ASP A 1 408 ? -23.992 -4.850 19.316 1.00 34.38 408 ASP A CA 1
ATOM 3009 C C . ASP A 1 408 ? -23.715 -4.979 17.801 1.00 34.38 408 ASP A C 1
ATOM 3011 O O . ASP A 1 408 ? -23.405 -6.063 17.325 1.00 34.38 408 ASP A O 1
ATOM 3015 N N . GLU A 1 409 ? -23.828 -3.890 17.036 1.00 32.66 409 GLU A N 1
ATOM 3016 C CA . GLU A 1 409 ? -23.605 -3.886 15.584 1.00 32.66 409 GLU A CA 1
ATOM 3017 C C . GLU A 1 409 ? -22.444 -2.969 15.149 1.00 32.66 409 GLU A C 1
ATOM 3019 O O . GLU A 1 409 ? -22.200 -2.919 13.955 1.00 32.66 409 GLU A O 1
ATOM 3024 N N . LEU A 1 410 ? -21.704 -2.279 16.048 1.00 36.62 410 LEU A N 1
ATOM 3025 C CA . LEU A 1 410 ? -20.762 -1.209 15.633 1.00 36.62 410 LEU A CA 1
ATOM 3026 C C . LEU A 1 410 ? -19.332 -1.156 16.233 1.00 36.62 410 LEU A C 1
ATOM 3028 O O . LEU A 1 410 ? -18.666 -0.134 16.112 1.00 36.62 410 LEU A O 1
ATOM 3032 N N . VAL A 1 411 ? -18.784 -2.224 16.824 1.00 34.19 411 VAL A N 1
ATOM 3033 C CA . VAL A 1 411 ? -17.602 -2.121 17.702 1.00 34.19 411 VAL A CA 1
ATOM 3034 C C . VAL A 1 411 ? -16.214 -2.500 17.142 1.00 34.19 411 VAL A C 1
ATOM 3036 O O . VAL A 1 411 ? -15.213 -2.229 17.763 1.00 34.19 411 VAL A O 1
ATOM 3039 N N . GLY A 1 412 ? -16.027 -3.006 15.943 1.00 33.16 412 GLY A N 1
ATOM 3040 C CA . GLY A 1 412 ? -14.769 -3.619 15.435 1.00 33.16 412 GLY A CA 1
ATOM 3041 C C . GLY A 1 412 ? -14.617 -3.755 13.931 1.00 33.16 412 GLY A C 1
ATOM 3042 O O . GLY A 1 412 ? -14.162 -4.768 13.412 1.00 33.16 412 GLY A O 1
ATOM 3043 N N . LEU A 1 413 ? -14.862 -2.628 13.282 1.00 36.69 413 LEU A N 1
ATOM 3044 C CA . LEU A 1 413 ? -14.012 -2.227 12.174 1.00 36.69 413 LEU A CA 1
ATOM 3045 C C . LEU A 1 413 ? -12.572 -1.870 12.622 1.00 36.69 413 LEU A C 1
ATOM 3047 O O . LEU A 1 413 ? -11.710 -1.650 11.784 1.00 36.69 413 LEU A O 1
ATOM 3051 N N . LEU A 1 414 ? -12.256 -1.820 13.924 1.00 37.72 414 LEU A N 1
ATOM 3052 C CA . LEU A 1 414 ? -10.977 -1.269 14.402 1.00 37.72 414 LEU A CA 1
ATOM 3053 C C . LEU A 1 414 ? -9.830 -2.282 14.550 1.00 37.72 414 LEU A C 1
ATOM 3055 O O . LEU A 1 414 ? -8.669 -1.879 14.552 1.00 37.72 414 LEU A O 1
ATOM 3059 N N . GLY A 1 415 ? -10.113 -3.589 14.602 1.00 32.12 415 GLY A N 1
ATOM 3060 C CA . GLY A 1 415 ? -9.078 -4.634 14.655 1.00 32.12 415 GLY A CA 1
ATOM 3061 C C . GLY A 1 415 ? -8.327 -4.857 13.332 1.00 32.12 415 GLY A C 1
ATOM 3062 O O . GLY A 1 415 ? -7.259 -5.463 13.333 1.00 32.12 415 GLY A O 1
ATOM 3063 N N . GLN A 1 416 ? -8.855 -4.340 12.216 1.00 35.78 416 GLN A N 1
ATOM 3064 C CA . GLN A 1 416 ? -8.313 -4.518 10.863 1.00 35.78 416 GLN A CA 1
ATOM 3065 C C . GLN A 1 416 ? -7.668 -3.262 10.261 1.00 35.78 416 GLN A C 1
ATOM 3067 O O . GLN A 1 416 ? -7.271 -3.300 9.100 1.00 35.78 416 GLN A O 1
ATOM 3072 N N . PHE A 1 417 ? -7.428 -2.192 11.035 1.00 36.34 417 PHE A N 1
ATOM 3073 C CA . PHE A 1 417 ? -6.734 -0.989 10.527 1.00 36.34 417 PHE A CA 1
ATOM 3074 C C . PHE A 1 417 ? -5.328 -1.273 9.931 1.00 36.34 417 PHE A C 1
ATOM 3076 O O . PHE A 1 417 ? -4.723 -0.392 9.320 1.00 36.34 417 PHE A O 1
ATOM 3083 N N . PHE A 1 418 ? -4.813 -2.505 10.080 1.00 37.41 418 PHE A N 1
ATOM 3084 C CA . PHE A 1 418 ? -3.580 -3.003 9.464 1.00 37.41 418 PHE A CA 1
ATOM 3085 C C . PHE A 1 418 ? -3.707 -4.298 8.622 1.00 37.41 418 PHE A C 1
ATOM 3087 O O . PHE A 1 418 ? -2.668 -4.846 8.252 1.00 37.41 418 PHE A O 1
ATOM 3094 N N . ALA A 1 419 ? -4.903 -4.797 8.274 1.00 29.09 419 ALA A N 1
ATOM 3095 C CA . ALA A 1 419 ? -5.028 -5.968 7.389 1.00 29.09 419 ALA A CA 1
ATOM 3096 C C . ALA A 1 419 ? -6.377 -6.038 6.634 1.00 29.09 419 ALA A C 1
ATOM 3098 O O . ALA A 1 419 ? -7.295 -6.680 7.126 1.00 29.09 419 ALA A O 1
ATOM 3099 N N . GLY A 1 420 ? -6.449 -5.408 5.450 1.00 29.08 420 GLY A N 1
ATOM 3100 C CA . GLY A 1 420 ? -7.340 -5.715 4.308 1.00 29.08 420 GLY A CA 1
ATOM 3101 C C . GLY A 1 420 ? -8.840 -5.909 4.583 1.00 29.08 420 GLY A C 1
ATOM 3102 O O . GLY A 1 420 ? -9.255 -6.964 5.059 1.00 29.08 420 GLY A O 1
ATOM 3103 N N . ILE A 1 421 ? -9.659 -4.925 4.205 1.00 30.31 421 ILE A N 1
ATOM 3104 C CA . ILE A 1 421 ? -11.114 -4.899 4.422 1.00 30.31 421 ILE A CA 1
ATOM 3105 C C . ILE A 1 421 ? -11.827 -5.967 3.565 1.00 30.31 421 ILE A C 1
ATOM 3107 O O . ILE A 1 421 ? -11.774 -5.940 2.341 1.00 30.31 421 ILE A O 1
ATOM 3111 N N . SER A 1 422 ? -12.549 -6.888 4.214 1.00 27.52 422 SER A N 1
ATOM 3112 C CA . SER A 1 422 ? -13.663 -7.654 3.627 1.00 27.52 422 SER A CA 1
ATOM 3113 C C . SER A 1 422 ? -14.624 -8.094 4.736 1.00 27.52 422 SER A C 1
ATOM 3115 O O . SER A 1 422 ? -14.295 -8.978 5.523 1.00 27.52 422 SER A O 1
ATOM 3117 N N . ASP A 1 423 ? -15.829 -7.519 4.700 1.00 26.27 423 ASP A N 1
ATOM 3118 C CA . ASP A 1 423 ? -17.063 -7.868 5.421 1.00 26.27 423 ASP A CA 1
ATOM 3119 C C . ASP A 1 423 ? -17.029 -7.814 6.967 1.00 26.27 423 ASP A C 1
ATOM 3121 O O . ASP A 1 423 ? -16.492 -8.676 7.662 1.00 26.27 423 ASP A O 1
ATOM 3125 N N . THR A 1 424 ? -17.697 -6.789 7.504 1.00 30.88 424 THR A N 1
ATOM 3126 C CA . THR A 1 424 ? -17.892 -6.471 8.931 1.00 30.88 424 THR A CA 1
ATOM 3127 C C . THR A 1 424 ? -18.293 -7.679 9.797 1.00 30.88 424 THR A C 1
ATOM 3129 O O . THR A 1 424 ? -19.173 -8.464 9.435 1.00 30.88 424 THR A O 1
ATOM 3132 N N . PRO A 1 425 ? -17.675 -7.839 10.986 1.00 31.00 425 PRO A N 1
ATOM 3133 C CA . PRO A 1 425 ? -18.350 -7.391 12.201 1.00 31.00 425 PRO A CA 1
ATOM 3134 C C . PRO A 1 425 ? -17.371 -6.885 13.259 1.00 31.00 425 PRO A C 1
ATOM 3136 O O . PRO A 1 425 ? -16.699 -7.596 13.999 1.00 31.00 425 PRO A O 1
ATOM 3139 N N . LEU A 1 426 ? -17.373 -5.584 13.343 1.00 38.69 426 LEU A N 1
ATOM 3140 C CA . LEU A 1 426 ? -17.728 -4.822 14.507 1.00 38.69 426 LEU A CA 1
ATOM 3141 C C . LEU A 1 426 ? -17.511 -5.381 15.983 1.00 38.69 426 LEU A C 1
ATOM 3143 O O . LEU A 1 426 ? -18.398 -5.174 16.800 1.00 38.69 426 LEU A O 1
ATOM 3147 N N . GLY A 1 427 ? -16.335 -5.931 16.389 1.00 29.31 427 GLY A N 1
ATOM 3148 C CA . GLY A 1 427 ? -15.836 -5.961 17.809 1.00 29.31 427 GLY A CA 1
ATOM 3149 C C . GLY A 1 427 ? -14.339 -5.599 18.126 1.00 29.31 427 GLY A C 1
ATOM 3150 O O . GLY A 1 427 ? -13.452 -6.402 17.864 1.00 29.31 427 GLY A O 1
ATOM 3151 N N . ASN A 1 428 ? -14.061 -4.394 18.661 1.00 32.72 428 ASN A N 1
ATOM 3152 C CA . ASN A 1 428 ? -13.028 -3.910 19.613 1.00 32.72 428 ASN A CA 1
ATOM 3153 C C . ASN A 1 428 ? -13.031 -2.352 19.773 1.00 32.72 428 ASN A C 1
ATOM 3155 O O . ASN A 1 428 ? -12.259 -1.644 19.121 1.00 32.72 428 ASN A O 1
ATOM 3159 N N . LEU A 1 429 ? -13.844 -1.817 20.695 1.00 36.62 429 LEU A N 1
ATOM 3160 C CA . LEU A 1 429 ? -13.698 -0.467 21.259 1.00 36.62 429 LEU A CA 1
ATOM 3161 C C . LEU A 1 429 ? -13.402 -0.605 22.755 1.00 36.62 429 LEU A C 1
ATOM 3163 O O . LEU A 1 429 ? -14.247 -0.981 23.557 1.00 36.62 429 LEU A O 1
ATOM 3167 N N . CYS A 1 430 ? -12.138 -0.358 23.090 1.00 36.06 430 CYS A N 1
ATOM 3168 C CA . CYS A 1 430 ? -11.630 0.013 24.414 1.00 36.06 430 CYS A CA 1
ATOM 3169 C C . CYS A 1 430 ? -11.839 -0.977 25.597 1.00 36.06 430 CYS A C 1
ATOM 3171 O O . CYS A 1 430 ? -11.524 -0.661 26.745 1.00 36.06 430 CYS A O 1
ATOM 3173 N N . GLY A 1 431 ? -12.187 -2.242 25.323 1.00 34.41 431 GLY A N 1
ATOM 3174 C CA . GLY A 1 431 ? -12.086 -3.379 26.256 1.00 34.41 431 GLY A CA 1
ATOM 3175 C C . GLY A 1 431 ? -11.213 -4.516 25.707 1.00 34.41 431 GLY A C 1
ATOM 3176 O O . GLY A 1 431 ? -11.001 -4.612 24.506 1.00 34.41 431 GLY A O 1
ATOM 3177 N N . ASN A 1 432 ? -10.682 -5.385 26.572 1.00 37.28 432 ASN A N 1
ATOM 3178 C CA . ASN A 1 432 ? -9.923 -6.579 26.168 1.00 37.28 432 ASN A CA 1
ATOM 3179 C C . ASN A 1 432 ? -10.751 -7.490 25.228 1.00 37.28 432 ASN A C 1
ATOM 3181 O O . ASN A 1 432 ? -11.527 -8.304 25.720 1.00 37.28 432 ASN A O 1
ATOM 3185 N N . GLY A 1 433 ? -10.560 -7.357 23.910 1.00 48.97 433 GLY A N 1
ATOM 3186 C CA . GLY A 1 433 ? -10.787 -8.368 22.863 1.00 48.97 433 GLY A CA 1
ATOM 3187 C C . GLY A 1 433 ? -11.987 -9.297 23.047 1.00 48.97 433 GLY A C 1
ATOM 3188 O O . GLY A 1 433 ? -11.794 -10.453 23.403 1.00 48.97 433 GLY A O 1
ATOM 3189 N N . GLY A 1 434 ? -13.208 -8.826 22.775 1.00 64.19 434 GLY A N 1
ATOM 3190 C CA . GLY A 1 434 ? -14.413 -9.668 22.799 1.00 64.19 434 GLY A CA 1
ATOM 3191 C C . GLY A 1 434 ? -14.468 -10.738 21.704 1.00 64.19 434 GLY A C 1
ATOM 3192 O O . GLY A 1 434 ? -13.643 -10.755 20.792 1.00 64.19 434 GLY A O 1
ATOM 3193 N N . LEU A 1 435 ? -15.451 -11.644 21.782 1.00 76.94 435 LEU A N 1
ATOM 3194 C CA . LEU A 1 435 ? -15.708 -12.631 20.724 1.00 76.94 435 LEU A CA 1
ATOM 3195 C C . LEU A 1 435 ? -16.238 -11.947 19.451 1.00 76.94 435 LEU A C 1
ATOM 3197 O O . LEU A 1 435 ? -17.160 -11.140 19.513 1.00 76.94 435 LEU A O 1
ATOM 3201 N N . ALA A 1 436 ? -15.707 -12.323 18.289 1.00 71.75 436 ALA A N 1
ATOM 3202 C CA . ALA A 1 436 ? -16.055 -11.761 16.989 1.00 71.75 436 ALA A CA 1
ATOM 3203 C C . ALA A 1 436 ? -17.155 -12.565 16.262 1.00 71.75 436 ALA A C 1
ATOM 3205 O O . ALA A 1 436 ? -17.117 -13.801 16.233 1.00 71.75 436 ALA A O 1
ATOM 3206 N N . GLY A 1 437 ? -18.077 -11.854 15.599 1.00 67.88 437 GLY A N 1
ATOM 3207 C CA . GLY A 1 437 ? -19.085 -12.395 14.671 1.00 67.88 437 GLY A CA 1
ATOM 3208 C C . GLY A 1 437 ? -20.464 -12.714 15.259 1.00 67.88 437 GLY A C 1
ATOM 3209 O O . GLY A 1 437 ? -20.596 -13.045 16.430 1.00 67.88 437 GLY A O 1
ATOM 3210 N N . GLU A 1 438 ? -21.508 -12.682 14.415 1.00 67.50 438 GLU A N 1
ATOM 3211 C CA . GLU A 1 438 ? -22.890 -13.058 14.794 1.00 67.50 438 GLU A CA 1
ATOM 3212 C C . GLU A 1 438 ? -23.063 -14.573 15.042 1.00 67.50 438 GLU A C 1
ATOM 3214 O O . GLU A 1 438 ? -23.971 -15.017 15.755 1.00 67.50 438 GLU A O 1
ATOM 3219 N N . ASN A 1 439 ? -22.188 -15.382 14.430 1.00 81.00 439 ASN A N 1
ATOM 3220 C CA . ASN A 1 439 ? -22.094 -16.835 14.597 1.00 81.00 439 ASN A CA 1
ATOM 3221 C C . ASN A 1 439 ? -20.659 -17.209 15.009 1.00 81.00 439 ASN A C 1
ATOM 3223 O O . ASN A 1 439 ? -19.915 -17.775 14.202 1.00 81.00 439 ASN A O 1
ATOM 3227 N N . PRO A 1 440 ? -20.242 -16.864 16.237 1.00 87.50 440 PRO A N 1
ATOM 3228 C CA . PRO A 1 440 ? -18.880 -17.103 16.692 1.00 87.50 440 PRO A CA 1
ATOM 3229 C C . PRO A 1 440 ? -18.598 -18.609 16.745 1.00 87.50 440 PRO A C 1
ATOM 3231 O O . PRO A 1 440 ? -19.372 -19.393 17.307 1.00 87.50 440 PRO A O 1
ATOM 3234 N N . GLN A 1 441 ? -17.476 -19.016 16.154 1.00 91.00 441 GLN A N 1
ATOM 3235 C CA . GLN A 1 441 ? -16.961 -20.381 16.216 1.00 91.00 441 GLN A CA 1
ATOM 3236 C C . GLN A 1 441 ? -15.747 -20.396 17.140 1.00 91.00 441 GLN A C 1
ATOM 3238 O O . GLN A 1 441 ? -14.645 -20.035 16.737 1.00 91.00 441 GLN A O 1
ATOM 3243 N N . VAL A 1 442 ? -15.973 -20.765 18.398 1.00 94.06 442 VAL A N 1
ATOM 3244 C CA . VAL A 1 442 ? -14.988 -20.638 19.473 1.00 94.06 442 VAL A CA 1
ATOM 3245 C C . VAL A 1 442 ? -14.209 -21.937 19.648 1.00 94.06 442 VAL A C 1
ATOM 3247 O O . VAL A 1 442 ? -14.803 -23.004 19.821 1.00 94.06 442 VAL A O 1
ATOM 3250 N N . VAL A 1 443 ? -12.882 -21.845 19.671 1.00 97.12 443 VAL A N 1
ATOM 3251 C CA . VAL A 1 443 ? -11.985 -22.908 20.133 1.00 97.12 443 VAL A CA 1
ATOM 3252 C C . VAL A 1 443 ? -11.300 -22.440 21.412 1.00 97.12 443 VAL A C 1
ATOM 3254 O O . VAL A 1 443 ? -10.513 -21.494 21.402 1.00 97.12 443 VAL A O 1
ATOM 3257 N N . LEU A 1 444 ? -11.601 -23.117 22.519 1.00 97.75 444 LEU A N 1
ATOM 3258 C CA . LEU A 1 444 ? -10.894 -22.930 23.782 1.00 97.75 444 LEU A CA 1
ATOM 3259 C C . LEU A 1 444 ? -9.666 -23.840 23.798 1.00 97.75 444 LEU A C 1
ATOM 3261 O O . LEU A 1 444 ? -9.804 -25.063 23.727 1.00 97.75 444 LEU A O 1
ATOM 3265 N N . VAL A 1 445 ? -8.476 -23.258 23.900 1.00 98.06 445 VAL A N 1
ATOM 3266 C CA . VAL A 1 445 ? -7.222 -24.005 24.030 1.00 98.06 445 VAL A CA 1
ATOM 3267 C C . VAL A 1 445 ? -6.819 -23.997 25.498 1.00 98.06 445 VAL A C 1
ATOM 3269 O O . VAL A 1 445 ? -6.486 -22.947 26.037 1.00 98.06 445 VAL A O 1
ATOM 3272 N N . VAL A 1 446 ? -6.892 -25.157 26.148 1.00 97.88 446 VAL A N 1
ATOM 3273 C CA . VAL A 1 446 ? -6.755 -25.304 27.603 1.00 97.88 446 VAL A CA 1
ATOM 3274 C C . VAL A 1 446 ? -5.471 -26.051 27.939 1.00 97.88 446 VAL A C 1
ATOM 3276 O O . VAL A 1 446 ? -5.288 -27.209 27.546 1.00 97.88 446 VAL A O 1
ATOM 3279 N N . ASP A 1 447 ? -4.583 -25.410 28.689 1.00 97.38 447 ASP A N 1
ATOM 3280 C CA . ASP A 1 447 ? -3.406 -26.057 29.254 1.00 97.38 447 ASP A CA 1
ATOM 3281 C C . ASP A 1 447 ? -3.802 -27.084 30.319 1.00 97.38 447 ASP A C 1
ATOM 3283 O O . ASP A 1 447 ? -4.432 -26.787 31.321 1.00 97.38 447 ASP A O 1
ATOM 3287 N N . VAL A 1 448 ? -3.440 -28.343 30.098 1.00 97.69 448 VAL A N 1
ATOM 3288 C CA . VAL A 1 448 ? -3.600 -29.434 31.067 1.00 97.69 448 VAL A CA 1
ATOM 3289 C C . VAL A 1 448 ? -2.237 -30.015 31.445 1.00 97.69 448 VAL A C 1
ATOM 3291 O O . VAL A 1 448 ? -2.121 -31.182 31.831 1.00 97.69 448 VAL A O 1
ATOM 3294 N N . SER A 1 449 ? -1.163 -29.242 31.291 1.00 96.75 449 SER A N 1
ATOM 3295 C CA . SER A 1 449 ? 0.177 -29.641 31.706 1.00 96.75 449 SER A CA 1
ATOM 3296 C C . SER A 1 449 ? 0.278 -29.789 33.230 1.00 96.75 449 SER A C 1
ATOM 3298 O O . SER A 1 449 ? -0.619 -29.459 33.994 1.00 96.75 449 SER A O 1
ATOM 3300 N N . GLY A 1 450 ? 1.374 -30.364 33.724 1.00 95.00 450 GLY A N 1
ATOM 3301 C CA . GLY A 1 450 ? 1.498 -30.680 35.147 1.00 95.00 450 GLY A CA 1
ATOM 3302 C C . GLY A 1 450 ? 1.517 -29.456 36.069 1.00 95.00 450 GLY A C 1
ATOM 3303 O O . GLY A 1 450 ? 1.222 -29.614 37.255 1.00 95.00 450 GLY A O 1
ATOM 3304 N N . SER A 1 451 ? 1.863 -28.264 35.566 1.00 95.31 451 SER A N 1
ATOM 3305 C CA . SER A 1 451 ? 1.853 -27.026 36.356 1.00 95.31 451 SER A CA 1
ATOM 3306 C C . SER A 1 451 ? 0.450 -26.608 36.778 1.00 95.31 451 SER A C 1
ATOM 3308 O O . SER A 1 451 ? 0.311 -26.087 37.887 1.00 95.31 451 SER A O 1
ATOM 3310 N N . THR A 1 452 ? -0.581 -26.977 36.014 1.00 96.56 452 THR A N 1
ATOM 3311 C CA . THR A 1 452 ? -1.958 -26.573 36.318 1.00 96.56 452 THR A CA 1
ATOM 3312 C C . THR A 1 452 ? -2.528 -27.253 37.567 1.00 96.56 452 THR A C 1
ATOM 3314 O O . THR A 1 452 ? -3.551 -26.836 38.097 1.00 96.56 452 THR A O 1
ATOM 3317 N N . THR A 1 453 ? -1.824 -28.248 38.123 1.00 95.62 453 THR A N 1
ATOM 3318 C CA . THR A 1 453 ? -2.161 -28.891 39.411 1.00 95.62 453 THR A CA 1
ATOM 3319 C C . THR A 1 453 ? -1.738 -28.084 40.645 1.00 95.62 453 THR A C 1
ATOM 3321 O O . THR A 1 453 ? -1.965 -28.515 41.776 1.00 95.62 453 THR A O 1
ATOM 3324 N N . ASN A 1 454 ? -1.077 -26.937 40.460 1.00 95.06 454 ASN A N 1
ATOM 3325 C CA . ASN A 1 454 ? -0.710 -26.051 41.562 1.00 95.06 454 ASN A CA 1
ATOM 3326 C C . ASN A 1 454 ? -1.932 -25.291 42.095 1.00 95.06 454 ASN A C 1
ATOM 3328 O O . ASN A 1 454 ? -2.852 -24.988 41.342 1.00 95.06 454 ASN A O 1
ATOM 3332 N N . ASP A 1 455 ? -1.898 -24.927 43.379 1.00 95.56 455 ASP A N 1
ATOM 3333 C CA . ASP A 1 455 ? -2.934 -24.104 44.013 1.00 95.56 455 ASP A CA 1
ATOM 3334 C C . ASP A 1 455 ? -3.108 -22.758 43.281 1.00 95.56 455 ASP A C 1
ATOM 3336 O O . ASP A 1 455 ? -2.120 -22.073 42.979 1.00 95.56 455 ASP A O 1
ATOM 3340 N N . PHE A 1 456 ? -4.357 -22.330 43.088 1.00 95.81 456 PHE A N 1
ATOM 3341 C CA . PHE A 1 456 ? -4.704 -21.009 42.569 1.00 95.81 456 PHE A CA 1
ATOM 3342 C C . PHE A 1 456 ? -5.443 -20.185 43.626 1.00 95.81 456 PHE A C 1
ATOM 3344 O O . PHE A 1 456 ? -6.170 -20.700 44.473 1.00 95.81 456 PHE A O 1
ATOM 3351 N N . GLN A 1 457 ? -5.205 -18.877 43.635 1.00 91.56 457 GLN A N 1
ATOM 3352 C CA . GLN A 1 457 ? -5.813 -17.976 44.617 1.00 91.56 457 GLN A CA 1
ATOM 3353 C C . GLN A 1 457 ? -7.128 -17.386 44.087 1.00 91.56 457 GLN A C 1
ATOM 3355 O O . GLN A 1 457 ? -7.374 -17.373 42.889 1.00 91.56 457 GLN A O 1
ATOM 3360 N N . GLY A 1 458 ? -7.955 -16.840 44.976 1.00 91.94 458 GLY A N 1
ATOM 3361 C CA . GLY A 1 458 ? -9.272 -16.286 44.639 1.00 91.94 458 GLY A CA 1
ATOM 3362 C C . GLY A 1 458 ? -10.383 -16.984 45.412 1.00 91.94 458 GLY A C 1
ATOM 3363 O O . GLY A 1 458 ? -10.120 -17.652 46.420 1.00 91.94 458 GLY A O 1
ATOM 3364 N N . THR A 1 459 ? -11.624 -16.809 44.967 1.00 92.62 459 THR A N 1
ATOM 3365 C CA . THR A 1 459 ? -12.758 -17.576 45.486 1.00 92.62 459 THR A CA 1
ATOM 3366 C C . THR A 1 459 ? -12.564 -19.077 45.208 1.00 92.62 459 THR A C 1
ATOM 3368 O O . THR A 1 459 ? -12.399 -19.452 44.048 1.00 92.62 459 THR A O 1
ATOM 3371 N N . PRO A 1 460 ? -12.601 -19.944 46.244 1.00 94.88 460 PRO A N 1
ATOM 3372 C CA . PRO A 1 460 ? -12.498 -21.392 46.067 1.00 94.88 460 PRO A CA 1
ATOM 3373 C C . PRO A 1 460 ? -13.616 -21.950 45.181 1.00 94.88 460 PRO A C 1
ATOM 3375 O O . PRO A 1 460 ? -14.793 -21.660 45.420 1.00 94.88 460 PRO A O 1
ATOM 3378 N N . VAL A 1 461 ? -13.246 -22.782 44.211 1.00 94.56 461 VAL A N 1
ATOM 3379 C CA . VAL A 1 461 ? -14.150 -23.462 43.264 1.00 94.56 461 VAL A CA 1
ATOM 3380 C C . VAL A 1 461 ? -14.304 -24.952 43.568 1.00 94.56 461 VAL A C 1
ATOM 3382 O O . VAL A 1 461 ? -15.258 -25.578 43.111 1.00 94.56 461 VAL A O 1
ATOM 3385 N N . GLY A 1 462 ? -13.453 -25.504 44.435 1.00 96.38 462 GLY A N 1
ATOM 3386 C CA . GLY A 1 462 ? -13.434 -26.918 44.784 1.00 96.38 462 GLY A CA 1
ATOM 3387 C C . GLY A 1 462 ? -12.666 -27.771 43.774 1.00 96.38 462 GLY A C 1
ATOM 3388 O O . GLY A 1 462 ? -11.826 -27.269 43.040 1.00 96.38 462 GLY A O 1
ATOM 3389 N N . ASP A 1 463 ? -12.938 -29.074 43.810 1.00 96.62 463 ASP A N 1
ATOM 3390 C CA . ASP A 1 463 ? -12.411 -30.092 42.889 1.00 96.62 463 ASP A CA 1
ATOM 3391 C C . ASP A 1 463 ? -13.445 -30.276 41.771 1.00 96.62 463 ASP A C 1
ATOM 3393 O O . ASP A 1 463 ? -14.468 -30.945 41.973 1.00 96.62 463 ASP A O 1
ATOM 3397 N N . ILE A 1 464 ? -13.245 -29.580 40.650 1.00 96.44 464 ILE A N 1
ATOM 3398 C CA . ILE A 1 464 ? -14.211 -29.524 39.544 1.00 96.44 464 ILE A CA 1
ATOM 3399 C C . ILE A 1 464 ? -14.148 -30.807 38.715 1.00 96.44 464 ILE A C 1
ATOM 3401 O O . ILE A 1 464 ? -15.190 -31.305 38.283 1.00 96.44 464 ILE A O 1
ATOM 3405 N N . ASN A 1 465 ? -12.947 -31.361 38.522 1.00 95.62 465 ASN A N 1
ATOM 3406 C CA . ASN A 1 465 ? -12.715 -32.514 37.649 1.00 95.62 465 ASN A CA 1
ATOM 3407 C C . ASN A 1 465 ? -12.685 -33.879 38.364 1.00 95.62 465 ASN A C 1
ATOM 3409 O O . ASN A 1 465 ? -12.590 -34.926 37.716 1.00 95.62 465 ASN A O 1
ATOM 3413 N N . GLY A 1 466 ? -12.782 -33.895 39.692 1.00 96.00 466 GLY A N 1
ATOM 3414 C CA . GLY A 1 466 ? -12.796 -35.104 40.508 1.00 96.00 466 GLY A CA 1
ATOM 3415 C C . GLY A 1 466 ? -11.444 -35.815 40.603 1.00 96.00 466 GLY A C 1
ATOM 3416 O O . GLY A 1 466 ? -11.421 -37.025 40.872 1.00 96.00 466 GLY A O 1
ATOM 3417 N N . ASP A 1 467 ? -10.328 -35.121 40.362 1.00 94.12 467 ASP A N 1
ATOM 3418 C CA . ASP A 1 467 ? -8.985 -35.710 40.396 1.00 94.12 467 ASP A CA 1
ATOM 3419 C C . ASP A 1 467 ? -8.396 -35.827 41.818 1.00 94.12 467 ASP A C 1
ATOM 3421 O O . ASP A 1 467 ? -7.398 -36.531 42.040 1.00 94.12 467 ASP A O 1
ATOM 3425 N N . GLY A 1 468 ? -9.080 -35.242 42.807 1.00 95.69 468 GLY A N 1
ATOM 3426 C CA . GLY A 1 468 ? -8.728 -35.279 44.221 1.00 95.69 468 GLY A CA 1
ATOM 3427 C C . GLY A 1 468 ? -7.846 -34.119 44.688 1.00 95.69 468 GLY A C 1
ATOM 3428 O O . GLY A 1 468 ? -7.494 -34.093 45.877 1.00 95.69 468 GLY A O 1
ATOM 3429 N N . PHE A 1 469 ? -7.499 -33.187 43.802 1.00 95.50 469 PHE A N 1
ATOM 3430 C CA . PHE A 1 469 ? -6.948 -31.876 44.126 1.00 95.50 469 PHE A CA 1
ATOM 3431 C C . PHE A 1 469 ? -8.061 -30.835 43.969 1.00 95.50 469 PHE A C 1
ATOM 3433 O O . PHE A 1 469 ? -8.937 -30.978 43.135 1.00 95.50 469 PHE A O 1
ATOM 3440 N N . ALA A 1 470 ? -8.099 -29.846 44.855 1.00 96.75 470 ALA A N 1
ATOM 3441 C CA . ALA A 1 470 ? -9.142 -28.826 44.845 1.00 96.75 470 ALA A CA 1
ATOM 3442 C C . ALA A 1 470 ? -8.490 -27.455 44.767 1.00 96.75 470 ALA A C 1
ATOM 3444 O O . ALA A 1 470 ? -7.413 -27.267 45.339 1.00 96.75 470 ALA A O 1
ATOM 3445 N N . ASP A 1 471 ? -9.192 -26.504 44.154 1.00 95.88 471 ASP A N 1
ATOM 3446 C CA . ASP A 1 471 ? -8.755 -25.113 44.021 1.00 95.88 471 ASP A CA 1
ATOM 3447 C C . ASP A 1 471 ? -7.398 -24.983 43.299 1.00 95.88 471 ASP A C 1
ATOM 3449 O O . ASP A 1 471 ? -6.580 -24.113 43.617 1.00 95.88 471 ASP A O 1
ATOM 3453 N N . THR A 1 472 ? -7.138 -25.875 42.339 1.00 97.62 472 THR A N 1
ATOM 3454 C CA . THR A 1 472 ? -5.966 -25.797 41.462 1.00 97.62 472 THR A CA 1
ATOM 3455 C C . THR A 1 472 ? -6.164 -24.774 40.341 1.00 97.62 472 THR A C 1
ATOM 3457 O O . THR A 1 472 ? -7.266 -24.264 40.127 1.00 97.62 472 THR A O 1
ATOM 3460 N N . ILE A 1 473 ? -5.094 -24.460 39.605 1.00 97.12 473 ILE A N 1
ATOM 3461 C CA . ILE A 1 473 ? -5.177 -23.635 38.391 1.00 97.12 473 ILE A CA 1
ATOM 3462 C C . ILE A 1 473 ? -6.127 -24.280 37.379 1.00 97.12 473 ILE A C 1
ATOM 3464 O O . ILE A 1 473 ? -6.996 -23.587 36.856 1.00 97.12 473 ILE A O 1
ATOM 3468 N N . LEU A 1 474 ? -6.034 -25.602 37.189 1.00 97.12 474 LEU A N 1
ATOM 3469 C CA . LEU A 1 474 ? -6.945 -26.330 36.311 1.00 97.12 474 LEU A CA 1
ATOM 3470 C C . LEU A 1 474 ? -8.390 -26.246 36.818 1.00 97.12 474 LEU A C 1
ATOM 3472 O O . LEU A 1 474 ? -9.284 -25.978 36.029 1.00 97.12 474 LEU A O 1
ATOM 3476 N N . ASP A 1 475 ? -8.650 -26.397 38.121 1.00 97.62 475 ASP A N 1
ATOM 3477 C CA . ASP A 1 475 ? -10.015 -26.232 38.654 1.00 97.62 475 ASP A CA 1
ATOM 3478 C C . ASP A 1 475 ? -10.580 -24.836 38.367 1.00 97.62 475 ASP A C 1
ATOM 3480 O O . ASP A 1 475 ? -11.755 -24.695 38.020 1.00 97.62 475 ASP A O 1
ATOM 3484 N N . ALA A 1 476 ? -9.750 -23.798 38.492 1.00 95.94 476 ALA A N 1
ATOM 3485 C CA . ALA A 1 476 ? -10.140 -22.430 38.178 1.00 95.94 476 ALA A CA 1
ATOM 3486 C C . ALA A 1 476 ? -10.382 -22.224 36.675 1.00 95.94 476 ALA A C 1
ATOM 3488 O O . ALA A 1 476 ? -11.367 -21.579 36.318 1.00 95.94 476 ALA A O 1
ATOM 3489 N N . GLU A 1 477 ? -9.547 -22.803 35.806 1.00 96.06 477 GLU A N 1
ATOM 3490 C CA . GLU A 1 477 ? -9.764 -22.839 34.354 1.00 96.06 477 GLU A CA 1
ATOM 3491 C C . GLU A 1 477 ? -11.082 -23.510 34.001 1.00 96.06 477 GLU A C 1
ATOM 3493 O O . GLU A 1 477 ? -11.898 -22.902 33.312 1.00 96.06 477 GLU A O 1
ATOM 3498 N N . LEU A 1 478 ? -11.344 -24.706 34.528 1.00 96.50 478 LEU A N 1
ATOM 3499 C CA . LEU A 1 478 ? -12.580 -25.437 34.266 1.00 96.50 478 LEU A CA 1
ATOM 3500 C C . LEU A 1 478 ? -13.807 -24.674 34.775 1.00 96.50 478 LEU A C 1
ATOM 3502 O O . LEU A 1 478 ? -14.798 -24.552 34.056 1.00 96.50 478 LEU A O 1
ATOM 3506 N N . ALA A 1 479 ? -13.744 -24.101 35.978 1.00 94.56 479 ALA A N 1
ATOM 3507 C CA . ALA A 1 479 ? -14.830 -23.283 36.510 1.00 94.56 479 ALA A CA 1
ATOM 3508 C C . ALA A 1 479 ? -15.094 -22.038 35.644 1.00 94.56 479 ALA A C 1
ATOM 3510 O O . ALA A 1 479 ? -16.251 -21.719 35.360 1.00 94.56 479 ALA A O 1
ATOM 3511 N N . ALA A 1 480 ? -14.036 -21.355 35.198 1.00 93.69 480 ALA A N 1
ATOM 3512 C CA . ALA A 1 480 ? -14.149 -20.153 34.383 1.00 93.69 480 ALA A CA 1
ATOM 3513 C C . ALA A 1 480 ? -14.691 -20.455 32.981 1.00 93.69 480 ALA A C 1
ATOM 3515 O O . ALA A 1 480 ? -15.596 -19.758 32.523 1.00 93.69 480 ALA A O 1
ATOM 3516 N N . ILE A 1 481 ? -14.231 -21.523 32.320 1.00 95.31 481 ILE A N 1
ATOM 3517 C CA . ILE A 1 481 ? -14.748 -21.893 30.994 1.00 95.31 481 ILE A CA 1
ATOM 3518 C C . ILE A 1 481 ? -16.173 -22.462 31.050 1.00 95.31 481 ILE A C 1
ATOM 3520 O O . ILE A 1 481 ? -16.938 -22.269 30.107 1.00 95.31 481 ILE A O 1
ATOM 3524 N N . ILE A 1 482 ? -16.575 -23.106 32.153 1.00 94.12 482 ILE A N 1
ATOM 3525 C CA . ILE A 1 482 ? -17.978 -23.491 32.383 1.00 94.12 482 ILE A CA 1
ATOM 3526 C C . ILE A 1 482 ? -18.850 -22.235 32.528 1.00 94.12 482 ILE A C 1
ATOM 3528 O O . ILE A 1 482 ? -19.892 -22.140 31.880 1.00 94.12 482 ILE A O 1
ATOM 3532 N N . ALA A 1 483 ? -18.410 -21.241 33.306 1.00 89.88 483 ALA A N 1
ATOM 3533 C CA . ALA A 1 483 ? -19.123 -19.969 33.441 1.00 89.88 483 ALA A CA 1
ATOM 3534 C C . ALA A 1 483 ? -19.188 -19.191 32.111 1.00 89.88 483 ALA A C 1
ATOM 3536 O O . ALA A 1 483 ? -20.230 -18.629 31.769 1.00 89.88 483 ALA A O 1
ATOM 3537 N N . PHE A 1 484 ? -18.100 -19.194 31.337 1.00 91.62 484 PHE A N 1
ATOM 3538 C CA . PHE A 1 484 ? -18.055 -18.657 29.977 1.00 91.62 484 PHE A CA 1
ATOM 3539 C C . PHE A 1 484 ? -19.069 -19.361 29.071 1.00 91.62 484 PHE A C 1
ATOM 3541 O O . PHE A 1 484 ? -19.840 -18.699 28.386 1.00 91.62 484 PHE A O 1
ATOM 3548 N N . HIS A 1 485 ? -19.131 -20.693 29.101 1.00 92.94 485 HIS A N 1
ATOM 3549 C CA . HIS A 1 485 ? -20.083 -21.470 28.310 1.00 92.94 485 HIS A CA 1
ATOM 3550 C C . HIS A 1 485 ? -21.542 -21.145 28.663 1.00 92.94 485 HIS A C 1
ATOM 3552 O O . HIS A 1 485 ? -22.377 -21.007 27.769 1.00 92.94 485 HIS A O 1
ATOM 3558 N N . GLU A 1 486 ? -21.869 -20.990 29.949 1.00 89.38 486 GLU A N 1
ATOM 3559 C CA . GLU A 1 486 ? -23.214 -20.581 30.374 1.00 89.38 486 GLU A CA 1
ATOM 3560 C C . GLU A 1 486 ? -23.602 -19.212 29.801 1.00 89.38 486 GLU A C 1
ATOM 3562 O O . GLU A 1 486 ? -24.726 -19.036 29.323 1.00 89.38 486 GLU A O 1
ATOM 3567 N N . GLN A 1 487 ? -22.668 -18.257 29.798 1.00 85.62 487 GLN A N 1
ATOM 3568 C CA . GLN A 1 487 ? -22.872 -16.950 29.173 1.00 85.62 487 GLN A CA 1
ATOM 3569 C C . GLN A 1 487 ? -22.980 -17.064 27.651 1.00 85.62 487 GLN A C 1
ATOM 3571 O O . GLN A 1 487 ? -23.884 -16.472 27.066 1.00 85.62 487 GLN A O 1
ATOM 3576 N N . PHE A 1 488 ? -22.147 -17.892 27.021 1.00 85.88 488 PHE A N 1
ATOM 3577 C CA . PHE A 1 488 ? -22.171 -18.133 25.581 1.00 85.88 488 PHE A CA 1
ATOM 3578 C C . PHE A 1 488 ? -23.516 -18.698 25.115 1.00 85.88 488 PHE A C 1
ATOM 3580 O O . PHE A 1 488 ? -24.107 -18.213 24.150 1.00 85.88 488 PHE A O 1
ATOM 3587 N N . ALA A 1 489 ? -24.055 -19.674 25.848 1.00 85.56 489 ALA A N 1
ATOM 3588 C CA . ALA A 1 489 ? -25.374 -20.240 25.590 1.00 85.56 489 ALA A CA 1
ATOM 3589 C C . ALA A 1 489 ? -26.513 -19.232 25.845 1.00 85.56 489 ALA A C 1
ATOM 3591 O O . ALA A 1 489 ? -27.562 -19.307 25.201 1.00 85.56 489 ALA A O 1
ATOM 3592 N N . ALA A 1 490 ? -26.323 -18.284 26.770 1.00 80.19 490 ALA A N 1
ATOM 3593 C CA . ALA A 1 490 ? -27.307 -17.254 27.104 1.00 80.19 490 ALA A CA 1
ATOM 3594 C C . ALA A 1 490 ? -27.269 -16.026 26.176 1.00 80.19 490 ALA A C 1
ATOM 3596 O O . ALA A 1 490 ? -28.285 -15.338 26.058 1.00 80.19 490 ALA A O 1
ATOM 3597 N N . ALA A 1 491 ? -26.139 -15.765 25.512 1.00 72.62 491 ALA A N 1
ATOM 3598 C CA . ALA A 1 491 ? -25.909 -14.587 24.673 1.00 72.62 491 ALA A CA 1
ATOM 3599 C C . ALA A 1 491 ? -26.795 -14.537 23.414 1.00 72.62 491 ALA A C 1
ATOM 3601 O O . ALA A 1 491 ? -26.961 -13.481 22.813 1.00 72.62 491 ALA A O 1
ATOM 3602 N N . GLY A 1 492 ? -27.432 -15.651 23.039 1.00 67.88 492 GLY A N 1
ATOM 3603 C CA . GLY A 1 492 ? -28.413 -15.674 21.952 1.00 67.88 492 GLY A CA 1
ATOM 3604 C C . GLY A 1 492 ? -27.803 -15.623 20.550 1.00 67.88 492 GLY A C 1
ATOM 3605 O O . GLY A 1 492 ? -28.504 -15.238 19.613 1.00 67.88 492 GLY A O 1
ATOM 3606 N N . PHE A 1 493 ? -26.537 -16.030 20.408 1.00 75.88 493 PHE A N 1
ATOM 3607 C CA . PHE A 1 493 ? -25.855 -16.150 19.120 1.00 75.88 493 PHE A CA 1
ATOM 3608 C C . PHE A 1 493 ? -26.620 -17.038 18.130 1.00 75.88 493 PHE A C 1
ATOM 3610 O O . PHE A 1 493 ? -27.400 -17.921 18.508 1.00 75.88 493 PHE A O 1
ATOM 3617 N N . GLY A 1 494 ? -26.402 -16.785 16.837 1.00 65.25 494 GLY A N 1
ATOM 3618 C CA . GLY A 1 494 ? -27.128 -17.457 15.770 1.00 65.25 494 GLY A CA 1
ATOM 3619 C C . GLY A 1 494 ? -26.899 -18.979 15.729 1.00 65.25 494 GLY A C 1
ATOM 3620 O O . GLY A 1 494 ? -26.004 -19.522 16.386 1.00 65.25 494 GLY A O 1
ATOM 3621 N N . PRO A 1 495 ? -27.705 -19.709 14.934 1.00 70.06 495 PRO A N 1
ATOM 3622 C CA . PRO A 1 495 ? -27.662 -21.172 14.860 1.00 70.06 495 PRO A CA 1
ATOM 3623 C C . PRO A 1 495 ? -26.347 -21.739 14.294 1.00 70.06 495 PRO A C 1
ATOM 3625 O O . PRO A 1 495 ? -26.187 -22.957 14.288 1.00 70.06 495 PRO A O 1
ATOM 3628 N N . GLY A 1 496 ? -25.439 -20.891 13.794 1.00 74.38 496 GLY A N 1
ATOM 3629 C CA . GLY A 1 496 ? -24.100 -21.278 13.345 1.00 74.38 496 GLY A CA 1
ATOM 3630 C C . GLY A 1 496 ? -23.018 -21.195 14.427 1.00 74.38 496 GLY A C 1
ATOM 3631 O O . GLY A 1 496 ? -21.880 -21.559 14.145 1.00 74.38 496 GLY A O 1
ATOM 3632 N N . SER A 1 497 ? -23.343 -20.726 15.637 1.00 86.56 497 SER A N 1
ATOM 3633 C CA . SER A 1 497 ? -22.383 -20.648 16.743 1.00 86.56 497 SER A CA 1
ATOM 3634 C C . SER A 1 497 ? -21.993 -22.034 17.258 1.00 86.56 497 SER A C 1
ATOM 3636 O O . SER A 1 497 ? -22.837 -22.911 17.476 1.00 86.56 497 SER A O 1
ATOM 3638 N N . THR A 1 498 ? -20.694 -22.239 17.455 1.00 92.38 498 THR A N 1
ATOM 3639 C CA . THR A 1 498 ? -20.140 -23.518 17.912 1.00 92.38 498 THR A CA 1
ATOM 3640 C C . THR A 1 498 ? -19.046 -23.299 18.937 1.00 92.38 498 THR A C 1
ATOM 3642 O O . THR A 1 498 ? -18.304 -22.324 18.843 1.00 92.38 498 THR A O 1
ATOM 3645 N N . ILE A 1 499 ? -18.907 -24.239 19.867 1.00 93.75 499 ILE A N 1
ATOM 3646 C CA . ILE A 1 499 ? -17.803 -24.280 20.824 1.00 93.75 499 ILE A CA 1
ATOM 3647 C C . ILE A 1 499 ? -17.037 -25.597 20.691 1.00 93.75 499 ILE A C 1
ATOM 3649 O O . ILE A 1 499 ? -17.638 -26.660 20.523 1.00 93.75 499 ILE A O 1
ATOM 3653 N N . SER A 1 500 ? -15.712 -25.501 20.750 1.00 95.88 500 SER A N 1
ATOM 3654 C CA . SER A 1 500 ? -14.753 -26.608 20.701 1.00 95.88 500 SER A CA 1
ATOM 3655 C C . SER A 1 500 ? -13.741 -26.463 21.830 1.00 95.88 500 SER A C 1
ATOM 3657 O O . SER A 1 500 ? -13.481 -25.350 22.294 1.00 95.88 500 SER A O 1
ATOM 3659 N N . VAL A 1 501 ? -13.123 -27.572 22.237 1.00 97.69 501 VAL A N 1
ATOM 3660 C CA . VAL A 1 501 ? -12.033 -27.563 23.221 1.00 97.69 501 VAL A CA 1
ATOM 3661 C C . VAL A 1 501 ? -10.847 -28.345 22.677 1.00 97.69 501 VAL A C 1
ATOM 3663 O O . VAL A 1 501 ? -10.986 -29.492 22.253 1.00 97.69 501 VAL A O 1
ATOM 3666 N N . VAL A 1 502 ? -9.672 -27.731 22.731 1.00 98.25 502 VAL A N 1
ATOM 3667 C CA . VAL A 1 502 ? -8.378 -28.371 22.498 1.00 98.25 502 VAL A CA 1
ATOM 3668 C C . VAL A 1 502 ? -7.629 -28.364 23.820 1.00 98.25 502 VAL A C 1
ATOM 3670 O O . VAL A 1 502 ? -7.467 -27.315 24.433 1.00 98.25 502 VAL A O 1
ATOM 3673 N N . VAL A 1 503 ? -7.154 -29.523 24.267 1.00 98.12 503 VAL A N 1
ATOM 3674 C CA . VAL A 1 503 ? -6.298 -29.607 25.458 1.00 98.12 503 VAL A CA 1
ATOM 3675 C C . VAL A 1 503 ? -4.837 -29.718 25.055 1.00 98.12 503 VAL A C 1
ATOM 3677 O O . VAL A 1 503 ? -4.507 -30.425 24.098 1.00 98.12 503 VAL A O 1
ATOM 3680 N N . ILE A 1 504 ? -3.956 -29.048 25.797 1.00 97.88 504 ILE A N 1
ATOM 3681 C CA . ILE A 1 504 ? -2.518 -29.017 25.518 1.00 97.88 504 ILE A CA 1
ATOM 3682 C C . ILE A 1 504 ? -1.693 -29.487 26.714 1.00 97.88 504 ILE A C 1
ATOM 3684 O O . ILE A 1 504 ? -2.039 -29.295 27.872 1.00 97.88 504 ILE A O 1
ATOM 3688 N N . GLY A 1 505 ? -0.564 -30.115 26.423 1.00 96.62 505 GLY A N 1
ATOM 3689 C CA . GLY A 1 505 ? 0.432 -30.537 27.395 1.00 96.62 505 GLY A CA 1
ATOM 3690 C C . GLY A 1 505 ? 1.743 -30.806 26.671 1.00 96.62 505 GLY A C 1
ATOM 3691 O O . GLY A 1 505 ? 2.291 -29.924 26.013 1.00 96.62 505 GLY A O 1
ATOM 3692 N N . SER A 1 506 ? 2.254 -32.037 26.721 1.00 95.88 506 SER A N 1
ATOM 3693 C CA . SER A 1 506 ? 3.407 -32.418 25.884 1.00 95.88 506 SER A CA 1
ATOM 3694 C C . SER A 1 506 ? 3.065 -32.544 24.390 1.00 95.88 506 SER A C 1
ATOM 3696 O O . SER A 1 506 ? 3.945 -32.400 23.538 1.00 95.88 506 SER A O 1
ATOM 3698 N N . ALA A 1 507 ? 1.795 -32.784 24.087 1.00 96.69 507 ALA A N 1
ATOM 3699 C CA . ALA A 1 507 ? 1.163 -32.758 22.774 1.00 96.69 507 ALA A CA 1
ATOM 3700 C C . ALA A 1 507 ? -0.161 -31.971 22.872 1.00 96.69 507 ALA A C 1
ATOM 3702 O O . ALA A 1 507 ? -0.408 -31.327 23.889 1.00 96.69 507 ALA A O 1
ATOM 3703 N N . ALA A 1 508 ? -1.009 -32.041 21.850 1.00 97.75 508 ALA A N 1
ATOM 3704 C CA . ALA A 1 508 ? -2.364 -31.501 21.880 1.00 97.75 508 ALA A CA 1
ATOM 3705 C C . ALA A 1 508 ? -3.370 -32.546 21.387 1.00 97.75 508 ALA A C 1
ATOM 3707 O O . ALA A 1 508 ? -2.984 -33.507 20.713 1.00 97.75 508 ALA A O 1
ATOM 3708 N N . ALA A 1 509 ? -4.633 -32.385 21.771 1.00 97.69 509 ALA A N 1
ATOM 3709 C CA . ALA A 1 509 ? -5.735 -33.192 21.267 1.00 97.69 509 ALA A CA 1
ATOM 3710 C C . ALA A 1 509 ? -7.057 -32.424 21.351 1.00 97.69 509 ALA A C 1
ATOM 3712 O O . ALA A 1 509 ? -7.341 -31.769 22.356 1.00 97.69 509 ALA A O 1
ATOM 3713 N N . THR A 1 510 ? -7.886 -32.575 20.323 1.00 97.19 510 THR A N 1
ATOM 3714 C CA . THR A 1 510 ? -9.281 -32.125 20.341 1.00 97.19 510 THR A CA 1
ATOM 3715 C C . THR A 1 510 ? -10.130 -32.988 21.280 1.00 97.19 510 THR A C 1
ATOM 3717 O O . THR A 1 510 ? -10.062 -34.221 21.245 1.00 97.19 510 THR A O 1
ATOM 3720 N N . VAL A 1 511 ? -10.947 -32.343 22.114 1.00 96.38 511 VAL A N 1
ATOM 3721 C CA . VAL A 1 511 ? -11.903 -32.997 23.014 1.00 96.38 511 VAL A CA 1
ATOM 3722 C C . VAL A 1 511 ? -13.138 -33.440 22.233 1.00 96.38 511 VAL A C 1
ATOM 3724 O O . VAL A 1 511 ? -13.661 -32.710 21.398 1.00 96.38 511 VAL A O 1
ATOM 3727 N N . ASP A 1 512 ? -13.603 -34.654 22.513 1.00 94.88 512 ASP A N 1
ATOM 3728 C CA . ASP A 1 512 ? -14.861 -35.176 21.988 1.00 94.88 512 ASP A CA 1
ATOM 3729 C C . ASP A 1 512 ? -16.023 -34.645 22.829 1.00 94.88 512 ASP A C 1
ATOM 3731 O O . ASP A 1 512 ? -16.093 -34.986 24.006 1.00 94.88 512 ASP A O 1
ATOM 3735 N N . LEU A 1 513 ? -16.871 -33.787 22.252 1.00 93.62 513 LEU A N 1
ATOM 3736 C CA . LEU A 1 513 ? -17.916 -33.048 22.970 1.00 93.62 513 LEU A CA 1
ATOM 3737 C C . LEU A 1 513 ? -19.331 -33.655 22.849 1.00 93.62 513 LEU A C 1
ATOM 3739 O O . LEU A 1 513 ? -20.280 -33.043 23.326 1.00 93.62 513 LEU A O 1
ATOM 3743 N N . ASP A 1 514 ? -19.494 -34.836 22.242 1.00 92.38 514 ASP A N 1
ATOM 3744 C CA . ASP A 1 514 ? -20.776 -35.563 22.184 1.00 92.38 514 ASP A CA 1
ATOM 3745 C C . ASP A 1 514 ? -20.627 -36.943 22.861 1.00 92.38 514 ASP A C 1
ATOM 3747 O O . ASP A 1 514 ? -19.943 -37.826 22.342 1.00 92.38 514 ASP A O 1
ATOM 3751 N N . PRO A 1 515 ? -21.267 -37.186 24.020 1.00 89.12 515 PRO A N 1
ATOM 3752 C CA . PRO A 1 515 ? -21.096 -38.433 24.768 1.00 89.12 515 PRO A CA 1
ATOM 3753 C C . PRO A 1 515 ? -21.823 -39.639 24.140 1.00 89.12 515 PRO A C 1
ATOM 3755 O O . PRO A 1 515 ? -21.673 -40.776 24.608 1.00 89.12 515 PRO A O 1
ATOM 3758 N N . VAL A 1 516 ? -22.640 -39.423 23.104 1.00 91.19 516 VAL A N 1
ATOM 3759 C CA . VAL A 1 516 ? -23.500 -40.443 22.487 1.00 91.19 516 VAL A CA 1
ATOM 3760 C C . VAL A 1 516 ? -22.976 -40.878 21.123 1.00 91.19 516 VAL A C 1
ATOM 3762 O O . VAL A 1 516 ? -23.066 -42.069 20.778 1.00 91.19 516 VAL A O 1
ATOM 3765 N N . ALA A 1 517 ? -22.485 -39.940 20.317 1.00 89.56 517 ALA A N 1
ATOM 3766 C CA . ALA A 1 517 ? -22.036 -40.229 18.966 1.00 89.56 517 ALA A CA 1
ATOM 3767 C C . ALA A 1 517 ? -20.648 -40.916 18.940 1.00 89.56 517 ALA A C 1
ATOM 3769 O O . ALA A 1 517 ? -19.815 -40.749 19.822 1.00 89.56 517 ALA A O 1
ATOM 3770 N N . PRO A 1 518 ? -20.400 -41.822 17.972 1.00 85.81 518 PRO A N 1
ATOM 3771 C CA . PRO A 1 518 ? -19.112 -42.497 17.859 1.00 85.81 518 PRO A CA 1
ATOM 3772 C C . PRO A 1 518 ? -18.094 -41.670 17.058 1.00 85.81 518 PRO A C 1
ATOM 3774 O O . PRO A 1 518 ? -18.363 -41.283 15.922 1.00 85.81 518 PRO A O 1
ATOM 3777 N N . GLY A 1 519 ? -16.867 -41.566 17.575 1.00 87.44 519 GLY A N 1
ATOM 3778 C CA . GLY A 1 519 ? -15.770 -40.795 16.965 1.00 87.44 519 GLY A CA 1
ATOM 3779 C C . GLY A 1 519 ? -15.619 -39.443 17.657 1.00 87.44 519 GLY A C 1
ATOM 3780 O O . GLY A 1 519 ? -16.410 -39.159 18.530 1.00 87.44 519 GLY A O 1
ATOM 3781 N N . VAL A 1 520 ? -14.645 -38.613 17.274 1.00 87.44 520 VAL A N 1
ATOM 3782 C CA . VAL A 1 520 ? -14.463 -37.289 17.902 1.00 87.44 520 VAL A CA 1
ATOM 3783 C C . VAL A 1 520 ? -15.424 -36.277 17.284 1.00 87.44 520 VAL A C 1
ATOM 3785 O O . VAL A 1 520 ? -15.424 -36.091 16.063 1.00 87.44 520 VAL A O 1
ATOM 3788 N N . GLN A 1 521 ? -16.254 -35.640 18.105 1.00 90.75 521 GLN A N 1
ATOM 3789 C CA . GLN A 1 521 ? -17.087 -34.502 17.730 1.00 90.75 521 GLN A CA 1
ATOM 3790 C C . GLN A 1 521 ? -16.402 -33.230 18.223 1.00 90.75 521 GLN A C 1
ATOM 3792 O O . GLN A 1 521 ? -16.559 -32.828 19.371 1.00 90.75 521 GLN A O 1
ATOM 3797 N N . ALA A 1 522 ? -15.611 -32.626 17.334 1.00 88.00 522 ALA A N 1
ATOM 3798 C CA . ALA A 1 522 ? -14.734 -31.503 17.663 1.00 88.00 522 ALA A CA 1
ATOM 3799 C C . ALA A 1 522 ? -15.481 -30.251 18.145 1.00 88.00 522 ALA A C 1
ATOM 3801 O O . ALA A 1 522 ? -14.924 -29.481 18.918 1.00 88.00 522 ALA A O 1
ATOM 3802 N N . ALA A 1 523 ? -16.724 -30.059 17.693 1.00 91.12 523 ALA A N 1
ATOM 3803 C CA . ALA A 1 523 ? -17.528 -28.890 18.005 1.00 91.12 523 ALA A CA 1
ATOM 3804 C C . ALA A 1 523 ? -18.997 -29.255 18.210 1.00 91.12 523 ALA A C 1
ATOM 3806 O O . ALA A 1 523 ? -19.541 -30.114 17.509 1.00 91.12 523 ALA A O 1
ATOM 3807 N N . ILE A 1 524 ? -19.649 -28.535 19.118 1.00 91.69 524 ILE A N 1
ATOM 3808 C CA . ILE A 1 524 ? -21.085 -28.638 19.391 1.00 91.69 524 ILE A CA 1
ATOM 3809 C C . ILE A 1 524 ? -21.715 -27.249 19.471 1.00 91.69 524 ILE A C 1
ATOM 3811 O O . ILE A 1 524 ? -21.032 -26.241 19.659 1.00 91.69 524 ILE A O 1
ATOM 3815 N N . SER A 1 525 ? -23.040 -27.184 19.342 1.00 89.75 525 SER A N 1
ATOM 3816 C CA . SER A 1 525 ? -23.777 -25.976 19.712 1.00 89.75 525 SER A CA 1
ATOM 3817 C C . SER A 1 525 ? -23.730 -25.784 21.237 1.00 89.75 525 SER A C 1
ATOM 3819 O O . SER A 1 525 ? -23.869 -26.783 21.945 1.00 89.75 525 SER A O 1
ATOM 3821 N N . PRO A 1 526 ? -23.673 -24.550 21.768 1.00 85.69 526 PRO A N 1
ATOM 3822 C CA . PRO A 1 526 ? -23.560 -24.300 23.219 1.00 85.69 526 PRO A CA 1
ATOM 3823 C C . PRO A 1 526 ? -24.718 -24.862 24.062 1.00 85.69 526 PRO A C 1
ATOM 3825 O O . PRO A 1 526 ? -24.600 -25.086 25.257 1.00 85.69 526 PRO A O 1
ATOM 3828 N N . GLY A 1 527 ? -25.881 -25.087 23.450 1.00 86.50 527 GLY A N 1
ATOM 3829 C CA . GLY A 1 527 ? -27.038 -25.686 24.120 1.00 86.50 527 GLY A CA 1
ATOM 3830 C C . GLY A 1 527 ? -27.166 -27.204 23.956 1.00 86.50 527 GLY A C 1
ATOM 3831 O O . GLY A 1 527 ? -28.249 -27.721 24.227 1.00 86.50 527 GLY A O 1
ATOM 3832 N N . ALA A 1 528 ? -26.153 -27.901 23.429 1.00 90.81 528 ALA A N 1
ATOM 3833 C CA . ALA A 1 528 ? -26.236 -29.339 23.175 1.00 90.81 528 ALA A CA 1
ATOM 3834 C C . ALA A 1 528 ? -26.308 -30.151 24.483 1.00 90.81 528 ALA A C 1
ATOM 3836 O O . ALA A 1 528 ? -25.558 -29.899 25.423 1.00 90.81 528 ALA A O 1
ATOM 3837 N N . ASP A 1 529 ? -27.242 -31.101 24.514 1.00 92.56 529 ASP A N 1
ATOM 3838 C CA . ASP A 1 529 ? -27.469 -32.110 25.561 1.00 92.56 529 ASP A CA 1
ATOM 3839 C C . ASP A 1 529 ? -27.953 -33.375 24.830 1.00 92.56 529 ASP A C 1
ATOM 3841 O O . ASP A 1 529 ? -29.156 -33.622 24.661 1.00 92.56 529 ASP A O 1
ATOM 3845 N N . ALA A 1 530 ? -27.007 -34.082 24.213 1.00 92.69 530 ALA A N 1
ATOM 3846 C CA . ALA A 1 530 ? -27.260 -35.175 23.285 1.00 92.69 530 ALA A CA 1
ATOM 3847 C C . ALA A 1 530 ? -27.799 -36.423 23.995 1.00 92.69 530 ALA A C 1
ATOM 3849 O O . ALA A 1 530 ? -28.595 -37.173 23.409 1.00 92.69 530 ALA A O 1
ATOM 3850 N N . ASP A 1 531 ? -27.399 -36.653 25.248 1.00 91.56 531 ASP A N 1
ATOM 3851 C CA . ASP A 1 531 ? -27.833 -37.804 26.042 1.00 91.56 531 ASP A CA 1
ATOM 3852 C C . ASP A 1 531 ? -29.085 -37.532 26.904 1.00 91.56 531 ASP A C 1
ATOM 3854 O O . ASP A 1 531 ? -29.737 -38.478 27.373 1.00 91.56 531 ASP A O 1
ATOM 3858 N N . GLY A 1 532 ? -29.501 -36.267 27.013 1.00 91.38 532 GLY A N 1
ATOM 3859 C CA . GLY A 1 532 ? -30.705 -35.832 27.710 1.00 91.38 532 GLY A CA 1
ATOM 3860 C C . GLY A 1 532 ? -30.568 -35.864 29.231 1.00 91.38 532 GLY A C 1
ATOM 3861 O O . GLY A 1 532 ? -31.571 -36.107 29.922 1.00 91.38 532 GLY A O 1
ATOM 3862 N N . SER A 1 533 ? -29.358 -35.680 29.763 1.00 91.88 533 SER A N 1
ATOM 3863 C CA . SER A 1 533 ? -29.085 -35.647 31.201 1.00 91.88 533 SER A CA 1
ATOM 3864 C C . SER A 1 533 ? -29.670 -34.405 31.889 1.00 91.88 533 SER A C 1
ATOM 3866 O O . SER A 1 533 ? -29.908 -34.421 33.106 1.00 91.88 533 SER A O 1
ATOM 3868 N N . GLY A 1 534 ? -29.945 -33.343 31.121 1.00 91.56 534 GLY A N 1
ATOM 3869 C CA . GLY A 1 534 ? -30.308 -32.018 31.617 1.00 91.56 534 GLY A CA 1
ATOM 3870 C C . GLY A 1 534 ? -29.108 -31.131 31.967 1.00 91.56 534 GLY A C 1
ATOM 3871 O O . GLY A 1 534 ? -29.324 -30.033 32.486 1.00 91.56 534 GLY A O 1
ATOM 3872 N N . THR A 1 535 ? -27.883 -31.590 31.705 1.00 91.62 535 THR A N 1
ATOM 3873 C CA . THR A 1 535 ? -26.637 -30.811 31.750 1.00 91.62 535 THR A CA 1
ATOM 3874 C C . THR A 1 535 ? -26.103 -30.713 30.325 1.00 91.62 535 THR A C 1
ATOM 3876 O O . THR A 1 535 ? -26.200 -31.673 29.575 1.00 91.62 535 THR A O 1
ATOM 3879 N N . ALA A 1 536 ? -25.568 -29.559 29.925 1.00 92.56 536 ALA A N 1
ATOM 3880 C CA . ALA A 1 536 ? -24.995 -29.435 28.588 1.00 92.56 536 ALA A CA 1
ATOM 3881 C C . ALA A 1 536 ? -23.782 -30.366 28.432 1.00 92.56 536 ALA A C 1
ATOM 3883 O O . ALA A 1 536 ? -22.939 -30.410 29.334 1.00 92.56 536 ALA A O 1
ATOM 3884 N N . ASP A 1 537 ? -23.658 -31.033 27.283 1.00 94.56 537 ASP A N 1
ATOM 3885 C CA . ASP A 1 537 ? -22.591 -32.009 27.011 1.00 94.56 537 ASP A CA 1
ATOM 3886 C C . ASP A 1 537 ? -21.200 -31.393 27.237 1.00 94.56 537 ASP A C 1
ATOM 3888 O O . ASP A 1 537 ? -20.317 -32.008 27.838 1.00 94.56 537 ASP A O 1
ATOM 3892 N N . PHE A 1 538 ? -21.032 -30.123 26.841 1.00 95.31 538 PHE A N 1
ATOM 3893 C CA . PHE A 1 538 ? -19.818 -29.347 27.094 1.00 95.31 538 PHE A CA 1
ATOM 3894 C C . PHE A 1 538 ? -19.423 -29.370 28.574 1.00 95.31 538 PHE A C 1
ATOM 3896 O O . PHE A 1 538 ? -18.284 -29.684 28.911 1.00 95.31 538 PHE A O 1
ATOM 3903 N N . VAL A 1 539 ? -20.368 -29.056 29.466 1.00 94.75 539 VAL A N 1
ATOM 3904 C CA . VAL A 1 539 ? -20.120 -28.958 30.910 1.00 94.75 539 VAL A CA 1
ATOM 3905 C C . VAL A 1 539 ? -19.790 -30.328 31.488 1.00 94.75 539 VAL A C 1
ATOM 3907 O O . VAL A 1 539 ? -18.883 -30.432 32.312 1.00 94.75 539 VAL A O 1
ATOM 3910 N N . GLU A 1 540 ? -20.479 -31.383 31.049 1.00 94.56 540 GLU A N 1
ATOM 3911 C CA . GLU A 1 540 ? -20.192 -32.744 31.504 1.00 94.56 540 GLU A CA 1
ATOM 3912 C C . GLU A 1 540 ? -18.768 -33.171 31.169 1.00 94.56 540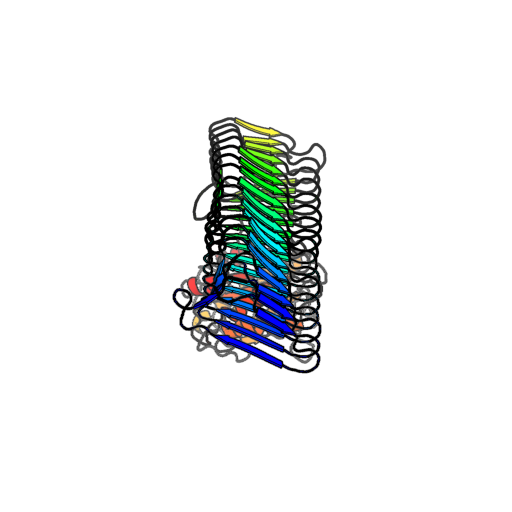 GLU A C 1
ATOM 3914 O O . GLU A 1 540 ? -18.061 -33.695 32.026 1.00 94.56 540 GLU A O 1
ATOM 3919 N N . ILE A 1 541 ? -18.342 -32.924 29.933 1.00 95.69 541 ILE A N 1
ATOM 3920 C CA . ILE A 1 541 ? -17.075 -33.422 29.403 1.00 95.69 541 ILE A CA 1
ATOM 3921 C C . ILE A 1 541 ? -15.908 -32.589 29.923 1.00 95.69 541 ILE A C 1
ATOM 3923 O O . ILE A 1 541 ? -14.909 -33.147 30.383 1.00 95.69 541 ILE A O 1
ATOM 3927 N N . VAL A 1 542 ? -16.047 -31.263 29.928 1.00 96.00 542 VAL A N 1
ATOM 3928 C CA . VAL A 1 542 ? -15.034 -30.346 30.461 1.00 96.00 542 VAL A CA 1
ATOM 3929 C C . VAL A 1 542 ? -14.779 -30.608 31.946 1.00 96.00 542 VAL A C 1
ATOM 3931 O O . VAL A 1 542 ? -13.626 -30.636 32.372 1.00 96.00 542 VAL A O 1
ATOM 3934 N N . SER A 1 543 ? -15.818 -30.951 32.712 1.00 95.94 543 SER A N 1
ATOM 3935 C CA . SER A 1 543 ? -15.698 -31.353 34.123 1.00 95.94 543 SER A CA 1
ATOM 3936 C C . SER A 1 543 ? -15.036 -32.727 34.329 1.00 95.94 543 SER A C 1
ATOM 3938 O O . SER A 1 543 ? -15.047 -33.253 35.435 1.00 95.94 543 SER A O 1
ATOM 3940 N N . THR A 1 544 ? -14.477 -33.357 33.291 1.00 95.88 544 THR A N 1
ATOM 3941 C CA . THR A 1 544 ? -13.670 -34.589 33.415 1.00 95.88 544 THR A CA 1
ATOM 3942 C C . THR A 1 544 ? -12.205 -34.393 33.033 1.00 95.88 544 THR A C 1
ATOM 3944 O O . THR A 1 544 ? -11.414 -35.338 33.118 1.00 95.88 544 THR A O 1
ATOM 3947 N N . LEU A 1 545 ? -11.825 -33.189 32.595 1.00 97.44 545 LEU A N 1
ATOM 3948 C CA . LEU A 1 545 ? -10.471 -32.901 32.142 1.00 97.44 545 LEU A CA 1
ATOM 3949 C C . LEU A 1 545 ? -9.518 -32.819 33.337 1.00 97.44 545 LEU A C 1
ATOM 3951 O O . LEU A 1 545 ? -9.615 -31.936 34.180 1.00 97.44 545 LEU A O 1
ATOM 3955 N N . THR A 1 546 ? -8.566 -33.745 33.392 1.00 97.50 546 THR A N 1
ATOM 3956 C CA . THR A 1 546 ? -7.488 -33.769 34.390 1.00 97.50 546 THR A CA 1
ATOM 3957 C C . THR A 1 546 ? -6.154 -33.387 33.757 1.00 97.50 546 THR A C 1
ATOM 3959 O O . THR A 1 546 ? -6.005 -33.445 32.535 1.00 97.50 546 THR A O 1
ATOM 3962 N N . ALA A 1 547 ? -5.125 -33.122 34.564 1.00 96.44 547 ALA A N 1
ATOM 3963 C CA . ALA A 1 547 ? -3.777 -32.922 34.033 1.00 96.44 547 ALA A CA 1
ATOM 3964 C C . ALA A 1 547 ? -3.333 -34.101 33.132 1.00 96.44 547 ALA A C 1
ATOM 3966 O O . ALA A 1 547 ? -3.384 -35.273 33.519 1.00 96.44 547 ALA A O 1
ATOM 3967 N N . GLY A 1 548 ? -2.902 -33.791 31.908 1.00 95.44 548 GLY A N 1
ATOM 3968 C CA . GLY A 1 548 ? -2.547 -34.747 30.860 1.00 95.44 548 GLY A CA 1
ATOM 3969 C C . GLY A 1 548 ? -3.739 -35.456 30.205 1.00 95.44 548 GLY A C 1
ATOM 3970 O O . GLY A 1 548 ? -3.542 -36.547 29.651 1.00 95.44 548 GLY A O 1
ATOM 3971 N N . ALA A 1 549 ? -4.948 -34.881 30.282 1.00 95.19 549 ALA A N 1
ATOM 3972 C CA . ALA A 1 549 ? -6.170 -35.396 29.661 1.00 95.19 549 ALA A CA 1
ATOM 3973 C C . ALA A 1 549 ? -5.950 -35.826 28.202 1.00 95.19 549 ALA A C 1
ATOM 3975 O O . ALA A 1 549 ? -5.079 -35.323 27.498 1.00 95.19 549 ALA A O 1
ATOM 3976 N N . LEU A 1 550 ? -6.715 -36.825 27.755 1.00 95.12 550 LEU A N 1
ATOM 3977 C CA . LEU A 1 550 ? -6.609 -37.405 26.405 1.00 95.12 550 LEU A CA 1
ATOM 3978 C C . LEU A 1 550 ? -5.214 -37.952 26.038 1.00 95.12 550 LEU A C 1
ATOM 3980 O O . LEU A 1 550 ? -4.950 -38.288 24.887 1.00 95.12 550 LEU A O 1
ATOM 3984 N N . GLY A 1 551 ? -4.319 -38.115 27.018 1.00 95.12 551 GLY A N 1
ATOM 3985 C CA . GLY A 1 551 ? -2.979 -38.643 26.788 1.00 95.12 551 GLY A CA 1
ATOM 3986 C C . GLY A 1 551 ? -2.016 -37.639 26.159 1.00 95.12 551 GLY A C 1
ATOM 3987 O O . GLY A 1 551 ? -0.959 -38.060 25.687 1.00 95.12 551 GLY A O 1
ATOM 3988 N N . VAL A 1 552 ? -2.326 -36.335 26.200 1.00 95.69 552 VAL A N 1
ATOM 3989 C CA . VAL A 1 552 ? -1.425 -35.277 25.705 1.00 95.69 552 VAL A CA 1
ATOM 3990 C C . VAL A 1 552 ? -0.152 -35.137 26.548 1.00 95.69 552 VAL A C 1
ATOM 3992 O O . VAL A 1 552 ? 0.817 -34.514 26.123 1.00 95.69 552 VAL A O 1
ATOM 3995 N N . GLY A 1 553 ? -0.110 -35.782 27.718 1.00 94.56 553 GLY A N 1
ATOM 3996 C CA . GLY A 1 553 ? 1.028 -35.773 28.636 1.00 94.56 553 GLY A CA 1
ATOM 3997 C C . GLY A 1 553 ? 1.088 -34.501 29.481 1.00 94.56 553 GLY A C 1
ATOM 3998 O O . GLY A 1 553 ? 0.562 -33.469 29.096 1.00 94.56 553 GLY A O 1
ATOM 3999 N N . SER A 1 554 ? 1.735 -34.579 30.645 1.00 92.44 554 SER A N 1
ATOM 4000 C CA . SER A 1 554 ? 1.750 -33.497 31.646 1.00 92.44 554 SER A CA 1
ATOM 4001 C C . SER A 1 554 ? 3.155 -33.006 32.015 1.00 92.44 554 SER A C 1
ATOM 4003 O O . SER A 1 554 ? 3.332 -32.268 32.978 1.00 92.44 554 SER A O 1
ATOM 4005 N N . SER A 1 555 ? 4.195 -33.425 31.288 1.00 92.69 555 SER A N 1
ATOM 4006 C CA . SER A 1 555 ? 5.587 -33.088 31.634 1.00 92.69 555 SER A CA 1
ATOM 4007 C C . SER A 1 555 ? 6.092 -31.761 31.066 1.00 92.69 555 SER A C 1
ATOM 4009 O O . SER A 1 555 ? 7.175 -31.321 31.448 1.00 92.69 555 SER A O 1
ATOM 4011 N N . SER A 1 556 ? 5.362 -31.173 30.123 1.00 93.75 556 SER A N 1
ATOM 4012 C CA . SER A 1 556 ? 5.742 -29.970 29.382 1.00 93.75 556 SER A CA 1
ATOM 4013 C C . SER A 1 556 ? 4.488 -29.277 28.844 1.00 93.75 556 SER A C 1
ATOM 4015 O O . SER A 1 556 ? 3.417 -29.883 28.869 1.00 93.75 556 SER A O 1
ATOM 4017 N N . THR A 1 557 ? 4.657 -28.071 28.312 1.00 96.62 557 THR A N 1
ATOM 4018 C CA . THR A 1 557 ? 3.623 -27.243 27.684 1.00 96.62 557 THR A CA 1
ATOM 4019 C C . THR A 1 557 ? 4.056 -26.932 26.251 1.00 96.62 557 THR A C 1
ATOM 4021 O O . THR A 1 557 ? 5.170 -26.445 26.035 1.00 96.62 557 THR A O 1
ATOM 4024 N N . ASN A 1 558 ? 3.219 -27.268 25.269 1.00 97.50 558 ASN A N 1
ATOM 4025 C CA . ASN A 1 558 ? 3.543 -27.207 23.843 1.00 97.50 558 ASN A CA 1
ATOM 4026 C C . ASN A 1 558 ? 2.532 -26.328 23.087 1.00 97.50 558 ASN A C 1
ATOM 4028 O O . ASN A 1 558 ? 1.478 -26.810 22.673 1.00 97.50 558 ASN A O 1
ATOM 4032 N N . PHE A 1 559 ? 2.860 -25.042 22.921 1.00 98.06 559 PHE A N 1
ATOM 4033 C CA . PHE A 1 559 ? 1.979 -24.067 22.263 1.00 98.06 559 PHE A CA 1
ATOM 4034 C C . PHE A 1 559 ? 1.813 -24.358 20.767 1.00 98.06 559 PHE A C 1
ATOM 4036 O O . PHE A 1 559 ? 0.688 -24.343 20.278 1.00 98.06 559 PHE A O 1
ATOM 4043 N N . GLU A 1 560 ? 2.902 -24.711 20.073 1.00 97.56 560 GLU A N 1
ATOM 4044 C CA . GLU A 1 560 ? 2.896 -25.087 18.648 1.00 97.56 560 GLU A CA 1
ATOM 4045 C C . GLU A 1 560 ? 1.876 -26.204 18.380 1.00 97.56 560 GLU A C 1
ATOM 4047 O O . GLU A 1 560 ? 1.021 -26.081 17.506 1.00 97.56 560 GLU A O 1
ATOM 4052 N N . ALA A 1 561 ? 1.894 -27.274 19.186 1.00 97.75 561 ALA A N 1
ATOM 4053 C CA . ALA A 1 561 ? 0.947 -28.377 19.029 1.00 97.75 561 ALA A CA 1
ATOM 4054 C C . ALA A 1 561 ? -0.510 -27.939 19.253 1.00 97.75 561 ALA A C 1
ATOM 4056 O O . ALA A 1 561 ? -1.394 -28.389 18.527 1.00 97.75 561 ALA A O 1
ATOM 4057 N N . GLY A 1 562 ? -0.761 -27.069 20.235 1.00 97.44 562 GLY A N 1
ATOM 4058 C CA . GLY A 1 562 ? -2.098 -26.545 20.526 1.00 97.44 562 GLY A CA 1
ATOM 4059 C C . GLY A 1 562 ? -2.671 -25.694 19.400 1.00 97.44 562 GLY A C 1
ATOM 4060 O O . GLY A 1 562 ? -3.809 -25.899 18.975 1.00 97.44 562 GLY A O 1
ATOM 4061 N N . LEU A 1 563 ? -1.865 -24.768 18.882 1.00 98.19 563 LEU A N 1
ATOM 4062 C CA . LEU A 1 563 ? -2.252 -23.906 17.767 1.00 98.19 563 LEU A CA 1
ATOM 4063 C C . LEU A 1 563 ? -2.415 -24.718 16.476 1.00 98.19 563 LEU A C 1
ATOM 4065 O O . LEU A 1 563 ? -3.365 -24.500 15.727 1.00 98.19 563 LEU A O 1
ATOM 4069 N N . ARG A 1 564 ? -1.565 -25.727 16.253 1.00 97.94 564 ARG A N 1
ATOM 4070 C CA . ARG A 1 564 ? -1.696 -26.645 15.116 1.00 97.94 564 ARG A CA 1
ATOM 4071 C C . ARG A 1 564 ? -2.994 -27.453 15.164 1.00 97.94 564 ARG A C 1
ATOM 4073 O O . ARG A 1 564 ? -3.696 -27.520 14.161 1.00 97.94 564 ARG A O 1
ATOM 4080 N N . GLU A 1 565 ? -3.329 -28.028 16.316 1.00 97.75 565 GLU A N 1
ATOM 4081 C CA . GLU A 1 565 ? -4.592 -28.756 16.501 1.00 97.75 565 GLU A CA 1
ATOM 4082 C C . GLU A 1 565 ? -5.798 -27.815 16.323 1.00 97.75 565 GLU A C 1
ATOM 4084 O O . GLU A 1 565 ? -6.799 -28.196 15.727 1.00 97.75 565 GLU A O 1
ATOM 4089 N N . THR A 1 566 ? -5.682 -26.553 16.750 1.00 97.56 566 THR A N 1
ATOM 4090 C CA . THR A 1 566 ? -6.713 -25.522 16.534 1.00 97.56 566 THR A CA 1
ATOM 4091 C C . THR A 1 566 ? -6.953 -25.246 15.046 1.00 97.56 566 THR A C 1
ATOM 4093 O O . THR A 1 566 ? -8.102 -25.172 14.607 1.00 97.56 566 THR A O 1
ATOM 4096 N N . ILE A 1 567 ? -5.886 -25.151 14.246 1.00 96.31 567 ILE A N 1
ATOM 4097 C CA . ILE A 1 567 ? -5.983 -25.029 12.781 1.00 96.31 567 ILE A CA 1
ATOM 4098 C C . ILE A 1 567 ? -6.713 -26.243 12.187 1.00 96.31 567 ILE A C 1
ATOM 4100 O O . ILE A 1 567 ? -7.581 -26.085 11.325 1.00 96.31 567 ILE A O 1
ATOM 4104 N N . ASP A 1 568 ? -6.400 -27.453 12.654 1.00 95.25 568 ASP A N 1
ATOM 4105 C CA . ASP A 1 568 ? -7.057 -28.680 12.194 1.00 95.25 568 ASP A CA 1
ATOM 4106 C C . ASP A 1 568 ? -8.549 -28.712 12.571 1.00 95.25 568 ASP A C 1
ATOM 4108 O O . ASP A 1 568 ? -9.381 -29.094 11.738 1.00 95.25 568 ASP A O 1
ATOM 4112 N N . VAL A 1 569 ? -8.911 -28.235 13.769 1.00 93.88 569 VAL A N 1
ATOM 4113 C CA . VAL A 1 569 ? -10.312 -28.051 14.176 1.00 93.88 569 VAL A CA 1
ATOM 4114 C C . VAL A 1 569 ? -11.018 -27.108 13.210 1.00 93.88 56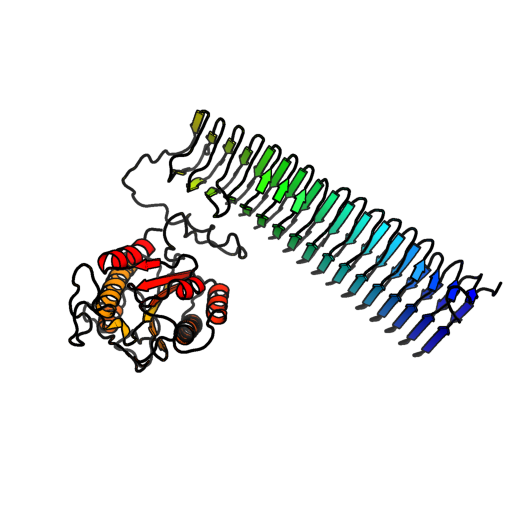9 VAL A C 1
ATOM 4116 O O . VAL A 1 569 ? -12.024 -27.514 12.624 1.00 93.88 569 VAL A O 1
ATOM 4119 N N . TYR A 1 570 ? -10.489 -25.908 12.951 1.00 93.38 570 TYR A N 1
ATOM 4120 C CA . TYR A 1 570 ? -11.133 -24.974 12.022 1.00 93.38 570 TYR A CA 1
ATOM 4121 C C . TYR A 1 570 ? -11.256 -25.528 10.609 1.00 93.38 570 TYR A C 1
ATOM 4123 O O . TYR A 1 570 ? -12.334 -25.454 10.026 1.00 93.38 570 TYR A O 1
ATOM 4131 N N . ASN A 1 571 ? -10.234 -26.199 10.084 1.00 89.50 571 ASN A N 1
ATOM 4132 C CA . ASN A 1 571 ? -10.338 -26.869 8.786 1.00 89.50 571 ASN A CA 1
ATOM 4133 C C . ASN A 1 571 ? -11.479 -27.906 8.722 1.00 89.50 571 ASN A C 1
ATOM 4135 O O . ASN A 1 571 ? -11.935 -28.250 7.630 1.00 89.50 571 ASN A O 1
ATOM 4139 N N . SER A 1 572 ? -11.945 -28.411 9.871 1.00 84.75 572 SER A N 1
ATOM 4140 C CA . SER A 1 572 ? -13.050 -29.370 9.965 1.00 84.75 572 SER A CA 1
ATOM 4141 C C . SER A 1 572 ? -14.421 -28.754 10.281 1.00 84.75 572 SER A C 1
ATOM 4143 O O . SER A 1 572 ? -15.430 -29.329 9.866 1.00 84.75 572 SER A O 1
ATOM 4145 N N . ILE A 1 573 ? -14.477 -27.614 10.983 1.00 79.25 573 ILE A N 1
ATOM 4146 C CA . ILE A 1 573 ? -15.731 -27.028 11.498 1.00 79.25 573 ILE A CA 1
ATOM 4147 C C . ILE A 1 573 ? -16.091 -25.662 10.908 1.00 79.25 573 ILE A C 1
ATOM 4149 O O . ILE A 1 573 ? -17.211 -25.199 11.139 1.00 79.25 573 ILE A O 1
ATOM 4153 N N . LEU A 1 574 ? -15.174 -25.000 10.193 1.00 74.88 574 LEU A N 1
ATOM 4154 C CA . LEU A 1 574 ? -15.396 -23.636 9.718 1.00 74.88 574 LEU A CA 1
ATOM 4155 C C . LEU A 1 574 ? -16.573 -23.615 8.734 1.00 74.88 574 LEU A C 1
ATOM 4157 O O . LEU A 1 574 ? -16.539 -24.247 7.673 1.00 74.88 574 LEU A O 1
ATOM 4161 N N . MET A 1 575 ? -17.644 -22.924 9.116 1.00 72.69 575 MET A N 1
ATOM 4162 C CA . MET A 1 575 ? -18.856 -22.806 8.306 1.00 72.69 575 MET A CA 1
ATOM 4163 C C . MET A 1 575 ? -18.838 -21.486 7.524 1.00 72.69 575 MET A C 1
ATOM 4165 O O . MET A 1 575 ? -18.300 -20.500 8.020 1.00 72.69 575 MET A O 1
ATOM 4169 N N . PRO A 1 576 ? -19.447 -21.416 6.323 1.00 58.72 576 PRO A N 1
ATOM 4170 C CA . PRO A 1 576 ? -19.590 -20.149 5.607 1.00 58.72 576 PRO A CA 1
ATOM 4171 C C . PRO A 1 576 ? -20.304 -19.101 6.478 1.00 58.72 576 PRO A C 1
ATOM 4173 O O . PRO A 1 576 ? -21.441 -19.330 6.892 1.00 58.72 576 PRO A O 1
ATOM 4176 N N . GLY A 1 577 ? -19.635 -17.978 6.756 1.00 61.16 577 GLY A N 1
ATOM 4177 C CA . GLY A 1 577 ? -20.135 -16.903 7.626 1.00 61.16 577 GLY A CA 1
ATOM 4178 C C . GLY A 1 577 ? -19.924 -17.114 9.135 1.00 61.16 577 GLY A C 1
ATOM 4179 O O . GLY A 1 577 ? -20.426 -16.321 9.926 1.00 61.16 577 GLY A O 1
ATOM 4180 N N . GLY A 1 578 ? -19.224 -18.175 9.553 1.00 69.19 578 GLY A N 1
ATOM 4181 C CA . GLY A 1 578 ? -18.741 -18.332 10.926 1.00 69.19 578 GLY A CA 1
ATOM 4182 C C . GLY A 1 578 ? -17.392 -17.638 11.107 1.00 69.19 578 GLY A C 1
ATOM 4183 O O . GLY A 1 578 ? -16.523 -17.771 10.247 1.00 69.19 578 GLY A O 1
ATOM 4184 N N . ILE A 1 579 ? -17.214 -16.912 12.213 1.00 76.69 579 ILE A N 1
ATOM 4185 C CA . ILE A 1 579 ? -15.949 -16.224 12.510 1.00 76.69 579 ILE A CA 1
ATOM 4186 C C . ILE A 1 579 ? -15.152 -17.031 13.541 1.00 76.69 579 ILE A C 1
ATOM 4188 O O . ILE A 1 579 ? -15.677 -17.307 14.630 1.00 76.69 579 ILE A O 1
ATOM 4192 N N . PRO A 1 580 ? -13.910 -17.439 13.218 1.00 89.00 580 PRO A N 1
ATOM 4193 C CA . PRO A 1 580 ? -13.081 -18.211 14.129 1.00 89.00 580 PRO A CA 1
ATOM 4194 C C . PRO A 1 580 ? -12.614 -17.349 15.310 1.00 89.00 580 PRO A C 1
ATOM 4196 O O . PRO A 1 580 ? -12.113 -16.243 15.133 1.00 89.00 580 PRO A O 1
ATOM 4199 N N . ASN A 1 581 ? -12.766 -17.862 16.530 1.00 92.12 581 ASN A N 1
ATOM 4200 C CA . ASN A 1 581 ? -12.333 -17.224 17.773 1.00 92.12 581 ASN A CA 1
ATOM 4201 C C . ASN A 1 581 ? -11.494 -18.199 18.603 1.00 92.12 581 ASN A C 1
ATOM 4203 O O . ASN A 1 581 ? -11.995 -19.231 19.047 1.00 92.12 581 ASN A O 1
ATOM 4207 N N . VAL A 1 582 ? -10.223 -17.891 18.835 1.00 95.69 582 VAL A N 1
ATOM 4208 C CA . VAL A 1 582 ? -9.330 -18.709 19.665 1.00 95.69 582 VAL A CA 1
ATOM 4209 C C . VAL A 1 582 ? -9.155 -18.036 21.014 1.00 95.69 582 VAL A C 1
ATOM 4211 O O . VAL A 1 582 ? -8.670 -16.912 21.078 1.00 95.69 582 VAL A O 1
ATOM 4214 N N . VAL A 1 583 ? -9.494 -18.747 22.087 1.00 96.25 583 VAL A N 1
ATOM 4215 C CA . VAL A 1 583 ? -9.182 -18.320 23.455 1.00 96.25 583 VAL A CA 1
ATOM 4216 C C . VAL A 1 583 ? -8.120 -19.261 24.006 1.00 96.25 583 VAL A C 1
ATOM 4218 O O . VAL A 1 583 ? -8.396 -20.428 24.285 1.00 96.25 583 VAL A O 1
ATOM 4221 N N . PHE A 1 584 ? -6.893 -18.763 24.115 1.00 97.69 584 PHE A N 1
ATOM 4222 C CA . PHE A 1 584 ? -5.723 -19.530 24.518 1.00 97.69 584 PHE A CA 1
ATOM 4223 C C . PHE A 1 584 ? -5.416 -19.324 26.002 1.00 97.69 584 PHE A C 1
ATOM 4225 O O . PHE A 1 584 ? -5.133 -18.208 26.438 1.00 97.69 584 PHE A O 1
ATOM 4232 N N . LEU A 1 585 ? -5.452 -20.404 26.778 1.00 97.44 585 LEU A N 1
ATOM 4233 C CA . LEU A 1 585 ? -5.291 -20.400 28.229 1.00 97.44 585 LEU A CA 1
ATOM 4234 C C . LEU A 1 585 ? -4.049 -21.209 28.600 1.00 97.44 585 LEU A C 1
ATOM 4236 O O . LEU A 1 585 ? -3.950 -22.384 28.241 1.00 97.44 585 LEU A O 1
ATOM 4240 N N . SER A 1 586 ? -3.093 -20.596 29.301 1.00 97.25 586 SER A N 1
ATOM 4241 C CA . SER A 1 586 ? -1.945 -21.337 29.836 1.00 97.25 586 SER A CA 1
ATOM 4242 C C . SER A 1 586 ? -1.377 -20.728 31.108 1.00 97.25 586 SER A C 1
ATOM 4244 O O . SER A 1 586 ? -1.251 -19.511 31.237 1.00 97.25 586 SER A O 1
ATOM 4246 N N . ASP A 1 587 ? -0.963 -21.594 32.031 1.00 94.31 587 ASP A N 1
ATOM 4247 C CA . ASP A 1 587 ? -0.289 -21.236 33.282 1.00 94.31 587 ASP A CA 1
ATOM 4248 C C . ASP A 1 587 ? 1.246 -21.285 33.194 1.00 94.31 587 ASP A C 1
ATOM 4250 O O . ASP A 1 587 ? 1.950 -21.057 34.185 1.00 94.31 587 ASP A O 1
ATOM 4254 N N . GLY A 1 588 ? 1.768 -21.609 32.009 1.00 90.44 588 GLY A N 1
ATOM 4255 C CA . GLY A 1 588 ? 3.152 -22.004 31.803 1.00 90.44 588 GLY A CA 1
ATOM 4256 C C . GLY A 1 588 ? 3.858 -21.263 30.671 1.00 90.44 588 GLY A C 1
ATOM 4257 O O . GLY A 1 588 ? 3.463 -20.189 30.218 1.00 90.44 588 GLY A O 1
ATOM 4258 N N . PHE A 1 589 ? 4.976 -21.842 30.238 1.00 92.75 589 PHE A N 1
ATOM 4259 C CA . PHE A 1 589 ? 5.800 -21.349 29.137 1.00 92.75 589 PHE A CA 1
ATOM 4260 C C . PHE A 1 589 ? 6.035 -22.479 28.126 1.00 92.75 589 PHE A C 1
ATOM 4262 O O . PHE A 1 589 ? 6.175 -23.634 28.548 1.00 92.75 589 PHE A O 1
ATOM 4269 N N . PRO A 1 590 ? 6.132 -22.177 26.817 1.00 93.94 590 PRO A N 1
ATOM 4270 C CA . PRO A 1 590 ? 6.337 -23.176 25.774 1.00 93.94 590 PRO A CA 1
ATOM 4271 C C . PRO A 1 590 ? 7.712 -23.835 25.938 1.00 93.94 590 PRO A C 1
ATOM 4273 O O . PRO A 1 590 ? 8.754 -23.293 25.571 1.00 93.94 590 PRO A O 1
ATOM 4276 N N . ASN A 1 591 ? 7.733 -25.017 26.551 1.00 92.69 591 ASN A N 1
ATOM 4277 C CA . ASN A 1 591 ? 8.952 -25.766 26.874 1.00 92.69 591 ASN A CA 1
ATOM 4278 C C . ASN A 1 591 ? 9.034 -27.125 26.165 1.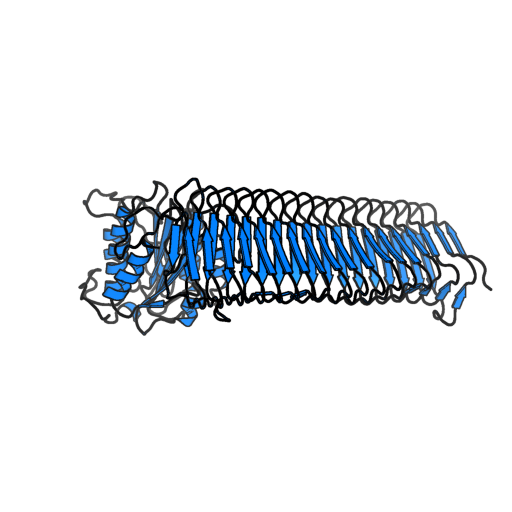00 92.69 591 ASN A C 1
ATOM 4280 O O . ASN A 1 591 ? 9.963 -27.905 26.398 1.00 92.69 591 ASN A O 1
ATOM 4284 N N . ALA A 1 592 ? 8.088 -27.373 25.263 1.00 91.81 592 ALA A N 1
ATOM 4285 C CA . ALA A 1 592 ? 8.116 -28.389 24.226 1.00 91.81 592 ALA A CA 1
ATOM 4286 C C . ALA A 1 592 ? 7.649 -27.771 22.896 1.00 91.81 592 ALA A C 1
ATOM 4288 O O . ALA A 1 592 ? 7.030 -26.711 22.896 1.00 91.81 592 ALA A O 1
ATOM 4289 N N . GLY A 1 593 ? 7.951 -28.445 21.784 1.00 89.94 593 GLY A N 1
ATOM 4290 C CA . GLY A 1 593 ? 7.723 -27.909 20.437 1.00 89.94 593 GLY A CA 1
ATOM 4291 C C . GLY A 1 593 ? 8.894 -27.070 19.910 1.00 89.94 593 GLY A C 1
ATOM 4292 O O . GLY A 1 593 ? 10.004 -27.104 20.458 1.00 89.94 593 GLY A O 1
ATOM 4293 N N . GLY A 1 594 ? 8.647 -26.392 18.795 1.00 90.88 594 GLY A N 1
ATOM 4294 C CA . GLY A 1 594 ? 9.498 -25.434 18.107 1.00 90.88 594 GLY A CA 1
ATOM 4295 C C . GLY A 1 594 ? 8.955 -24.007 18.203 1.00 90.88 594 GLY A C 1
ATOM 4296 O O . GLY A 1 594 ? 8.384 -23.614 19.219 1.00 90.88 594 GLY A O 1
ATOM 4297 N N . ALA A 1 595 ? 9.212 -23.215 17.161 1.00 91.56 595 ALA A N 1
ATOM 4298 C CA . ALA A 1 595 ? 8.564 -21.916 17.005 1.00 91.56 595 ALA A CA 1
ATOM 4299 C C . ALA A 1 595 ? 7.085 -22.133 16.647 1.00 91.56 595 ALA A C 1
ATOM 4301 O O . ALA A 1 595 ? 6.755 -23.189 16.121 1.00 91.56 595 ALA A O 1
ATOM 4302 N N . PHE A 1 596 ? 6.229 -21.176 16.997 1.00 96.00 596 PHE A N 1
ATOM 4303 C CA . PHE A 1 596 ? 4.778 -21.264 16.792 1.00 96.00 596 PHE A CA 1
ATOM 4304 C C . PHE A 1 596 ? 4.189 -19.992 16.166 1.00 96.00 596 PHE A C 1
ATOM 4306 O O . PHE A 1 596 ? 2.973 -19.824 16.070 1.00 96.00 596 PHE A O 1
ATOM 4313 N N . ASP A 1 597 ? 5.056 -19.059 15.773 1.00 89.75 597 ASP A N 1
ATOM 4314 C CA . ASP A 1 597 ? 4.689 -17.815 15.105 1.00 89.75 597 ASP A CA 1
ATOM 4315 C C . ASP A 1 597 ? 4.089 -18.068 13.715 1.00 89.75 597 ASP A C 1
ATOM 4317 O O . ASP A 1 597 ? 3.246 -17.295 13.264 1.00 89.75 597 ASP A O 1
ATOM 4321 N N . ASP A 1 598 ? 4.444 -19.174 13.055 1.00 93.62 598 ASP A N 1
ATOM 4322 C CA . ASP A 1 598 ? 3.833 -19.586 11.793 1.00 93.62 598 ASP A CA 1
ATOM 4323 C C . ASP A 1 598 ? 2.413 -20.149 11.959 1.00 93.62 598 ASP A C 1
ATOM 4325 O O . ASP A 1 598 ? 1.563 -19.875 11.105 1.00 93.62 598 ASP A O 1
ATOM 4329 N N . GLU A 1 599 ? 2.092 -20.865 13.045 1.00 97.50 599 GLU A N 1
ATOM 4330 C CA . GLU A 1 599 ? 0.694 -21.207 13.346 1.00 97.50 599 GLU A CA 1
ATOM 4331 C C . GLU A 1 599 ? -0.140 -19.974 13.695 1.00 97.50 599 GLU A C 1
ATOM 4333 O O . GLU A 1 599 ? -1.274 -19.868 13.225 1.00 97.50 599 GLU A O 1
ATOM 4338 N N . VAL A 1 600 ? 0.410 -19.032 14.470 1.00 90.75 600 VAL A N 1
ATOM 4339 C CA . VAL A 1 600 ? -0.268 -17.757 14.761 1.00 90.75 600 VAL A CA 1
ATOM 4340 C C . VAL A 1 600 ? -0.570 -17.015 13.460 1.00 90.75 600 VAL A C 1
ATOM 4342 O O . VAL A 1 600 ? -1.722 -16.657 13.220 1.00 90.75 600 VAL A O 1
ATOM 4345 N N . ALA A 1 601 ? 0.423 -16.864 12.578 1.00 80.06 601 ALA A N 1
ATOM 4346 C CA . ALA A 1 601 ? 0.235 -16.227 11.276 1.00 80.06 601 ALA A CA 1
ATOM 4347 C C . ALA A 1 601 ? -0.785 -16.976 10.400 1.00 80.06 601 ALA A C 1
ATOM 4349 O O . ALA A 1 601 ? -1.554 -16.355 9.670 1.00 80.06 601 ALA A O 1
ATOM 4350 N N . THR A 1 602 ? -0.829 -18.310 10.487 1.00 87.31 602 THR A N 1
ATOM 4351 C CA . THR A 1 602 ? -1.825 -19.120 9.772 1.00 87.31 602 THR A CA 1
ATOM 4352 C C . THR A 1 602 ? -3.236 -18.846 10.288 1.00 87.31 602 THR A C 1
ATOM 4354 O O . THR A 1 602 ? -4.133 -18.618 9.484 1.00 87.31 602 THR A O 1
ATOM 4357 N N . LEU A 1 603 ? -3.441 -18.828 11.609 1.00 87.38 603 LEU A N 1
ATOM 4358 C CA . LEU A 1 603 ? -4.741 -18.525 12.215 1.00 87.38 603 LEU A CA 1
ATOM 4359 C C . LEU A 1 603 ? -5.189 -17.088 11.913 1.00 87.38 603 LEU A C 1
ATOM 4361 O O . LEU A 1 603 ? -6.347 -16.876 11.563 1.00 87.38 603 LEU A O 1
ATOM 4365 N N . GLN A 1 604 ? -4.271 -16.120 11.955 1.00 84.81 604 GLN A N 1
ATOM 4366 C CA . GLN A 1 604 ? -4.535 -14.742 11.525 1.00 84.81 604 GLN A CA 1
ATOM 4367 C C . GLN A 1 604 ? -4.931 -14.682 10.043 1.00 84.81 604 GLN A C 1
ATOM 4369 O O . GLN A 1 604 ? -5.902 -14.018 9.693 1.00 84.81 604 GLN A O 1
ATOM 4374 N N . GLY A 1 605 ? -4.255 -15.444 9.178 1.00 73.50 605 GLY A N 1
ATOM 4375 C CA . GLY A 1 605 ? -4.615 -15.583 7.764 1.00 73.50 605 GLY A CA 1
ATOM 4376 C C . GLY A 1 605 ? -5.965 -16.273 7.516 1.00 73.50 605 GLY A C 1
ATOM 4377 O O . GLY A 1 605 ? -6.532 -16.122 6.438 1.00 73.50 605 GLY A O 1
ATOM 4378 N N . MET A 1 606 ? -6.503 -17.005 8.500 1.00 81.31 606 MET A N 1
ATOM 4379 C CA . MET A 1 606 ? -7.873 -17.543 8.486 1.00 81.31 606 MET A CA 1
ATOM 4380 C C . MET A 1 606 ? -8.911 -16.538 9.020 1.00 81.31 606 MET A C 1
ATOM 4382 O O . MET A 1 606 ? -10.087 -16.885 9.117 1.00 81.31 606 MET A O 1
ATOM 4386 N N . GLY A 1 607 ? -8.490 -15.325 9.395 1.00 79.69 607 GLY A N 1
ATOM 4387 C CA . GLY A 1 607 ? -9.345 -14.316 10.020 1.00 79.69 607 GLY A CA 1
ATOM 4388 C C . GLY A 1 607 ? -9.710 -14.634 11.472 1.00 79.69 607 GLY A C 1
ATOM 4389 O O . GLY A 1 607 ? -10.739 -14.166 11.953 1.00 79.69 607 GLY A O 1
ATOM 4390 N N . ALA A 1 608 ? -8.925 -15.466 12.170 1.00 85.69 608 ALA A N 1
ATOM 4391 C CA . ALA A 1 608 ? -9.219 -15.825 13.552 1.00 85.69 608 ALA A CA 1
ATOM 4392 C C . ALA A 1 608 ? -8.945 -14.664 14.512 1.00 85.69 608 ALA A C 1
ATOM 4394 O O . ALA A 1 608 ? -7.848 -14.107 14.534 1.00 85.69 608 ALA A O 1
ATOM 4395 N N . ASN A 1 609 ? -9.923 -14.367 15.363 1.00 87.56 609 ASN A N 1
ATOM 4396 C CA . ASN A 1 609 ? -9.736 -13.510 16.524 1.00 87.56 609 ASN A CA 1
ATOM 4397 C C . ASN A 1 609 ? -8.961 -14.290 17.597 1.00 87.56 609 ASN A C 1
ATOM 4399 O O . ASN A 1 609 ? -9.453 -15.306 18.095 1.00 87.56 609 ASN A O 1
ATOM 4403 N N . LEU A 1 610 ? -7.737 -13.861 17.906 1.00 90.62 610 LEU A N 1
ATOM 4404 C CA . LEU A 1 610 ? -6.848 -14.530 18.856 1.00 90.62 610 LEU A CA 1
ATOM 4405 C C . LEU A 1 610 ? -6.835 -13.769 20.179 1.00 90.62 610 LEU A C 1
ATOM 4407 O O . LEU A 1 610 ? -6.457 -12.603 20.217 1.00 90.62 610 LEU A O 1
ATOM 4411 N N . ILE A 1 611 ? -7.211 -14.452 21.255 1.00 92.88 611 ILE A N 1
ATOM 4412 C CA . ILE A 1 611 ? -7.245 -13.916 22.615 1.00 92.88 611 ILE A CA 1
ATOM 4413 C C . ILE A 1 611 ? -6.419 -14.844 23.497 1.00 92.88 611 ILE A C 1
ATOM 4415 O O . ILE A 1 611 ? -6.640 -16.058 23.476 1.00 92.88 611 ILE A O 1
ATOM 4419 N N . ALA A 1 612 ? -5.488 -14.311 24.288 1.00 95.00 612 ALA A N 1
ATOM 4420 C CA . ALA A 1 612 ? -4.663 -15.143 25.163 1.00 95.00 612 ALA A CA 1
ATOM 4421 C C . ALA A 1 612 ? -4.622 -14.658 26.619 1.00 95.00 612 ALA A C 1
ATOM 4423 O O . ALA A 1 612 ? -4.423 -13.480 26.914 1.00 95.00 612 ALA A O 1
ATOM 4424 N N . PHE A 1 613 ? -4.737 -15.603 27.553 1.00 95.19 613 PHE A N 1
ATOM 4425 C CA . PHE A 1 613 ? -4.646 -15.353 28.989 1.00 95.19 613 PHE A CA 1
ATOM 4426 C C . PHE A 1 613 ? -3.564 -16.214 29.630 1.00 95.19 613 PHE A C 1
ATOM 4428 O O . PHE A 1 613 ? -3.518 -17.434 29.462 1.00 95.19 613 PHE A O 1
ATOM 4435 N N . GLY A 1 614 ? -2.708 -15.560 30.412 1.00 96.38 614 GLY A N 1
ATOM 4436 C CA . GLY A 1 614 ? -1.756 -16.237 31.276 1.00 96.38 614 GLY A CA 1
ATOM 4437 C C . GLY A 1 614 ? -2.350 -16.454 32.658 1.00 96.38 614 GLY A C 1
ATOM 4438 O O . GLY A 1 614 ? -2.671 -15.487 33.352 1.00 96.38 614 GLY A O 1
ATOM 4439 N N . ILE A 1 615 ? -2.493 -17.711 33.069 1.00 95.94 615 ILE A N 1
ATOM 4440 C CA . ILE A 1 615 ? -3.168 -18.064 34.317 1.00 95.94 615 ILE A CA 1
ATOM 4441 C C . ILE A 1 615 ? -2.139 -18.185 35.442 1.00 95.94 615 ILE A C 1
ATOM 4443 O O . ILE A 1 615 ? -1.331 -19.103 35.524 1.00 95.94 615 ILE A O 1
ATOM 4447 N N . GLY A 1 616 ? -2.146 -17.209 36.338 1.00 91.31 616 GLY A N 1
ATOM 4448 C CA . GLY A 1 616 ? -1.224 -17.128 37.458 1.00 91.31 616 GLY A CA 1
ATOM 4449 C C . GLY A 1 616 ? 0.168 -16.614 37.100 1.00 91.31 616 GLY A C 1
ATOM 4450 O O . GLY A 1 616 ? 0.512 -16.282 35.971 1.00 91.31 616 GLY A O 1
ATOM 4451 N N . GLN A 1 617 ? 1.005 -16.522 38.133 1.00 86.56 617 GLN A N 1
ATOM 4452 C CA . GLN A 1 617 ? 2.351 -15.940 38.041 1.00 86.56 617 GLN A CA 1
ATOM 4453 C C . GLN A 1 617 ? 3.354 -16.816 37.269 1.00 86.56 617 GLN A C 1
ATOM 4455 O O . GLN A 1 617 ? 4.473 -16.374 37.012 1.00 86.56 617 GLN A O 1
ATOM 4460 N N . GLY A 1 618 ? 2.997 -18.070 36.979 1.00 85.25 618 GLY A N 1
ATOM 4461 C CA . GLY A 1 618 ? 3.837 -19.014 36.239 1.00 85.25 618 GLY A CA 1
ATOM 4462 C C . GLY A 1 618 ? 3.803 -18.816 34.723 1.00 85.25 618 GLY A C 1
ATOM 4463 O O . GLY A 1 618 ? 4.731 -19.266 34.046 1.00 85.25 618 GLY A O 1
ATOM 4464 N N . ALA A 1 619 ? 2.781 -18.122 34.216 1.00 94.69 619 ALA A N 1
ATOM 4465 C CA . ALA A 1 619 ? 2.526 -17.992 32.792 1.00 94.69 619 ALA A CA 1
ATOM 4466 C C . ALA A 1 619 ? 3.507 -17.035 32.104 1.00 94.69 619 ALA A C 1
ATOM 4468 O O . ALA A 1 619 ? 3.889 -15.989 32.644 1.00 94.69 619 ALA A O 1
ATOM 4469 N N . SER A 1 620 ? 3.903 -17.376 30.877 1.00 94.31 620 SER A N 1
ATOM 4470 C CA . SER A 1 620 ? 4.781 -16.530 30.067 1.00 94.31 620 SER A CA 1
ATOM 4471 C C . SER A 1 620 ? 3.989 -15.489 29.288 1.00 94.31 620 SER A C 1
ATOM 4473 O O . SER A 1 620 ? 3.564 -15.726 28.160 1.00 94.31 620 SER A O 1
ATOM 4475 N N . LEU A 1 621 ? 3.850 -14.293 29.865 1.00 90.69 621 LEU A N 1
ATOM 4476 C CA . LEU A 1 621 ? 3.200 -13.174 29.181 1.00 90.69 621 LEU A CA 1
ATOM 4477 C C . LEU A 1 621 ? 3.865 -12.848 27.835 1.00 90.69 621 LEU A C 1
ATOM 4479 O O . LEU A 1 621 ? 3.176 -12.583 26.864 1.00 90.69 621 LEU A O 1
ATOM 4483 N N . THR A 1 622 ? 5.197 -12.903 27.755 1.00 90.62 622 THR A N 1
ATOM 4484 C CA . THR A 1 622 ? 5.925 -12.591 26.516 1.00 90.62 622 THR A CA 1
ATOM 4485 C C . THR A 1 622 ? 5.619 -13.576 25.391 1.00 90.62 622 THR A C 1
ATOM 4487 O O . THR A 1 622 ? 5.496 -13.148 24.250 1.00 90.62 622 THR A O 1
ATOM 4490 N N . ASP A 1 623 ? 5.489 -14.870 25.695 1.00 94.19 623 ASP A N 1
ATOM 4491 C CA . ASP A 1 623 ? 5.164 -15.871 24.673 1.00 94.19 623 ASP A CA 1
ATOM 4492 C C . ASP A 1 623 ? 3.678 -15.820 24.299 1.00 94.19 623 ASP A C 1
ATOM 4494 O O . ASP A 1 623 ? 3.334 -15.955 23.129 1.00 94.19 623 ASP A O 1
ATOM 4498 N N . LEU A 1 624 ? 2.794 -15.552 25.265 1.00 93.62 624 LEU A N 1
ATOM 4499 C CA . LEU A 1 624 ? 1.370 -15.321 24.998 1.00 93.62 624 LEU A CA 1
ATOM 4500 C C . LEU A 1 624 ? 1.152 -14.067 24.138 1.00 93.62 624 LEU A C 1
ATOM 4502 O O . LEU A 1 624 ? 0.290 -14.076 23.268 1.00 93.62 624 LEU A O 1
ATOM 4506 N N . GLN A 1 625 ? 1.996 -13.042 24.297 1.00 91.94 625 GLN A N 1
ATOM 4507 C CA . GLN A 1 625 ? 1.981 -11.829 23.474 1.00 91.94 625 GLN A CA 1
ATOM 4508 C C . GLN A 1 625 ? 2.385 -12.040 22.010 1.00 91.94 625 GLN A C 1
ATOM 4510 O O . GLN A 1 625 ? 2.189 -11.145 21.189 1.00 91.94 625 GLN A O 1
ATOM 4515 N N . ILE A 1 626 ? 2.932 -13.210 21.669 1.00 88.12 626 ILE A N 1
ATOM 4516 C CA . ILE A 1 626 ? 3.125 -13.620 20.273 1.00 88.12 626 ILE A CA 1
ATOM 4517 C C . ILE A 1 626 ? 1.789 -14.067 19.666 1.00 88.12 626 ILE A C 1
ATOM 4519 O O . ILE A 1 626 ? 1.565 -13.825 18.487 1.00 88.12 626 ILE A O 1
ATOM 4523 N N . ILE A 1 627 ? 0.911 -14.693 20.458 1.00 90.44 627 ILE A N 1
ATOM 4524 C CA . ILE A 1 627 ? -0.418 -15.160 20.031 1.00 90.44 627 ILE A CA 1
ATOM 4525 C C . ILE A 1 627 ? -1.403 -13.985 19.973 1.00 90.44 627 ILE A C 1
ATOM 4527 O O . ILE A 1 627 ? -2.107 -13.817 18.983 1.00 90.44 627 ILE A O 1
ATOM 4531 N N . ASP A 1 628 ? -1.421 -13.170 21.025 1.00 90.25 628 ASP A N 1
ATOM 4532 C CA . ASP A 1 628 ? -2.282 -11.997 21.181 1.00 90.25 628 ASP A CA 1
ATOM 4533 C C . ASP A 1 628 ? -1.474 -10.877 21.840 1.00 90.25 628 ASP A C 1
ATOM 4535 O O . ASP A 1 628 ? -1.118 -10.970 23.012 1.00 90.25 628 ASP A O 1
ATOM 4539 N N . SER A 1 629 ? -1.201 -9.786 21.122 1.00 82.00 629 SER A N 1
ATOM 4540 C CA . SER A 1 629 ? -0.400 -8.675 21.654 1.00 82.00 629 SER A CA 1
ATOM 4541 C C . SER A 1 629 ? -0.981 -8.034 22.923 1.00 82.00 629 SER A C 1
ATOM 4543 O O . SER A 1 629 ? -0.228 -7.435 23.697 1.00 82.00 629 SER A O 1
ATOM 4545 N N . ASN A 1 630 ? -2.292 -8.171 23.149 1.00 79.31 630 ASN A N 1
ATOM 4546 C CA . ASN A 1 630 ? -3.013 -7.672 24.320 1.00 79.31 630 ASN A CA 1
ATOM 4547 C C . ASN A 1 630 ? -3.168 -8.725 25.426 1.00 79.31 630 ASN A C 1
ATOM 4549 O O . ASN A 1 630 ? -3.854 -8.461 26.418 1.00 79.31 630 ASN A O 1
ATOM 4553 N N . ALA A 1 631 ? -2.507 -9.881 25.295 1.00 86.12 631 ALA A N 1
ATOM 4554 C CA . ALA A 1 631 ? -2.545 -10.930 26.299 1.00 86.12 631 ALA A CA 1
ATOM 4555 C C . ALA A 1 631 ? -2.252 -10.367 27.693 1.00 86.12 631 ALA A C 1
ATOM 4557 O O . ALA A 1 631 ? -1.430 -9.460 27.870 1.00 86.12 631 ALA A O 1
ATOM 4558 N N . SER A 1 632 ? -2.916 -10.921 28.702 1.00 87.12 632 SER A N 1
ATOM 4559 C CA . SER A 1 632 ? -2.813 -10.441 30.079 1.00 87.12 632 SER A CA 1
ATOM 4560 C C . SER A 1 632 ? -2.657 -11.587 31.070 1.00 87.12 632 SER A C 1
ATOM 4562 O O . SER A 1 632 ? -2.985 -12.738 30.783 1.00 87.12 632 SER A O 1
ATOM 4564 N N . LEU A 1 633 ? -2.103 -11.274 32.244 1.00 90.81 633 LEU A N 1
ATOM 4565 C CA . LEU A 1 633 ? -2.007 -12.223 33.346 1.00 90.81 633 LEU A CA 1
ATOM 4566 C C . LEU A 1 633 ? -3.207 -12.055 34.266 1.00 90.81 633 LEU A C 1
ATOM 4568 O O . LEU A 1 633 ? -3.401 -10.967 34.804 1.00 90.81 633 LEU A O 1
ATOM 4572 N N . VAL A 1 634 ? -3.917 -13.145 34.527 1.00 91.06 634 VAL A N 1
ATOM 4573 C CA . VAL A 1 634 ? -4.942 -13.212 35.570 1.00 91.06 634 VAL A CA 1
ATOM 4574 C C . VAL A 1 634 ? -4.367 -13.943 36.770 1.00 91.06 634 VAL A C 1
ATOM 4576 O O . VAL A 1 634 ? -3.743 -14.993 36.648 1.00 91.06 634 VAL A O 1
ATOM 4579 N N . GLN A 1 635 ? -4.510 -13.379 37.959 1.00 90.44 635 GLN A N 1
ATOM 4580 C CA . GLN A 1 635 ? -3.844 -13.885 39.154 1.00 90.44 635 GLN A CA 1
ATOM 4581 C C . GLN A 1 635 ? -4.798 -14.558 40.124 1.00 90.44 635 GLN A C 1
ATOM 4583 O O . GLN A 1 635 ? -4.326 -15.072 41.136 1.00 90.44 635 GLN A O 1
ATOM 4588 N N . SER A 1 636 ? -6.103 -14.537 39.866 1.00 89.69 636 SER A N 1
ATOM 4589 C CA . SER A 1 636 ? -7.089 -15.183 40.724 1.00 89.69 636 SER A CA 1
ATOM 4590 C C . SER A 1 636 ? -8.280 -15.720 39.947 1.00 89.69 636 SER A C 1
ATOM 4592 O O . SER A 1 636 ? -8.554 -15.254 38.845 1.00 89.69 636 SER A O 1
ATOM 4594 N N . THR A 1 637 ? -9.009 -16.667 40.539 1.00 90.12 637 THR A N 1
ATOM 4595 C CA . THR A 1 637 ? -10.225 -17.234 39.940 1.00 90.12 637 THR A CA 1
ATOM 4596 C C . THR A 1 637 ? -11.257 -16.161 39.610 1.00 90.12 637 THR A C 1
ATOM 4598 O O . THR A 1 637 ? -11.857 -16.200 38.544 1.00 90.12 637 THR A O 1
ATOM 4601 N N . ASP A 1 638 ? -11.441 -15.182 40.500 1.00 85.81 638 ASP A N 1
ATOM 4602 C CA . ASP A 1 638 ? -12.404 -14.096 40.295 1.00 85.81 638 ASP A CA 1
ATOM 4603 C C . ASP A 1 638 ? -11.997 -13.224 39.098 1.00 85.81 638 ASP A C 1
ATOM 4605 O O . ASP A 1 638 ? -12.792 -12.997 38.196 1.00 85.81 638 ASP A O 1
ATOM 4609 N N . GLU A 1 639 ? -10.724 -12.818 39.049 1.00 85.44 639 GLU A N 1
ATOM 4610 C CA . GLU A 1 639 ? -10.166 -12.041 37.934 1.00 85.44 639 GLU A CA 1
ATOM 4611 C C . GLU A 1 639 ? -10.258 -12.797 36.607 1.00 85.44 639 GLU A C 1
ATOM 4613 O O . GLU A 1 639 ? -10.497 -12.191 35.568 1.00 85.44 639 GLU A O 1
ATOM 4618 N N . PHE A 1 640 ? -10.094 -14.119 36.637 1.00 90.75 640 PHE A N 1
ATOM 4619 C CA . PHE A 1 640 ? -10.181 -14.932 35.437 1.00 90.75 640 PHE A CA 1
ATOM 4620 C C . PHE A 1 640 ? -11.620 -15.108 34.939 1.00 90.75 640 PHE A C 1
ATOM 4622 O O . PHE A 1 640 ? -11.879 -14.951 33.746 1.00 90.75 640 PHE A O 1
ATOM 4629 N N . ILE A 1 641 ? -12.568 -15.376 35.841 1.00 85.12 641 ILE A N 1
ATOM 4630 C CA . ILE A 1 641 ? -13.997 -15.416 35.501 1.00 85.12 641 ILE A CA 1
ATOM 4631 C C . ILE A 1 641 ? -14.435 -14.066 34.929 1.00 85.12 641 ILE A C 1
ATOM 4633 O O . ILE A 1 641 ? -15.110 -14.042 33.903 1.00 85.12 641 ILE A O 1
ATOM 4637 N N . ASP A 1 642 ? -14.019 -12.960 35.548 1.00 79.56 642 ASP A N 1
ATOM 4638 C CA . ASP A 1 642 ? -14.316 -11.613 35.060 1.00 79.56 642 ASP A CA 1
ATOM 4639 C C . ASP A 1 642 ? -13.679 -11.369 33.681 1.00 79.56 642 ASP A C 1
ATOM 4641 O O . ASP A 1 642 ? -14.337 -10.845 32.784 1.00 79.56 642 ASP A O 1
ATOM 4645 N N . ALA A 1 643 ? -12.430 -11.797 33.468 1.00 80.19 643 ALA A N 1
ATOM 4646 C CA . ALA A 1 643 ? -11.747 -11.661 32.182 1.00 80.19 643 ALA A CA 1
ATOM 4647 C C . ALA A 1 643 ? -12.466 -12.412 31.050 1.00 80.19 643 ALA A C 1
ATOM 4649 O O . ALA A 1 643 ? -12.656 -11.842 29.978 1.00 80.19 643 ALA A O 1
ATOM 4650 N N . LEU A 1 644 ? -12.918 -13.649 31.289 1.00 84.25 644 LEU A N 1
ATOM 4651 C CA . LEU A 1 644 ? -13.695 -14.403 30.300 1.00 84.25 644 LEU A CA 1
ATOM 4652 C C . LEU A 1 644 ? -15.119 -13.861 30.127 1.00 84.25 644 LEU A C 1
ATOM 4654 O O . LEU A 1 644 ? -15.646 -13.890 29.018 1.00 84.25 644 LEU A O 1
ATOM 4658 N N . ALA A 1 645 ? -15.747 -13.354 31.189 1.00 77.06 645 ALA A N 1
ATOM 4659 C CA . ALA A 1 645 ? -17.061 -12.718 31.100 1.00 77.06 645 ALA A CA 1
ATOM 4660 C C . ALA A 1 645 ? -17.015 -11.446 30.238 1.00 77.06 645 ALA A C 1
ATOM 4662 O O . ALA A 1 645 ? -17.931 -11.194 29.456 1.00 77.06 645 ALA A O 1
ATOM 4663 N N . ASN A 1 646 ? -15.920 -10.686 30.326 1.00 73.75 646 ASN A N 1
ATOM 4664 C CA . ASN A 1 646 ? -15.735 -9.470 29.539 1.00 73.75 646 ASN A CA 1
ATOM 4665 C C . ASN A 1 646 ? -15.638 -9.735 28.028 1.00 73.75 646 ASN A C 1
ATOM 4667 O O . ASN A 1 646 ? -15.868 -8.821 27.239 1.00 73.75 646 ASN A O 1
ATOM 4671 N N . LEU A 1 647 ? -15.393 -10.984 27.612 1.00 78.56 647 LEU A N 1
ATOM 4672 C CA . LEU A 1 647 ? -15.407 -11.360 26.196 1.00 78.56 647 LEU A CA 1
ATOM 4673 C C . LEU A 1 647 ? -16.800 -11.240 25.553 1.00 78.56 647 LEU A C 1
ATOM 4675 O O . LEU A 1 647 ? -16.907 -11.231 24.328 1.00 78.56 647 LEU A O 1
ATOM 4679 N N . PHE A 1 648 ? -17.861 -11.151 26.363 1.00 66.62 648 PHE A N 1
ATOM 4680 C CA . PHE A 1 648 ? -19.245 -10.948 25.919 1.00 66.62 648 PHE A CA 1
ATOM 4681 C C . PHE A 1 648 ? -19.728 -9.501 26.052 1.00 66.62 648 PHE A C 1
ATOM 4683 O O . PHE A 1 648 ? -20.880 -9.216 25.728 1.00 66.62 648 PHE A O 1
ATOM 4690 N N . THR A 1 649 ? -18.898 -8.607 26.593 1.00 42.94 649 THR A N 1
ATOM 4691 C CA . THR A 1 649 ? -19.282 -7.223 26.904 1.00 42.94 649 THR A CA 1
ATOM 4692 C C . THR A 1 649 ? -18.514 -6.181 26.096 1.00 42.94 649 THR A C 1
ATOM 4694 O O . THR A 1 649 ? -18.596 -5.007 26.451 1.00 42.94 649 THR A O 1
ATOM 4697 N N . ALA A 1 650 ? -17.745 -6.608 25.088 1.00 37.19 650 ALA A N 1
ATOM 4698 C CA . ALA A 1 650 ? -16.987 -5.721 24.208 1.00 37.19 650 ALA A CA 1
ATOM 4699 C C . ALA A 1 650 ? -17.910 -4.991 23.231 1.00 37.19 650 ALA A C 1
ATOM 4701 O O . ALA A 1 650 ? -18.690 -5.681 22.534 1.00 37.19 650 ALA A O 1
#

Foldseek 3Di:
DAEEAEEAQEAEEEEAEAEDPAQVPAEDAYEYEEENYHYAYEYEYEGHEYEAAYEYEQAHYAYEAYYERYEGEEYEEENHAYAYEHEAYQYEYQAEYEYEDHHEEYEAEHYLYEHAAEYEYEDAHYQYEYYYYNYEHNYEYEYEQHEAEYEYEAENYEYNAEYAYELQEHAYHAYYEQYEHQAEYEYENAYYAYEHEDELYEYNAEYEYEYHAYAYEAYYYNYEHQEYEYEQEHYEYEAEHENYEHQAEYEAYDEEEEYEHHAELYEHQEEYHYEQYHYAYEAEYALYEHNEEYHAELAHEAYEYEDEQYHHNYEYEAENAHEAYEYEAYYDPVHHAEACEEYEYEDEAYQYEYEYPDEHAALEEYAYHYYPYHAYAYHHDDDYHHNYYYHHYRHPDPPDPDDDDDPQAAAPVPVPSPPDDDDDDHHDDPDAFAADALAAAEEEEAELAQQQLAAAADPWQFLLQPPPRGRGNLSLVLVLVVLLLVVVLVLPRDPNHKYWYWYWYLAIDTQAQAPPDPDRDRIDDSQDDPPPPPDRSNNVRSSNRHRCPPVNYHHFTAVQRRLVVLVVSCVVRVDVRYEAEYEYEEQADHPHDDDRLVSLVVCVVVNYRFEYEHEAPHGDQPNSCSNPVSYYYDRHSVSSSVSSVCSSVD

pLDDT: mean 88.56, std 15.91, range [26.27, 98.88]